Protein AF-A0A7X7D637-F1 (afdb_monomer)

Nearest PDB structures (foldseek):
  3ebk-assembly3_B-2  TM=6.075E-01  e=3.391E-02  Blattella germanica
  4n7c-assembly1_A  TM=5.011E-01  e=2.342E-02  Blattella germanica
  1epb-assembly1_A  TM=4.356E-01  e=3.865E-01  Rattus norvegicus
  7qh3-assembly4_D  TM=4.338E-01  e=6.560E-01  Streptomyces tsukubensis NRRL18488
  2ejx-assembly1_A  TM=3.079E-01  e=3.962E+00  Sulfurisphaera tokodaii str. 7

Foldseek 3Di:
DDDDDDDDDDDDDDDDDDDDDDDPPPVVVVVVVVVVPPPPDDDDDDDDDDDDDDDDDDDDDDDDDDPDDDDDDAAQLFDAPDLQQKKWWWDDWPDPFADPDHQKIWIWGAAPPQKIWIWIFDLADIAIFIWGWDQDPQKIWTATPDPQFGDTFIDRDDLRDQKDKTQQGGRDRDGTIIIIGMYGADLLLRLLRQLRNQCRYPPDHDDNQVSLVRSVRSSVVVLVSQVPRDSPDSPSVDDDDDPDDDFGFNDKDGDRQWIWTATPVRAIEIRGSAFFDDFFAFQQFDADPCLPPPLLPQFLQAFFDCPLAQPAQEAEEEAQCCVVLVLPVLVVLLCVLSVVLVHDYDYAYAQRFAPVNCLCRLPPPAAHAEYEHAATAGDQAKGFHNAWQFWRNRPVGVVSSVVSVVVSVVVCCVVPVCQVWDADPNDTDGQWHWYWDDRSSIITIGIIGDLCVLLCSCPPVVRAQLNYEYEYNYACNPLHVSSCVSVQHQKYKYWNGGAHSLQSSLLSSQQSVQLSRGLAFPLNSQLVLLVCLVVSHDNDPSSVSSSRTRNNCCVPTMWMWGGHPHDTQTQPDSRHRDPVFDPQFLSLLLSLLCSVSHLQSSLVVLVVLCVPALVVQHQCPPVDVSSVNSGPNGRHDQQSSLVSSCSRHVPPVSHDDDDRSRNGSRNDD

Secondary structure (DSSP, 8-state):
----------------------SSSSSHHHHHHHTTSSS-----------------------------------GGG----SGGGEEEEEEEESSS---SSTT-EEEEEEETTTEEEEEEE-SS-EEEEEEEEEEETTEEEEEEEETTEEEEEEEE--TTSSEEEESS-SS-SSS--EEEEEEE--HHHHHHHHHHHHHT-SSS---HHHHHHHHHHHHHHHHHHHTT---TT---S--SS---PPPPEEEEEEETTEEEEEETTS-EEEEES--S---PPPP--EE-TTTT-TTTT---SB---GGGS-SS-EEEEEETTHHHHT-HHHHHHHHHHHHHTTPEEEEEEGGG--HHHHHHHHHTTSS-SEEEEES-B-GGG-EEEEEEEEE-SSHHHHHHHHHHHHHHHHHHHHH-GGGGSEEETTEEE-SEEEEEEEETTEEEEEEEE-THHHHHHHHTT----TT-EEEEESTTTTTSHHHHHHH--SEEEEESS---HHHHHHHHHHHHHHHTSTT-BHHHHHHHHHHHHHHTEE-SGGGGGG-SSS-TTHHHHEEEEE-SSS--EE--TTT-S-TTS-HHHHHHHHHHHGGGSBHHHHHHHHHHHHHHTGGGT---GGG-HHHHHSSSSSPPPHHHHHHHHHHHH--GGG--S------BSS---

Solvent-accessible surface area (backbone atoms only — not comparable to full-atom values): 36588 Å² total; per-residue (Å²): 133,87,78,90,88,90,86,83,89,81,88,86,86,86,89,87,83,85,81,93,86,87,83,74,76,70,64,63,63,57,59,62,60,60,71,70,73,78,81,78,89,81,90,86,85,89,83,88,86,89,80,88,85,84,82,87,92,87,88,84,91,79,84,89,84,81,91,77,75,90,68,88,78,37,30,83,78,57,89,60,89,47,65,72,40,39,33,34,36,63,74,47,42,76,59,92,48,59,60,99,46,91,82,42,50,40,39,39,39,49,43,78,94,35,35,27,33,36,32,35,32,61,51,85,51,71,42,18,42,66,34,37,39,47,79,55,98,51,32,37,33,42,37,29,83,44,100,85,44,61,50,76,47,74,40,80,53,60,77,73,35,50,58,46,75,40,86,39,23,72,64,37,97,56,90,41,31,22,39,24,36,32,36,46,42,26,71,68,35,46,31,39,49,51,27,48,13,42,69,35,15,82,89,61,75,61,54,71,66,59,30,45,50,53,23,46,52,37,45,55,52,46,39,62,68,48,63,81,69,77,73,84,78,66,80,79,84,66,86,86,89,70,97,75,74,79,76,48,55,73,48,74,46,78,49,93,48,32,41,30,41,31,29,74,82,75,49,52,38,33,36,36,65,55,73,58,30,74,82,41,73,51,55,79,67,40,74,36,99,59,36,86,37,76,68,70,75,52,66,40,79,40,45,33,47,38,86,36,28,39,92,36,52,31,31,38,42,39,23,25,41,28,79,83,69,65,39,60,68,53,50,54,52,46,50,53,58,40,43,78,55,66,29,50,74,48,78,31,45,26,68,61,20,24,73,65,46,51,54,47,62,55,37,57,94,40,43,43,20,34,37,38,37,42,35,50,32,43,75,60,28,16,36,48,32,21,34,70,44,32,47,23,87,27,32,69,40,32,51,56,16,50,56,42,46,52,51,48,50,53,51,49,29,69,76,36,64,65,51,67,56,37,80,55,99,88,41,80,42,41,33,53,35,41,33,30,44,57,56,52,86,46,37,32,34,20,45,19,36,29,46,56,26,41,42,45,37,34,76,75,63,62,34,45,28,47,64,8,42,36,36,38,43,22,24,17,33,42,54,26,65,63,40,57,61,39,47,25,16,27,31,35,35,24,18,48,38,65,46,15,65,51,21,43,53,23,52,51,48,33,49,52,59,46,23,62,38,40,44,31,22,57,47,56,44,45,24,49,50,44,45,28,63,77,67,33,36,27,58,54,79,60,53,59,46,56,47,66,12,21,42,83,59,40,79,81,31,56,45,47,30,32,30,28,103,45,77,74,41,64,46,33,84,68,33,40,74,58,74,92,52,63,62,68,41,30,54,39,31,37,57,53,22,43,69,65,26,26,21,59,61,13,34,52,50,53,49,51,34,33,76,77,20,25,78,78,75,34,54,33,52,93,85,30,58,67,46,42,67,40,43,77,86,58,66,66,50,73,52,46,53,20,42,24,30,22,58,31,24,60,45,68,89,44,50,70,80,90,82,70,77,55,47,29,64,33,30,59,134

Radius of gyration: 32.6 Å; Cα contacts (8 Å, |Δi|>4): 1364; chains: 1; bounding box: 113×79×83 Å

Mean predicted aligned error: 12.0 Å

pLDDT: mean 81.0, std 21.09, range [22.56, 98.31]

Sequence (669 aa):
MTSSFGSHIGRGGAPGSLPRHTAKALVLAVLAALALLLAACSSGGDGAEEGSGGSTPAGESGDSQGDDADGPVGSGGVELTSILQLHLVHESDSGDGTSPWGDAEVHMLFEPGGELGVFVFDGENALGRHGTYDLTDGTLTVEVATPDMAFDASVELDLNGPEVEMPFQLFDDAAGTSVWRTEAMGPMGATDMVFQAIRYDDHERVAREDAVERAHDFAAARVESDAGMETDGLDIGVEDDVDWDPPVIIDWEGFENGVTFVFDDDSKASVLLYTFGPEGDAPSLSPAPFAGDPRVELPTEVPGSSSSDPPNKTAVLLNPFATEFGEEEAVDAAVHTLEERGYSVVTRSDDEATFEAFVETLTDGGSPGLVTVSTHGGANGELATGEKAGTTRNWFTEWMADRKLKAAAARIVAAYPSAKTFEVGGELDRPYRAIRISSGGVGTLYVGLSPSFWKWLHEEQKADFTESFVFLSACESDKNPEVREDVNAAVFMGFSEQASVRGGTAVFSYLIEQLARPTRSVEEAHYNLIRVINTQQTIFEEDGLLATGGTEELPDILKVYSGGDYNPVSYEGRGFLDTSRNLGQIWWLTYSGRWSGDAAEGSEKLKNCWEQFWSQGNMGGLGSPACNASNVGSVPTEEEVGYARYLLTGDESLVVGSMVPRWTLADAE

Structure (mmCIF, N/CA/C/O backbone):
data_AF-A0A7X7D637-F1
#
_entry.id   AF-A0A7X7D637-F1
#
loop_
_atom_site.group_PDB
_atom_site.id
_atom_site.type_symbol
_atom_site.label_atom_id
_atom_site.label_alt_id
_atom_site.label_comp_id
_atom_site.label_asym_id
_atom_site.label_entity_id
_atom_site.label_seq_id
_atom_site.pdbx_PDB_ins_code
_atom_site.Cartn_x
_atom_site.Cartn_y
_atom_site.Cartn_z
_atom_site.occupancy
_atom_site.B_iso_or_equiv
_atom_site.auth_seq_id
_atom_site.auth_comp_id
_atom_site.auth_asym_id
_atom_site.auth_atom_id
_atom_site.pdbx_PDB_model_num
ATOM 1 N N . MET A 1 1 ? -76.058 -4.945 -3.894 1.00 33.84 1 MET A N 1
ATOM 2 C CA . MET A 1 1 ? -76.744 -4.027 -4.827 1.00 33.84 1 MET A CA 1
ATOM 3 C C . MET A 1 1 ? -75.725 -3.711 -5.918 1.00 33.84 1 MET A C 1
ATOM 5 O O . MET A 1 1 ? -74.718 -3.109 -5.589 1.00 33.84 1 MET A O 1
ATOM 9 N N . THR A 1 2 ? -75.700 -4.446 -7.043 1.00 27.16 2 THR A N 1
ATOM 10 C CA . THR A 1 2 ? -76.379 -4.104 -8.327 1.00 27.16 2 THR A CA 1
ATOM 11 C C . THR A 1 2 ? -76.048 -2.667 -8.746 1.00 27.16 2 THR A C 1
ATOM 13 O O . THR A 1 2 ? -76.329 -1.767 -7.970 1.00 27.16 2 THR A O 1
ATOM 16 N N . SER A 1 3 ? -75.486 -2.326 -9.905 1.00 26.16 3 SER A N 1
ATOM 17 C CA . SER A 1 3 ? -75.466 -2.902 -11.265 1.00 26.16 3 SER A CA 1
ATOM 18 C C . SER A 1 3 ? -74.613 -1.918 -12.117 1.00 26.16 3 SER A C 1
ATOM 20 O O . SER A 1 3 ? -74.708 -0.725 -11.862 1.00 26.16 3 SER A O 1
ATOM 22 N N . SER A 1 4 ? -73.670 -2.347 -12.976 1.00 28.70 4 SER A N 1
ATOM 23 C CA . SER A 1 4 ? -73.850 -2.614 -14.431 1.00 28.70 4 SER A CA 1
ATOM 24 C C . SER A 1 4 ? -74.103 -1.328 -15.273 1.00 28.70 4 SER A C 1
ATOM 26 O O . SER A 1 4 ? -74.920 -0.526 -14.851 1.00 28.70 4 SER A O 1
ATOM 28 N N . PHE A 1 5 ? -73.550 -1.030 -16.463 1.00 30.72 5 PHE A N 1
ATOM 29 C CA . PHE A 1 5 ? -73.030 -1.814 -17.599 1.00 30.72 5 PHE A CA 1
ATOM 30 C C . PHE A 1 5 ? -72.371 -0.863 -18.626 1.00 30.72 5 PHE A C 1
ATOM 32 O O . PHE A 1 5 ? -72.638 0.337 -18.608 1.00 30.72 5 PHE A O 1
ATOM 39 N N . GLY A 1 6 ? -71.632 -1.422 -19.595 1.00 25.70 6 GLY A N 1
ATOM 40 C CA . GLY A 1 6 ? -71.304 -0.730 -20.850 1.00 25.70 6 GLY A CA 1
ATOM 41 C C . GLY A 1 6 ? -70.158 -1.331 -21.668 1.00 25.70 6 GLY A C 1
ATOM 42 O O . GLY A 1 6 ? -69.152 -0.671 -21.888 1.00 25.70 6 GLY A O 1
ATOM 43 N N . SER A 1 7 ? -70.310 -2.577 -22.119 1.00 27.55 7 SER A N 1
ATOM 44 C CA . SER A 1 7 ? -69.426 -3.275 -23.067 1.00 27.55 7 SER A CA 1
ATOM 45 C C . SER A 1 7 ? -69.969 -3.210 -24.502 1.00 27.55 7 SER A C 1
ATOM 47 O O . SER A 1 7 ? -71.185 -3.296 -24.655 1.00 27.55 7 SER A O 1
ATOM 49 N N . HIS A 1 8 ? -69.100 -3.195 -25.530 1.00 30.05 8 HIS A N 1
ATOM 50 C CA . HIS A 1 8 ? -68.999 -4.242 -26.580 1.00 30.05 8 HIS A CA 1
ATOM 51 C C . HIS A 1 8 ? -68.184 -3.800 -27.823 1.00 30.05 8 HIS A C 1
ATOM 53 O O . HIS A 1 8 ? -68.443 -2.745 -28.383 1.00 30.05 8 HIS A O 1
ATOM 59 N N . ILE A 1 9 ? -67.095 -4.530 -28.148 1.00 29.94 9 ILE A N 1
ATOM 60 C CA . ILE A 1 9 ? -66.906 -5.533 -29.247 1.00 29.94 9 ILE A CA 1
ATOM 61 C C . ILE A 1 9 ? -66.352 -4.884 -30.537 1.00 29.94 9 ILE A C 1
ATOM 63 O O . ILE A 1 9 ? -66.940 -3.935 -31.024 1.00 29.94 9 ILE A O 1
ATOM 67 N N . GLY A 1 10 ? -65.289 -5.366 -31.199 1.00 26.56 10 GLY A N 1
ATOM 68 C CA . GLY A 1 10 ? -64.402 -6.512 -30.959 1.00 26.56 10 GLY A CA 1
ATOM 69 C C . GLY A 1 10 ? -63.613 -6.935 -32.221 1.00 26.56 10 GLY A C 1
ATOM 70 O O . GLY A 1 10 ? -63.946 -6.489 -33.312 1.00 26.56 10 GLY A O 1
ATOM 71 N N . ARG A 1 11 ? -62.658 -7.873 -32.018 1.00 27.67 11 ARG A N 1
ATOM 72 C CA . ARG A 1 11 ? -61.973 -8.811 -32.963 1.00 27.67 11 ARG A CA 1
ATOM 73 C C . ARG A 1 11 ? -61.107 -8.196 -34.086 1.00 27.67 11 ARG A C 1
ATOM 75 O O . ARG A 1 11 ? -61.554 -7.303 -34.776 1.00 27.67 11 ARG A O 1
ATOM 82 N N . GLY A 1 12 ? -59.905 -8.675 -34.421 1.00 25.44 12 GLY A N 1
ATOM 83 C CA . GLY A 1 12 ? -59.078 -9.824 -34.019 1.00 25.44 12 GLY A CA 1
ATOM 84 C C . GLY A 1 12 ? -57.915 -9.991 -35.029 1.00 25.44 12 GLY A C 1
ATOM 85 O O . GLY A 1 12 ? -57.992 -9.426 -36.115 1.00 25.44 12 GLY A O 1
ATOM 86 N N . GLY A 1 13 ? -56.873 -10.769 -34.701 1.00 25.94 13 GLY A N 1
ATOM 87 C CA . GLY A 1 13 ? -55.836 -11.214 -35.657 1.00 25.94 13 GLY A CA 1
ATOM 88 C C . GLY A 1 13 ? -54.405 -11.209 -35.097 1.00 25.94 13 GLY A C 1
ATOM 89 O O . GLY A 1 13 ? -53.922 -10.170 -34.672 1.00 25.94 13 GLY A O 1
ATOM 90 N N . ALA A 1 14 ? -53.759 -12.379 -35.077 1.00 28.62 14 ALA A N 1
ATOM 91 C CA . ALA A 1 14 ? -52.417 -12.653 -34.540 1.00 28.62 14 ALA A CA 1
ATOM 92 C C . ALA A 1 14 ? -51.304 -12.564 -35.632 1.00 28.62 14 ALA A C 1
ATOM 94 O O . ALA A 1 14 ? -51.565 -12.019 -36.701 1.00 28.62 14 ALA A O 1
ATOM 95 N N . PRO A 1 15 ? -50.092 -13.120 -35.417 1.00 46.12 15 PRO A N 1
ATOM 96 C CA . PRO A 1 15 ? -48.858 -12.447 -35.005 1.00 46.12 15 PRO A CA 1
ATOM 97 C C . PRO A 1 15 ? -47.837 -12.279 -36.155 1.00 46.12 15 PRO A C 1
ATOM 99 O O . PRO A 1 15 ? -47.840 -13.042 -37.118 1.00 46.12 15 PRO A O 1
ATOM 102 N N . GLY A 1 16 ? -46.917 -11.317 -36.034 1.00 26.48 16 GLY A N 1
ATOM 103 C CA . GLY A 1 16 ? -45.839 -11.094 -37.004 1.00 26.48 16 GLY A CA 1
ATOM 104 C C . GLY A 1 16 ? -44.574 -10.558 -36.334 1.00 26.48 16 GLY A C 1
ATOM 105 O O . GLY A 1 16 ? -44.622 -9.594 -35.578 1.00 26.48 16 GLY A O 1
ATOM 106 N N . SER A 1 17 ? -43.464 -11.238 -36.585 1.00 29.20 17 SER A N 1
ATOM 107 C CA . SER A 1 17 ? -42.122 -11.050 -36.036 1.00 29.20 17 SER A CA 1
ATOM 108 C C . SER A 1 17 ? -41.289 -9.958 -36.735 1.00 29.20 17 SER A C 1
ATOM 110 O O . SER A 1 17 ? -41.255 -9.953 -37.962 1.00 29.20 17 SER A O 1
ATOM 112 N N . LEU A 1 18 ? -40.497 -9.223 -35.924 1.00 29.33 18 LEU A N 1
ATOM 113 C CA . LEU A 1 18 ? -39.200 -8.537 -36.197 1.00 29.33 18 LEU A CA 1
ATOM 114 C C . LEU A 1 18 ? -39.190 -7.306 -37.152 1.00 29.33 18 LEU A C 1
ATOM 116 O O . LEU A 1 18 ? -40.101 -7.194 -37.965 1.00 29.33 18 LEU A O 1
ATOM 120 N N . PRO A 1 19 ? -38.175 -6.390 -37.110 1.00 33.06 19 PRO A N 1
ATOM 121 C CA . PRO A 1 19 ? -36.873 -6.468 -36.418 1.00 33.06 19 PRO A CA 1
ATOM 122 C C . PRO A 1 19 ? -36.429 -5.239 -35.578 1.00 33.06 19 PRO A C 1
ATOM 124 O O . PRO A 1 19 ? -36.932 -4.124 -35.692 1.00 33.06 19 PRO A O 1
ATOM 127 N N . ARG A 1 20 ? -35.402 -5.493 -34.752 1.00 43.88 20 ARG A N 1
ATOM 128 C CA . ARG A 1 20 ? -34.493 -4.531 -34.101 1.00 43.88 20 ARG A CA 1
ATOM 129 C C . ARG A 1 20 ? -33.837 -3.622 -35.150 1.00 43.88 20 ARG A C 1
ATOM 131 O O . ARG A 1 20 ? -33.336 -4.172 -36.115 1.00 43.88 20 ARG A O 1
ATOM 138 N N . HIS A 1 21 ? -33.810 -2.302 -34.932 1.00 35.66 21 HIS A N 1
ATOM 139 C CA . HIS A 1 21 ? -32.747 -1.346 -35.318 1.00 35.66 21 HIS A CA 1
ATOM 140 C C . HIS A 1 21 ? -33.251 0.097 -35.131 1.00 35.66 21 HIS A C 1
ATOM 142 O O . HIS A 1 21 ? -33.730 0.693 -36.081 1.00 35.66 21 HIS A O 1
ATOM 148 N N . THR A 1 22 ? -33.113 0.675 -33.934 1.00 33.66 22 THR A N 1
ATOM 149 C CA . THR A 1 22 ? -33.105 2.143 -33.723 1.00 33.66 22 THR A CA 1
ATOM 150 C C . THR A 1 22 ? -32.622 2.448 -32.302 1.00 33.66 22 THR A C 1
ATOM 152 O O . THR A 1 22 ? -33.410 2.767 -31.421 1.00 33.66 22 THR A O 1
ATOM 155 N N . ALA A 1 23 ? -31.318 2.302 -32.063 1.00 35.12 23 ALA A N 1
ATOM 156 C CA . ALA A 1 23 ? -30.657 2.833 -30.861 1.00 35.12 23 ALA A CA 1
ATOM 157 C C . ALA A 1 23 ? -29.226 3.345 -31.138 1.00 35.12 23 ALA A C 1
ATOM 159 O O . ALA A 1 23 ? -28.495 3.656 -30.212 1.00 35.12 23 ALA A O 1
ATOM 160 N N . LYS A 1 24 ? -28.821 3.462 -32.414 1.00 32.41 24 LYS A N 1
ATOM 161 C CA . LYS A 1 24 ? -27.494 3.973 -32.818 1.00 32.41 24 LYS A CA 1
ATOM 162 C C . LYS A 1 24 ? -27.524 5.349 -33.503 1.00 32.41 24 LYS A C 1
ATOM 164 O O . LYS A 1 24 ? -26.479 5.867 -33.863 1.00 32.41 24 LYS A O 1
ATOM 169 N N . ALA A 1 25 ? -28.696 5.969 -33.659 1.00 34.38 25 ALA A N 1
ATOM 170 C CA . ALA A 1 25 ? -28.829 7.247 -34.371 1.00 34.38 25 ALA A CA 1
ATOM 171 C C . ALA A 1 25 ? -28.866 8.492 -33.460 1.00 34.38 25 ALA A C 1
ATOM 173 O O . ALA A 1 25 ? -28.835 9.603 -33.974 1.00 34.38 25 ALA A O 1
ATOM 174 N N . LEU A 1 26 ? -28.921 8.333 -32.129 1.00 31.61 26 LEU A N 1
ATOM 175 C CA . LEU A 1 26 ? -28.988 9.472 -31.199 1.00 31.61 26 LEU A CA 1
ATOM 176 C C . LEU A 1 26 ? -27.624 9.850 -30.589 1.00 31.61 26 LEU A C 1
ATOM 178 O O . LEU A 1 26 ? -27.442 10.989 -30.179 1.00 31.61 26 LEU A O 1
ATOM 182 N N . VAL A 1 27 ? -26.651 8.932 -30.585 1.00 37.03 27 VAL A N 1
ATOM 183 C CA . VAL A 1 27 ? -25.314 9.161 -29.999 1.00 37.03 27 VAL A CA 1
ATOM 184 C C . VAL A 1 27 ? -24.389 9.928 -30.959 1.00 37.03 27 VAL A C 1
ATOM 186 O O . VAL A 1 27 ? -23.607 10.766 -30.524 1.00 37.03 27 VAL A O 1
ATOM 189 N N . LEU A 1 28 ? -24.552 9.764 -32.278 1.00 33.44 28 LEU A N 1
ATOM 190 C CA . LEU A 1 28 ? -23.751 10.500 -33.271 1.00 33.44 28 LEU A CA 1
ATOM 191 C C . LEU A 1 28 ? -24.129 11.987 -33.424 1.00 33.44 28 LEU A C 1
ATOM 193 O O . LEU A 1 28 ? -23.332 12.763 -33.941 1.00 33.44 28 LEU A O 1
ATOM 197 N N . ALA A 1 29 ? -25.313 12.411 -32.973 1.00 34.47 29 ALA A N 1
ATOM 198 C CA . ALA A 1 29 ? -25.744 13.807 -33.098 1.00 34.47 29 ALA A CA 1
ATOM 199 C C . ALA A 1 29 ? -25.212 14.717 -31.972 1.00 34.47 29 ALA A C 1
ATOM 201 O O . ALA A 1 29 ? -25.172 15.931 -32.146 1.00 34.47 29 ALA A O 1
ATOM 202 N N . VAL A 1 30 ? -24.785 14.144 -30.840 1.00 37.69 30 VAL A N 1
ATOM 203 C CA . VAL A 1 30 ? -24.242 14.901 -29.698 1.00 37.69 30 VAL A CA 1
ATOM 204 C C . VAL A 1 30 ? -22.726 15.095 -29.831 1.00 37.69 30 VAL A C 1
ATOM 206 O O . VAL A 1 30 ? -22.223 16.174 -29.535 1.00 37.69 30 VAL A O 1
ATOM 209 N N . LEU A 1 31 ? -22.009 14.118 -30.397 1.00 35.31 31 LEU A N 1
ATOM 210 C CA . LEU A 1 31 ? -20.559 14.214 -30.623 1.00 35.31 31 LEU A CA 1
ATOM 211 C C . LEU A 1 31 ? -20.182 15.186 -31.758 1.00 35.31 31 LEU A C 1
ATOM 213 O O . LEU A 1 31 ? -19.179 15.887 -31.663 1.00 35.31 31 LEU A O 1
ATOM 217 N N . ALA A 1 32 ? -21.027 15.335 -32.785 1.00 35.53 32 ALA A N 1
ATOM 218 C CA . ALA A 1 32 ? -20.792 16.302 -33.863 1.00 35.53 32 ALA A CA 1
ATOM 219 C C . ALA A 1 32 ? -21.025 17.773 -33.447 1.00 35.53 32 ALA A C 1
ATOM 221 O O . ALA A 1 32 ? -20.571 18.682 -34.139 1.00 35.53 32 ALA A O 1
ATOM 222 N N . ALA A 1 33 ? -21.714 18.027 -32.327 1.00 32.00 33 ALA A N 1
ATOM 223 C CA . ALA A 1 33 ? -21.982 19.380 -31.832 1.00 32.00 33 ALA A CA 1
ATOM 224 C C . ALA A 1 33 ? -20.884 19.914 -30.891 1.00 32.00 33 ALA A C 1
ATOM 226 O O . ALA A 1 33 ? -20.725 21.129 -30.793 1.00 32.00 33 ALA A O 1
ATOM 227 N N . LEU A 1 34 ? -20.094 19.039 -30.251 1.00 33.16 34 LEU A N 1
ATOM 228 C CA . LEU A 1 34 ? -18.950 19.453 -29.424 1.00 33.16 34 LEU A CA 1
ATOM 229 C C . LEU A 1 34 ? -17.695 19.764 -30.260 1.00 33.16 34 LEU A C 1
ATOM 231 O O . LEU A 1 34 ? -16.963 20.694 -29.935 1.00 33.16 34 LEU A O 1
ATOM 235 N N . ALA A 1 35 ? -17.494 19.077 -31.389 1.00 33.69 35 ALA A N 1
ATOM 236 C CA . ALA A 1 35 ? -16.349 19.306 -32.280 1.00 33.69 35 ALA A CA 1
ATOM 237 C C . ALA A 1 35 ? -16.417 20.631 -33.079 1.00 33.69 35 ALA A C 1
ATOM 239 O O . ALA A 1 35 ? -15.428 21.062 -33.662 1.00 33.69 35 ALA A O 1
ATOM 240 N N . LEU A 1 36 ? -17.570 21.312 -33.093 1.00 31.44 36 LEU A N 1
ATOM 241 C CA . LEU A 1 36 ? -17.789 22.572 -33.823 1.00 31.44 36 LEU A CA 1
ATOM 242 C C . LEU A 1 36 ? -17.659 23.838 -32.953 1.00 31.44 36 LEU A C 1
ATOM 244 O O . LEU A 1 36 ? -17.827 24.942 -33.468 1.00 31.44 36 LEU A O 1
ATOM 248 N N . LEU A 1 37 ? -17.332 23.701 -31.661 1.00 30.20 37 LEU A N 1
ATOM 249 C CA . LEU A 1 37 ? -17.191 24.823 -30.718 1.00 30.20 37 LEU A CA 1
ATOM 250 C C . LEU A 1 37 ? -15.741 25.143 -30.308 1.00 30.20 37 LEU A C 1
ATOM 252 O O . LEU A 1 37 ? -15.525 26.161 -29.658 1.00 30.20 37 LEU A O 1
ATOM 256 N N . LEU A 1 38 ? -14.749 24.359 -30.747 1.00 33.09 38 LEU A N 1
ATOM 257 C CA . LEU A 1 38 ? -13.324 24.584 -30.436 1.00 33.09 38 LEU A CA 1
ATOM 258 C C . LEU A 1 38 ? -12.475 25.092 -31.620 1.00 33.09 38 LEU A C 1
ATOM 260 O O . LEU A 1 38 ? -11.290 25.351 -31.459 1.00 33.09 38 LEU A O 1
ATOM 264 N N . ALA A 1 39 ? -13.076 25.328 -32.792 1.00 31.34 39 ALA A N 1
ATOM 265 C CA . ALA A 1 39 ? -12.377 25.807 -33.995 1.00 31.34 39 ALA A CA 1
ATOM 266 C C . ALA A 1 39 ? -12.650 27.288 -34.342 1.00 31.34 39 ALA A C 1
ATOM 268 O O . ALA A 1 39 ? -12.617 27.676 -35.510 1.00 31.34 39 ALA A O 1
ATOM 269 N N . ALA A 1 40 ? -12.937 28.136 -33.352 1.00 29.95 40 ALA A N 1
ATOM 270 C CA . ALA A 1 40 ? -13.162 29.564 -33.580 1.00 29.95 40 ALA A CA 1
ATOM 271 C C . ALA A 1 40 ? -12.498 30.417 -32.496 1.00 29.95 40 ALA A C 1
ATOM 273 O O . ALA A 1 40 ? -13.173 30.878 -31.587 1.00 29.95 40 ALA A O 1
ATOM 274 N N . CYS A 1 41 ? -11.184 30.618 -32.619 1.00 27.55 41 CYS A N 1
ATOM 275 C CA . CYS A 1 41 ? -10.470 31.829 -32.191 1.00 27.55 41 CYS A CA 1
ATOM 276 C C . CYS A 1 41 ? -9.026 31.781 -32.726 1.00 27.55 41 CYS A C 1
ATOM 278 O O . CYS A 1 41 ? -8.071 31.563 -31.992 1.00 27.55 41 CYS A O 1
ATOM 280 N N . SER A 1 42 ? -8.867 31.962 -34.038 1.00 29.53 42 SER A N 1
ATOM 281 C CA . SER A 1 42 ? -7.582 32.304 -34.655 1.00 29.53 42 SER A CA 1
ATOM 282 C C . SER A 1 42 ? -7.818 33.136 -35.919 1.00 29.53 42 SER A C 1
ATOM 284 O O . SER A 1 42 ? -8.786 32.909 -36.646 1.00 29.53 42 SER A O 1
ATOM 286 N N . SER A 1 43 ? -6.901 34.079 -36.159 1.00 27.64 43 SER A N 1
ATOM 287 C CA . SER A 1 43 ? -6.856 35.175 -37.148 1.00 27.64 43 SER A CA 1
ATOM 288 C C . SER A 1 43 ? -7.622 36.446 -36.739 1.00 27.64 43 SER A C 1
ATOM 290 O O . SER A 1 43 ? -8.788 36.387 -36.374 1.00 27.64 43 SER A O 1
ATOM 292 N N . GLY A 1 44 ? -7.060 37.658 -36.742 1.00 26.55 44 GLY A N 1
ATOM 293 C CA . GLY A 1 44 ? -5.787 38.183 -37.253 1.00 26.55 44 GLY A CA 1
ATOM 294 C C . GLY A 1 44 ? -6.035 39.575 -37.867 1.00 26.55 44 GLY A C 1
ATOM 295 O O . GLY A 1 44 ? -7.054 39.752 -38.532 1.00 26.55 44 GLY A O 1
ATOM 296 N N . GLY A 1 45 ? -5.131 40.548 -37.668 1.00 24.45 45 GLY A N 1
ATOM 297 C CA . GLY A 1 45 ? -5.060 41.754 -38.518 1.00 24.45 45 GLY A CA 1
ATOM 298 C C . GLY A 1 45 ? -4.746 43.100 -37.841 1.00 24.45 45 GLY A C 1
ATOM 299 O O . GLY A 1 45 ? -5.643 43.740 -37.308 1.00 24.45 45 GLY A O 1
ATOM 300 N N . ASP A 1 46 ? -3.475 43.508 -37.962 1.00 27.28 46 ASP A N 1
ATOM 301 C CA . ASP A 1 46 ? -2.905 44.829 -38.311 1.00 27.28 46 ASP A CA 1
ATOM 302 C C . ASP A 1 46 ? -3.411 46.165 -37.720 1.00 27.28 46 ASP A C 1
ATOM 304 O O . ASP A 1 46 ? -4.575 46.538 -37.854 1.00 27.28 46 ASP A O 1
ATOM 308 N N . GLY A 1 47 ? -2.447 47.007 -37.296 1.00 25.25 47 GLY A N 1
ATOM 309 C CA . GLY A 1 47 ? -2.560 48.471 -37.441 1.00 25.25 47 GLY A CA 1
ATOM 310 C C . GLY A 1 47 ? -1.878 49.367 -36.394 1.00 25.25 47 GLY A C 1
ATOM 311 O O . GLY A 1 47 ? -2.532 49.815 -35.467 1.00 25.25 47 GLY A O 1
ATOM 312 N N . ALA A 1 48 ? -0.595 49.668 -36.625 1.00 26.22 48 ALA A N 1
ATOM 313 C CA . ALA A 1 48 ? 0.124 50.949 -36.469 1.00 26.22 48 ALA A CA 1
ATOM 314 C C . ALA A 1 48 ? -0.108 51.939 -35.285 1.00 26.22 48 ALA A C 1
ATOM 316 O O . ALA A 1 48 ? -1.183 52.491 -35.085 1.00 26.22 48 ALA A O 1
ATOM 317 N N . GLU A 1 49 ? 1.052 52.328 -34.730 1.00 27.16 49 GLU A N 1
ATOM 318 C CA . GLU A 1 49 ? 1.536 53.696 -34.436 1.00 27.16 49 GLU A CA 1
ATOM 319 C C . GLU A 1 49 ? 1.427 54.354 -33.036 1.00 27.16 49 GLU A C 1
ATOM 321 O O . GLU A 1 49 ? 0.366 54.566 -32.462 1.00 27.16 49 GLU A O 1
ATOM 326 N N . GLU A 1 50 ? 2.631 54.788 -32.621 1.00 26.45 50 GLU A N 1
ATOM 327 C CA . GLU A 1 50 ? 3.051 55.899 -31.751 1.00 26.45 50 GLU A CA 1
ATOM 328 C C . GLU A 1 50 ? 2.954 55.825 -30.212 1.00 26.45 50 GLU A C 1
ATOM 330 O O . GLU A 1 50 ? 1.909 56.016 -29.600 1.00 26.45 50 GLU A O 1
ATOM 335 N N . GLY A 1 51 ? 4.146 55.819 -29.587 1.00 24.08 51 GLY A N 1
ATOM 336 C CA . GLY A 1 51 ? 4.487 56.899 -28.652 1.00 24.08 51 GLY A CA 1
ATOM 337 C C . GLY A 1 51 ? 5.249 56.534 -27.372 1.00 24.08 51 GLY A C 1
ATOM 338 O O . GLY A 1 51 ? 4.620 56.261 -26.363 1.00 24.08 51 GLY A O 1
ATOM 339 N N . SER A 1 52 ? 6.582 56.728 -27.404 1.00 25.06 52 SER A N 1
ATOM 340 C CA . SER A 1 52 ? 7.428 57.352 -26.350 1.00 25.06 52 SER A CA 1
ATOM 341 C C . SER A 1 52 ? 7.401 56.757 -24.923 1.00 25.06 52 SER A C 1
ATOM 343 O O . SER A 1 52 ? 6.391 56.818 -24.243 1.00 25.06 52 SER A O 1
ATOM 345 N N . GLY A 1 53 ? 8.496 56.342 -24.280 1.00 23.44 53 GLY A N 1
ATOM 346 C CA . GLY A 1 53 ? 9.923 56.638 -24.439 1.00 23.44 53 GLY A CA 1
ATOM 347 C C . GLY A 1 53 ? 10.606 56.496 -23.061 1.00 23.44 53 GLY A C 1
ATOM 348 O O . GLY A 1 53 ? 9.952 56.710 -22.042 1.00 23.44 53 GLY A O 1
ATOM 349 N N . GLY A 1 54 ? 11.900 56.142 -23.005 1.00 23.62 54 GLY A N 1
ATOM 350 C CA . GLY A 1 54 ? 12.625 56.110 -21.721 1.00 23.62 54 GLY A CA 1
ATOM 351 C C . GLY A 1 54 ? 13.944 55.325 -21.640 1.00 23.62 54 GLY A C 1
ATOM 352 O O . GLY A 1 54 ? 14.050 54.430 -20.821 1.00 23.62 54 GLY A O 1
ATOM 353 N N . SER A 1 55 ? 14.931 55.695 -22.461 1.00 25.27 55 SER A N 1
ATOM 354 C CA . SER A 1 55 ? 16.369 55.860 -22.129 1.00 25.27 55 SER A CA 1
ATOM 355 C C . SER A 1 55 ? 17.178 54.796 -21.327 1.00 25.27 55 SER A C 1
ATOM 357 O O . SER A 1 55 ? 17.108 54.729 -20.105 1.00 25.27 55 SER A O 1
ATOM 359 N N . THR A 1 56 ? 18.084 54.132 -22.066 1.00 23.28 56 THR A N 1
ATOM 360 C CA . THR A 1 56 ? 19.480 53.626 -21.821 1.00 23.28 56 THR A CA 1
ATOM 361 C C . THR A 1 56 ? 20.390 54.433 -20.858 1.00 23.28 56 THR A C 1
ATOM 363 O O . THR A 1 56 ? 19.973 55.548 -20.531 1.00 23.28 56 THR A O 1
ATOM 366 N N . PRO A 1 57 ? 21.663 54.039 -20.503 1.00 37.66 57 PRO A N 1
ATOM 367 C CA . PRO A 1 57 ? 22.667 53.151 -21.191 1.00 37.66 57 PRO A CA 1
ATOM 368 C C . PRO A 1 57 ? 23.527 52.257 -20.231 1.00 37.66 57 PRO A C 1
ATOM 370 O O . PRO A 1 57 ? 23.290 52.293 -19.034 1.00 37.66 57 PRO A O 1
ATOM 373 N N . ALA A 1 58 ? 24.599 51.509 -20.556 1.00 25.17 58 ALA A N 1
ATOM 374 C CA . ALA A 1 58 ? 25.235 50.845 -21.714 1.00 25.17 58 ALA A CA 1
ATOM 375 C C . ALA A 1 58 ? 26.492 50.087 -21.182 1.00 25.17 58 ALA A C 1
ATOM 377 O O . ALA A 1 58 ? 27.032 50.485 -20.149 1.00 25.17 58 ALA A O 1
ATOM 378 N N . GLY A 1 59 ? 27.001 49.109 -21.948 1.00 22.56 59 GLY A N 1
ATOM 379 C CA . GLY A 1 59 ? 28.358 48.521 -21.860 1.00 22.56 59 GLY A CA 1
ATOM 380 C C . GLY A 1 59 ? 28.343 47.030 -21.491 1.00 22.56 59 GLY A C 1
ATOM 381 O O . GLY A 1 59 ? 27.644 46.663 -20.561 1.00 22.56 59 GLY A O 1
ATOM 382 N N . GLU A 1 60 ? 29.030 46.097 -22.149 1.00 24.52 60 GLU A N 1
ATOM 383 C CA . GLU A 1 60 ? 30.011 46.114 -23.239 1.00 24.52 60 GLU A CA 1
ATOM 384 C C . GLU A 1 60 ? 29.942 44.763 -23.980 1.00 24.52 60 GLU A C 1
ATOM 386 O O . GLU A 1 60 ? 29.580 43.737 -23.412 1.00 24.52 60 GLU A O 1
ATOM 391 N N . SER A 1 61 ? 30.283 44.801 -25.263 1.00 25.11 61 SER A N 1
ATOM 392 C CA . SER A 1 61 ? 30.392 43.695 -26.214 1.00 25.11 61 SER A CA 1
ATOM 393 C C . SER A 1 61 ? 31.634 42.826 -25.981 1.00 25.11 61 SER A C 1
ATOM 395 O O . SER A 1 61 ? 32.732 43.367 -25.843 1.00 25.11 61 SER A O 1
ATOM 397 N N . GLY A 1 62 ? 31.476 41.504 -26.069 1.00 24.56 62 GLY A N 1
ATOM 398 C CA . GLY A 1 62 ? 32.556 40.534 -26.255 1.00 24.56 62 GLY A CA 1
ATOM 399 C C . GLY A 1 62 ? 32.122 39.489 -27.281 1.00 24.56 62 GLY A C 1
ATOM 400 O O . GLY A 1 62 ? 31.102 38.837 -27.093 1.00 24.56 62 GLY A O 1
ATOM 401 N N . ASP A 1 63 ? 32.861 39.429 -28.385 1.00 23.84 63 ASP A N 1
ATOM 402 C CA . ASP A 1 63 ? 32.579 38.665 -29.597 1.00 23.84 63 ASP A CA 1
ATOM 403 C C . ASP A 1 63 ? 32.547 37.141 -29.410 1.00 23.84 63 ASP A C 1
ATOM 405 O O . ASP A 1 63 ? 33.343 36.542 -28.688 1.00 23.84 63 ASP A O 1
ATOM 409 N N . SER A 1 64 ? 31.645 36.562 -30.196 1.00 27.23 64 SER A N 1
ATOM 410 C CA . SER A 1 64 ? 31.492 35.174 -30.618 1.00 27.23 64 SER A CA 1
ATOM 411 C C . SER A 1 64 ? 32.767 34.533 -31.172 1.00 27.23 64 SER A C 1
ATOM 413 O O . SER A 1 64 ? 33.404 35.110 -32.058 1.00 27.23 64 SER A O 1
ATOM 415 N N . GLN A 1 65 ? 33.038 33.287 -30.776 1.00 25.67 65 GLN A N 1
ATOM 416 C CA . GLN A 1 65 ? 33.842 32.344 -31.555 1.00 25.67 65 GLN A CA 1
ATOM 417 C C . GLN A 1 65 ? 33.498 30.890 -31.184 1.00 25.67 65 GLN A C 1
ATOM 419 O O . GLN A 1 65 ? 33.877 30.433 -30.114 1.00 25.67 65 GLN A O 1
ATOM 424 N N . GLY A 1 66 ? 32.843 30.187 -32.118 1.00 24.31 66 GLY A N 1
ATOM 425 C CA . GLY A 1 66 ? 32.970 28.737 -32.303 1.00 24.31 66 GLY A CA 1
ATOM 426 C C . GLY A 1 66 ? 31.957 27.843 -31.594 1.00 24.31 66 GLY A C 1
ATOM 427 O O . GLY A 1 66 ? 32.346 27.105 -30.700 1.00 24.31 66 GLY A O 1
ATOM 428 N N . ASP A 1 67 ? 30.702 27.857 -32.052 1.00 29.38 67 ASP A N 1
ATOM 429 C CA . ASP A 1 67 ? 29.810 26.698 -31.934 1.00 29.38 67 ASP A CA 1
ATOM 430 C C . ASP A 1 67 ? 30.357 25.585 -32.846 1.00 29.38 67 ASP A C 1
ATOM 432 O O . ASP A 1 67 ? 30.100 25.577 -34.054 1.00 29.38 67 ASP A O 1
ATOM 436 N N . ASP A 1 68 ? 31.155 24.679 -32.284 1.00 28.55 68 ASP A N 1
ATOM 437 C CA . ASP A 1 68 ? 31.474 23.397 -32.908 1.00 28.55 68 ASP A CA 1
ATOM 438 C C . ASP A 1 68 ? 30.471 22.353 -32.395 1.00 28.55 68 ASP A C 1
ATOM 440 O O . ASP A 1 68 ? 30.624 21.793 -31.318 1.00 28.55 68 ASP A O 1
ATOM 444 N N . ALA A 1 69 ? 29.418 22.176 -33.195 1.00 28.12 69 ALA A N 1
ATOM 445 C CA . ALA A 1 69 ? 28.621 20.968 -33.407 1.00 28.12 69 ALA A CA 1
ATOM 446 C C . ALA A 1 69 ? 28.565 19.922 -32.271 1.00 28.12 69 ALA A C 1
ATOM 448 O O . ALA A 1 69 ? 29.352 18.974 -32.250 1.00 28.12 69 ALA A O 1
ATOM 449 N N . ASP A 1 70 ? 27.512 20.011 -31.454 1.00 29.38 70 ASP A N 1
ATOM 450 C CA . ASP A 1 70 ? 26.890 18.848 -30.817 1.00 29.38 70 ASP A CA 1
ATOM 451 C C . ASP A 1 70 ? 26.414 17.879 -31.914 1.00 29.38 70 ASP A C 1
ATOM 453 O O . ASP A 1 70 ? 25.417 18.115 -32.603 1.00 29.38 70 ASP A O 1
ATOM 457 N N . GLY A 1 71 ? 27.173 16.804 -32.125 1.00 25.67 71 GLY A N 1
ATOM 458 C CA . GLY A 1 71 ? 26.678 15.603 -32.793 1.00 25.67 71 GLY A CA 1
ATOM 459 C C . GLY A 1 71 ? 25.853 14.755 -31.815 1.00 25.67 71 GLY A C 1
ATOM 460 O O . GLY A 1 71 ? 26.051 14.870 -30.605 1.00 25.67 71 GLY A O 1
ATOM 461 N N . PRO A 1 72 ? 24.939 13.899 -32.303 1.00 30.98 72 PRO A N 1
ATOM 462 C CA . PRO A 1 72 ? 24.157 13.021 -31.443 1.00 30.98 72 PRO A CA 1
ATOM 463 C C . PRO A 1 72 ? 25.100 12.035 -30.744 1.00 30.98 72 PRO A C 1
ATOM 465 O O . PRO A 1 72 ? 25.864 11.314 -31.388 1.00 30.98 72 PRO A O 1
ATOM 468 N N . VAL A 1 73 ? 25.085 12.050 -29.414 1.00 35.97 73 VAL A N 1
ATOM 469 C CA . VAL A 1 73 ? 25.877 11.150 -28.574 1.00 35.97 73 VAL A CA 1
ATOM 470 C C . VAL A 1 73 ? 25.226 9.765 -28.642 1.00 35.97 73 VAL A C 1
ATOM 472 O O . VAL A 1 73 ? 24.166 9.557 -28.058 1.00 35.97 73 VAL A O 1
ATOM 475 N N . GLY A 1 74 ? 25.825 8.835 -29.394 1.00 39.41 74 GLY A N 1
ATOM 476 C CA . GLY A 1 74 ? 25.461 7.412 -29.348 1.00 39.41 74 GLY A CA 1
ATOM 477 C C . GLY A 1 74 ? 25.692 6.817 -27.952 1.00 39.41 74 GLY A C 1
ATOM 478 O O . GLY A 1 74 ? 26.475 7.380 -27.186 1.00 39.41 74 GLY A O 1
ATOM 479 N N . SER A 1 75 ? 24.974 5.729 -27.631 1.00 42.91 75 SER A N 1
ATOM 480 C CA . SER A 1 75 ? 25.107 4.860 -26.438 1.00 42.91 75 SER A CA 1
ATOM 481 C C . SER A 1 75 ? 25.957 5.450 -25.298 1.00 42.91 75 SER A C 1
ATOM 483 O O . SER A 1 75 ? 27.084 5.018 -25.080 1.00 42.91 75 SER A O 1
ATOM 485 N N . GLY A 1 76 ? 25.447 6.481 -24.611 1.00 48.59 76 GLY A N 1
ATOM 486 C CA . GLY A 1 76 ? 26.197 7.365 -23.703 1.00 48.59 76 GLY A CA 1
ATOM 487 C C . GLY A 1 76 ? 27.271 6.701 -22.827 1.00 48.59 76 GLY A C 1
ATOM 488 O O . GLY A 1 76 ? 27.015 6.374 -21.671 1.00 48.59 76 GLY A O 1
ATOM 489 N N . GLY A 1 77 ? 28.479 6.554 -23.381 1.00 56.47 77 GLY A N 1
ATOM 490 C CA . GLY A 1 77 ? 29.682 6.042 -22.723 1.00 56.47 77 GLY A CA 1
ATOM 491 C C . GLY A 1 77 ? 29.668 4.576 -22.262 1.00 56.47 77 GLY A C 1
ATOM 492 O O . GLY A 1 77 ? 30.617 4.184 -21.592 1.00 56.47 77 GLY A O 1
ATOM 493 N N . VAL A 1 78 ? 28.649 3.772 -22.591 1.00 67.75 78 VAL A N 1
ATOM 494 C CA . VAL A 1 78 ? 28.567 2.351 -22.195 1.00 67.75 78 VAL A CA 1
ATOM 495 C C . VAL A 1 78 ? 28.745 1.456 -23.414 1.00 67.75 78 VAL A C 1
ATOM 497 O O . VAL A 1 78 ? 28.008 1.594 -24.389 1.00 67.75 78 VAL A O 1
ATOM 500 N N . GLU A 1 79 ? 29.705 0.530 -23.349 1.00 79.69 79 GLU A N 1
ATOM 501 C CA . GLU A 1 79 ? 29.908 -0.485 -24.386 1.00 79.69 79 GLU A CA 1
ATOM 502 C C . GLU A 1 79 ? 28.926 -1.647 -24.189 1.00 79.69 79 GLU A C 1
ATOM 504 O O . GLU A 1 79 ? 28.954 -2.345 -23.173 1.00 79.69 79 GLU A O 1
ATOM 509 N N . LEU A 1 80 ? 28.050 -1.857 -25.172 1.00 84.19 80 LEU A N 1
ATOM 510 C CA . LEU A 1 80 ? 27.086 -2.951 -25.184 1.00 84.19 80 LEU A CA 1
ATOM 511 C C . LEU A 1 80 ? 27.751 -4.233 -25.687 1.00 84.19 80 LEU A C 1
ATOM 513 O O . LEU A 1 80 ? 28.346 -4.266 -26.769 1.00 84.19 80 LEU A O 1
ATOM 517 N N . THR A 1 81 ? 27.603 -5.306 -24.915 1.00 86.62 81 THR A N 1
ATOM 518 C CA . THR A 1 81 ? 28.138 -6.644 -25.214 1.00 86.62 81 THR A CA 1
ATOM 519 C C . THR A 1 81 ? 27.037 -7.660 -25.515 1.00 86.62 81 THR A C 1
ATOM 521 O O . THR A 1 81 ? 27.314 -8.742 -26.037 1.00 86.62 81 THR A O 1
ATOM 524 N N . SER A 1 82 ? 25.782 -7.305 -25.232 1.00 89.81 82 SER A N 1
ATOM 525 C CA . SER A 1 82 ? 24.595 -8.123 -25.458 1.00 89.81 82 SER A CA 1
ATOM 526 C C . SER A 1 82 ? 23.468 -7.293 -26.065 1.00 89.81 82 SER A C 1
ATOM 528 O O . SER A 1 82 ? 23.268 -6.137 -25.703 1.00 89.81 82 SER A O 1
ATOM 530 N N . ILE A 1 83 ? 22.667 -7.909 -26.939 1.00 92.38 83 ILE A N 1
ATOM 531 C CA . ILE A 1 83 ? 21.459 -7.273 -27.482 1.00 92.38 83 ILE A CA 1
ATOM 532 C C . ILE A 1 83 ? 20.402 -7.006 -26.394 1.00 92.38 83 ILE A C 1
ATOM 534 O O . ILE A 1 83 ? 19.610 -6.087 -26.536 1.00 92.38 83 ILE A O 1
ATOM 538 N N . LEU A 1 84 ? 20.431 -7.737 -25.271 1.00 92.12 84 LEU A N 1
ATOM 539 C CA . LEU A 1 84 ? 19.519 -7.516 -24.135 1.00 92.12 84 LEU A CA 1
ATOM 540 C C . LEU A 1 84 ? 19.788 -6.195 -23.387 1.00 92.12 84 LEU A C 1
ATOM 542 O O . LEU A 1 84 ? 18.984 -5.774 -22.561 1.00 92.12 84 LEU A O 1
ATOM 546 N N . GLN A 1 85 ? 20.935 -5.557 -23.642 1.00 89.50 85 GLN A N 1
ATOM 547 C CA . GLN A 1 85 ? 21.293 -4.241 -23.098 1.00 89.50 85 GLN A CA 1
ATOM 548 C C . GLN A 1 85 ? 20.833 -3.089 -24.004 1.00 89.50 85 GLN A C 1
ATOM 550 O O . GLN A 1 85 ? 20.914 -1.922 -23.614 1.00 89.50 85 GLN A O 1
ATOM 555 N N . LEU A 1 86 ? 20.399 -3.413 -25.222 1.00 91.19 86 LEU A N 1
ATOM 556 C CA . LEU A 1 86 ? 20.009 -2.465 -26.250 1.00 91.19 86 LEU A CA 1
ATOM 557 C C . LEU A 1 86 ? 18.488 -2.326 -26.272 1.00 91.19 86 LEU A C 1
ATOM 559 O O . LEU A 1 86 ? 17.764 -3.320 -26.284 1.00 91.19 86 LEU A O 1
ATOM 563 N N . HIS A 1 87 ? 18.017 -1.092 -26.404 1.00 91.75 87 HIS A N 1
ATOM 564 C CA . HIS A 1 87 ? 16.712 -0.825 -26.998 1.00 91.75 87 HIS A CA 1
ATOM 565 C C . HIS A 1 87 ? 16.868 0.047 -28.246 1.00 91.75 87 HIS A C 1
ATOM 567 O O . HIS A 1 87 ? 17.870 0.751 -28.416 1.00 91.75 87 HIS A O 1
ATOM 573 N N . LEU A 1 88 ? 15.903 -0.037 -29.155 1.00 94.56 88 LEU A N 1
ATOM 574 C CA . LEU A 1 88 ? 15.846 0.843 -30.318 1.00 94.56 88 LEU A CA 1
ATOM 575 C C . LEU A 1 88 ? 14.702 1.834 -30.144 1.00 94.56 88 LEU A C 1
ATOM 577 O O . LEU A 1 88 ? 13.561 1.422 -29.947 1.00 94.56 88 LEU A O 1
ATOM 581 N N . VAL A 1 89 ? 15.001 3.123 -30.265 1.00 92.88 89 VAL A N 1
ATOM 582 C CA . VAL A 1 89 ? 14.019 4.206 -30.166 1.00 92.88 89 VAL A CA 1
ATOM 583 C C . VAL A 1 89 ? 13.688 4.699 -31.569 1.00 92.88 89 VAL A C 1
ATOM 585 O O . VAL A 1 89 ? 14.587 5.095 -32.311 1.00 92.88 89 VAL A O 1
ATOM 588 N N . HIS A 1 90 ? 12.416 4.655 -31.959 1.00 93.25 90 HIS A N 1
ATOM 589 C CA . HIS A 1 90 ? 11.986 5.141 -33.274 1.00 93.25 90 HIS A CA 1
ATOM 590 C C . HIS A 1 90 ? 12.178 6.656 -33.370 1.00 93.25 90 HIS A C 1
ATOM 592 O O . HIS A 1 90 ? 11.743 7.396 -32.491 1.00 93.25 90 HIS A O 1
ATOM 598 N N . GLU A 1 91 ? 12.817 7.116 -34.444 1.00 91.00 91 GLU A N 1
ATOM 599 C CA . GLU A 1 91 ? 13.025 8.544 -34.715 1.00 91.00 91 GLU A CA 1
ATOM 600 C C . GLU A 1 91 ? 12.119 9.029 -35.851 1.00 91.00 91 GLU A C 1
ATOM 602 O O . GLU A 1 91 ? 11.540 10.114 -35.788 1.00 91.00 91 GLU A O 1
ATOM 607 N N . SER A 1 92 ? 12.010 8.248 -36.932 1.00 88.69 92 SER A N 1
ATOM 608 C CA . SER A 1 92 ? 11.182 8.626 -38.080 1.00 88.69 92 SER A CA 1
ATOM 609 C C . SER A 1 92 ? 10.909 7.470 -39.035 1.00 88.69 92 SER A C 1
ATOM 611 O O . SER A 1 92 ? 11.732 6.569 -39.190 1.00 88.69 92 SER A O 1
ATOM 613 N N . ASP A 1 93 ? 9.782 7.560 -39.743 1.00 90.31 93 ASP A N 1
ATOM 614 C CA . ASP A 1 93 ? 9.539 6.827 -40.984 1.00 90.31 93 ASP A CA 1
ATOM 615 C C . ASP A 1 93 ? 9.852 7.729 -42.190 1.00 90.31 93 ASP A C 1
ATOM 617 O O . ASP A 1 93 ? 9.671 8.946 -42.160 1.00 90.31 93 ASP A O 1
ATOM 621 N N . SER A 1 94 ? 10.298 7.131 -43.295 1.00 88.44 94 SER A N 1
ATOM 622 C CA . SER A 1 94 ? 10.557 7.839 -44.563 1.00 88.44 94 SER A CA 1
ATOM 623 C C . SER A 1 94 ? 9.298 8.392 -45.263 1.00 88.44 94 SER A C 1
ATOM 625 O O . SER A 1 94 ? 9.421 9.167 -46.218 1.00 88.44 94 SER A O 1
ATOM 627 N N . GLY A 1 95 ? 8.104 7.966 -44.838 1.00 77.06 95 GLY A N 1
ATOM 628 C CA . GLY A 1 95 ? 6.805 8.427 -45.335 1.00 77.06 95 GLY A CA 1
ATOM 629 C C . GLY A 1 95 ? 6.104 9.403 -44.384 1.00 77.06 95 GLY A C 1
ATOM 630 O O . GLY A 1 95 ? 6.667 9.835 -43.386 1.00 77.06 95 GLY A O 1
ATOM 631 N N . ASP A 1 96 ? 4.842 9.734 -44.679 1.00 66.06 96 ASP A N 1
ATOM 632 C CA . ASP A 1 96 ? 3.988 10.564 -43.805 1.00 66.06 96 ASP A CA 1
ATOM 633 C C . ASP A 1 96 ? 3.377 9.743 -42.640 1.00 66.06 96 ASP A C 1
ATOM 635 O O . ASP A 1 96 ? 2.357 10.140 -42.070 1.00 66.06 96 ASP A O 1
ATOM 639 N N . GLY A 1 97 ? 3.953 8.573 -42.328 1.00 59.81 97 GLY A N 1
ATOM 640 C CA . GLY A 1 97 ? 3.508 7.686 -41.259 1.00 59.81 97 GLY A CA 1
ATOM 641 C C . GLY A 1 97 ? 3.510 8.431 -39.930 1.00 59.81 97 GLY A C 1
ATOM 642 O O . GLY A 1 97 ? 4.546 8.899 -39.464 1.00 59.81 97 GLY A O 1
ATOM 643 N N . THR A 1 98 ? 2.333 8.590 -39.333 1.00 60.84 98 THR A N 1
ATOM 644 C CA . THR A 1 98 ? 2.198 9.170 -37.999 1.00 60.84 98 THR A CA 1
ATOM 645 C C . THR A 1 98 ? 2.067 8.039 -36.997 1.00 60.84 98 THR A C 1
ATOM 647 O O . THR A 1 98 ? 1.209 7.174 -37.186 1.00 60.84 98 THR A O 1
ATOM 650 N N . SER A 1 99 ? 2.858 8.090 -35.924 1.00 68.31 99 SER A N 1
ATOM 651 C CA . SER A 1 99 ? 2.627 7.301 -34.710 1.00 68.31 99 SER A CA 1
ATOM 652 C C . SER A 1 99 ? 1.132 7.302 -34.334 1.00 68.31 99 SER A C 1
ATOM 654 O O . SER A 1 99 ? 0.448 8.304 -34.597 1.00 68.31 99 SER A O 1
ATOM 656 N N . PRO A 1 100 ? 0.584 6.214 -33.747 1.00 66.19 100 PRO A N 1
ATOM 657 C CA . PRO A 1 100 ? -0.830 6.133 -33.368 1.00 66.19 100 PRO A CA 1
ATOM 658 C C . PRO A 1 100 ? -1.288 7.334 -32.530 1.00 66.19 100 PRO A C 1
ATOM 660 O O . PRO A 1 100 ? -2.456 7.730 -32.620 1.00 66.19 100 PRO A O 1
ATOM 663 N N . TRP A 1 101 ? -0.361 7.951 -31.788 1.00 75.81 101 TRP A N 1
ATOM 664 C CA . TRP A 1 101 ? -0.542 9.202 -31.055 1.00 75.81 101 TRP A CA 1
ATOM 665 C C . TRP A 1 101 ? 0.648 10.133 -31.326 1.00 75.81 101 TRP A C 1
ATOM 667 O O . TRP A 1 101 ? 1.768 9.671 -31.510 1.00 75.81 101 TRP A O 1
ATOM 677 N N . GLY A 1 102 ? 0.408 11.447 -31.395 1.00 71.00 102 GLY A N 1
ATOM 678 C CA . GLY A 1 102 ? 1.383 12.411 -31.929 1.00 71.00 102 GLY A CA 1
ATOM 679 C C . GLY A 1 102 ? 2.757 12.376 -31.250 1.00 71.00 102 GLY A C 1
ATOM 680 O O . GLY A 1 102 ? 3.755 12.188 -31.936 1.00 71.00 102 GLY A O 1
ATOM 681 N N . ASP A 1 103 ? 2.789 12.524 -29.925 1.00 76.00 103 ASP A N 1
ATOM 682 C CA . ASP A 1 103 ? 4.023 12.624 -29.129 1.00 76.00 103 ASP A CA 1
ATOM 683 C C . ASP A 1 103 ? 4.462 11.268 -28.533 1.00 76.00 103 ASP A C 1
ATOM 685 O O . ASP A 1 103 ? 5.193 11.239 -27.544 1.00 76.00 103 ASP A O 1
ATOM 689 N N . ALA A 1 104 ? 3.990 10.140 -29.081 1.00 86.12 104 ALA A N 1
ATOM 690 C CA . ALA A 1 104 ? 4.317 8.836 -28.513 1.00 86.12 104 ALA A CA 1
ATOM 691 C C . ALA A 1 104 ? 5.761 8.423 -28.819 1.00 86.12 104 ALA A C 1
ATOM 693 O O . ALA A 1 104 ? 6.210 8.490 -29.965 1.00 86.12 104 ALA A O 1
ATOM 694 N N . GLU A 1 105 ? 6.453 7.929 -27.799 1.00 88.69 105 GLU A N 1
ATOM 695 C CA . GLU A 1 105 ? 7.744 7.268 -27.935 1.00 88.69 105 GLU A CA 1
ATOM 696 C C . GLU A 1 105 ? 7.520 5.801 -28.318 1.00 88.69 105 GLU A C 1
ATOM 698 O O . GLU A 1 105 ? 6.610 5.149 -27.799 1.00 88.69 105 GLU A O 1
ATOM 703 N N . VAL A 1 106 ? 8.355 5.271 -29.216 1.00 91.56 106 VAL A N 1
ATOM 704 C CA . VAL A 1 106 ? 8.304 3.864 -29.627 1.00 91.56 106 VAL A CA 1
ATOM 705 C C . VAL A 1 106 ? 9.636 3.204 -29.353 1.00 91.56 106 VAL A C 1
ATOM 707 O O . VAL A 1 106 ? 10.679 3.680 -29.800 1.00 91.56 106 VAL A O 1
ATOM 710 N N . HIS A 1 107 ? 9.575 2.081 -28.655 1.00 93.00 107 HIS A N 1
ATOM 711 C CA . HIS A 1 107 ? 10.734 1.338 -28.200 1.00 93.00 107 HIS A CA 1
ATOM 712 C C . HIS A 1 107 ? 10.641 -0.102 -28.676 1.00 93.00 107 HIS A C 1
ATOM 714 O O . HIS A 1 107 ? 9.606 -0.744 -28.513 1.00 93.00 107 HIS A O 1
ATOM 720 N N . MET A 1 108 ? 11.723 -0.615 -29.249 1.00 95.38 108 MET A N 1
ATOM 721 C CA . MET A 1 108 ? 11.880 -2.026 -29.585 1.00 95.38 108 MET A CA 1
ATOM 722 C C . MET A 1 108 ? 12.868 -2.665 -28.606 1.00 95.38 108 MET A C 1
ATOM 724 O O . MET A 1 108 ? 13.989 -2.179 -28.441 1.00 95.38 108 MET A O 1
ATOM 728 N N . LEU A 1 109 ? 12.425 -3.738 -27.956 1.00 94.62 109 LEU A N 1
ATOM 729 C CA . LEU A 1 109 ? 13.088 -4.432 -26.854 1.00 94.62 109 LEU A CA 1
ATOM 730 C C . LEU A 1 109 ? 13.373 -5.876 -27.269 1.00 94.62 109 LEU A C 1
ATOM 732 O O . LEU A 1 109 ? 12.526 -6.523 -27.888 1.00 94.62 109 LEU A O 1
ATOM 736 N N . PHE A 1 110 ? 14.547 -6.383 -26.904 1.00 95.12 110 PHE A N 1
ATOM 737 C CA . PHE A 1 110 ? 14.987 -7.739 -27.229 1.00 95.12 110 PHE A CA 1
ATOM 738 C C . PHE A 1 110 ? 15.022 -8.596 -25.971 1.00 95.12 110 PHE A C 1
ATOM 740 O O . PHE A 1 110 ? 15.623 -8.202 -24.976 1.00 95.12 110 PHE A O 1
ATOM 747 N N . GLU A 1 111 ? 14.415 -9.774 -26.025 1.00 94.50 111 GLU A N 1
ATOM 748 C CA . GLU A 1 111 ? 14.204 -10.649 -24.875 1.00 94.50 111 GLU A CA 1
ATOM 749 C C . GLU A 1 111 ? 14.890 -12.016 -25.040 1.00 94.50 111 GLU A C 1
ATOM 751 O O . GLU A 1 111 ? 15.160 -12.468 -26.156 1.00 94.50 111 GLU A O 1
ATOM 756 N N . PRO A 1 112 ? 15.196 -12.733 -23.942 1.00 93.44 112 PRO A N 1
ATOM 757 C CA . PRO A 1 112 ? 15.771 -14.069 -24.049 1.00 93.44 112 PRO A CA 1
ATOM 758 C C . PRO A 1 112 ? 14.893 -15.006 -24.894 1.00 93.44 112 PRO A C 1
ATOM 760 O O . PRO A 1 112 ? 13.671 -14.923 -24.901 1.00 93.44 112 PRO A O 1
ATOM 763 N N . GLY A 1 113 ? 15.535 -15.932 -25.612 1.00 92.12 113 GLY A N 1
ATOM 764 C CA . GLY A 1 113 ? 14.836 -16.898 -26.467 1.00 92.12 113 GLY A CA 1
ATOM 765 C C . GLY A 1 113 ? 14.528 -16.415 -27.887 1.00 92.12 113 GLY A C 1
ATOM 766 O O . GLY A 1 113 ? 13.998 -17.206 -28.665 1.00 92.12 113 GLY A O 1
ATOM 767 N N . GLY A 1 114 ? 14.929 -15.191 -28.254 1.00 94.81 114 GLY A N 1
ATOM 768 C CA . GLY A 1 114 ? 14.647 -14.624 -29.578 1.00 94.81 114 GLY A CA 1
ATOM 769 C C . GLY A 1 114 ? 13.279 -13.947 -29.651 1.00 94.81 114 GLY A C 1
ATOM 770 O O . GLY A 1 114 ? 12.709 -13.847 -30.732 1.00 94.81 114 GLY A O 1
ATOM 771 N N . GLU A 1 115 ? 12.740 -13.513 -28.514 1.00 94.88 115 GLU A N 1
ATOM 772 C CA . GLU A 1 115 ? 11.461 -12.809 -28.415 1.00 94.88 115 GLU A CA 1
ATOM 773 C C . GLU A 1 115 ? 11.672 -11.292 -28.549 1.00 94.88 115 GLU A C 1
ATOM 775 O O . GLU A 1 115 ? 12.669 -10.738 -28.086 1.00 94.88 115 GLU A O 1
ATOM 780 N N . LEU A 1 116 ? 10.745 -10.607 -29.210 1.00 94.94 116 LEU A N 1
ATOM 781 C CA . LEU A 1 116 ? 10.804 -9.169 -29.469 1.00 94.94 116 LEU A CA 1
ATOM 782 C C . LEU A 1 116 ? 9.556 -8.494 -28.900 1.00 94.94 116 LEU A C 1
ATOM 784 O O . LEU A 1 116 ? 8.443 -8.971 -29.130 1.00 94.94 116 LEU A O 1
ATOM 788 N N . GLY A 1 117 ? 9.734 -7.354 -28.240 1.00 93.81 117 GLY A N 1
ATOM 789 C CA . GLY A 1 117 ? 8.651 -6.459 -27.840 1.00 93.81 117 GLY A CA 1
ATOM 790 C C . GLY A 1 117 ? 8.754 -5.113 -28.555 1.00 93.81 117 GLY A C 1
ATOM 791 O O . GLY A 1 117 ? 9.837 -4.543 -28.656 1.00 93.81 117 GLY A O 1
ATOM 792 N N . VAL A 1 118 ? 7.634 -4.572 -29.028 1.00 93.81 118 VAL A N 1
ATOM 793 C CA . VAL A 1 118 ? 7.507 -3.165 -29.431 1.00 93.81 118 VAL A CA 1
ATOM 794 C C . VAL A 1 118 ? 6.526 -2.491 -28.486 1.00 93.81 118 VAL A C 1
ATOM 796 O O . VAL A 1 118 ? 5.379 -2.921 -28.371 1.00 93.81 118 VAL A O 1
ATOM 799 N N . PHE A 1 119 ? 6.973 -1.435 -27.817 1.00 92.19 119 PHE A N 1
ATOM 800 C CA . PHE A 1 119 ? 6.186 -0.675 -26.859 1.00 92.19 119 PHE A CA 1
ATOM 801 C C . PHE A 1 119 ? 6.046 0.777 -27.312 1.00 92.19 119 PHE A C 1
ATOM 803 O O . PHE A 1 119 ? 7.042 1.463 -27.531 1.00 92.19 119 PHE A O 1
ATOM 810 N N . VAL A 1 120 ? 4.807 1.242 -27.450 1.00 90.38 120 VAL A N 1
ATOM 811 C CA . VAL A 1 120 ? 4.466 2.617 -27.830 1.00 90.38 120 VAL A CA 1
ATOM 812 C C . VAL A 1 120 ? 3.742 3.275 -26.666 1.00 90.38 120 VAL A C 1
ATOM 814 O O . VAL A 1 120 ? 2.769 2.703 -26.174 1.00 90.38 120 VAL A O 1
ATOM 817 N N . PHE A 1 121 ? 4.163 4.467 -26.240 1.00 88.19 121 PHE A N 1
ATOM 818 C CA . PHE A 1 121 ? 3.493 5.196 -25.157 1.00 88.19 121 PHE A CA 1
ATOM 819 C C . PHE A 1 121 ? 3.645 6.718 -25.263 1.00 88.19 121 PHE A C 1
ATOM 821 O O . PHE A 1 121 ? 4.656 7.210 -25.751 1.00 88.19 121 PHE A O 1
ATOM 828 N N . ASP A 1 122 ? 2.664 7.472 -24.759 1.00 83.62 122 ASP A N 1
ATOM 829 C CA . ASP A 1 122 ? 2.705 8.948 -24.677 1.00 83.62 122 ASP A CA 1
ATOM 830 C C . ASP A 1 122 ? 2.501 9.498 -23.246 1.00 83.62 122 ASP A C 1
ATOM 832 O O . ASP A 1 122 ? 2.435 10.709 -23.037 1.00 83.62 122 ASP A O 1
ATOM 836 N N . GLY A 1 123 ? 2.420 8.612 -22.248 1.00 73.00 123 GLY A N 1
ATOM 837 C CA . GLY A 1 123 ? 2.119 8.950 -20.852 1.00 73.00 123 GLY A CA 1
ATOM 838 C C . GLY A 1 123 ? 0.652 8.741 -20.460 1.00 73.00 123 GLY A C 1
ATOM 839 O O . GLY A 1 123 ? 0.370 8.512 -19.285 1.00 73.00 123 GLY A O 1
ATOM 840 N N . GLU A 1 124 ? -0.272 8.763 -21.423 1.00 74.31 124 GLU A N 1
ATOM 841 C CA . GLU A 1 124 ? -1.707 8.513 -21.210 1.00 74.31 124 GLU A CA 1
ATOM 842 C C . GLU A 1 124 ? -2.175 7.217 -21.887 1.00 74.31 124 GLU A C 1
ATOM 844 O O . GLU A 1 124 ? -3.049 6.513 -21.378 1.00 74.31 124 GLU A O 1
ATOM 849 N N . ASN A 1 125 ? -1.582 6.895 -23.032 1.00 82.25 125 ASN A N 1
ATOM 850 C CA . ASN A 1 125 ? -1.893 5.755 -23.874 1.00 82.25 125 ASN A CA 1
ATOM 851 C C . ASN A 1 125 ? -0.670 4.842 -23.991 1.00 82.25 125 ASN A C 1
ATOM 853 O O . ASN A 1 125 ? 0.473 5.305 -23.972 1.00 82.25 125 ASN A O 1
ATOM 857 N N . ALA A 1 126 ? -0.922 3.540 -24.124 1.00 87.25 126 ALA A N 1
ATOM 858 C CA . ALA A 1 126 ? 0.111 2.523 -24.265 1.00 87.25 126 ALA A CA 1
ATOM 859 C C . ALA A 1 126 ? -0.348 1.385 -25.192 1.00 87.25 126 ALA A C 1
ATOM 861 O O . ALA A 1 126 ? -1.517 0.989 -25.168 1.00 87.25 126 ALA A O 1
ATOM 862 N N . LEU A 1 127 ? 0.565 0.893 -26.031 1.00 88.81 127 LEU A N 1
ATOM 863 C CA . LEU A 1 127 ? 0.358 -0.191 -26.995 1.00 88.81 127 LEU A CA 1
ATOM 864 C C . LEU A 1 127 ? 1.578 -1.109 -26.981 1.00 88.81 127 LEU A C 1
ATOM 866 O O . LEU A 1 127 ? 2.707 -0.634 -27.067 1.00 88.81 127 LEU A O 1
ATOM 870 N N . GLY A 1 128 ? 1.341 -2.414 -26.909 1.00 90.88 128 GLY A N 1
ATOM 871 C CA . GLY A 1 128 ? 2.381 -3.434 -26.977 1.00 90.88 128 GLY A CA 1
ATOM 872 C C . GLY A 1 128 ? 2.198 -4.364 -28.173 1.00 90.88 128 GLY A C 1
ATOM 873 O O . GLY A 1 128 ? 1.067 -4.678 -28.540 1.00 90.88 128 GLY A O 1
ATOM 874 N N . ARG A 1 129 ? 3.287 -4.803 -28.803 1.00 92.12 129 ARG A N 1
ATOM 875 C CA . ARG A 1 129 ? 3.282 -5.808 -29.878 1.00 92.12 129 ARG A CA 1
ATOM 876 C C . ARG A 1 129 ? 4.431 -6.782 -29.689 1.00 92.12 129 ARG A C 1
ATOM 878 O O . ARG A 1 129 ? 5.530 -6.355 -29.347 1.00 92.12 129 ARG A O 1
ATOM 885 N N . HIS A 1 130 ? 4.192 -8.058 -29.975 1.00 91.81 130 HIS A N 1
ATOM 886 C CA . HIS A 1 130 ? 5.226 -9.089 -29.897 1.00 91.81 130 HIS A CA 1
ATOM 887 C C . HIS A 1 130 ? 5.631 -9.631 -31.254 1.00 91.81 130 HIS A C 1
ATOM 889 O O . HIS A 1 130 ? 4.848 -9.686 -32.207 1.00 91.81 130 HIS A O 1
ATOM 895 N N . GLY A 1 131 ? 6.878 -10.066 -31.304 1.00 93.56 131 GLY A N 1
ATOM 896 C CA . GLY A 1 131 ? 7.491 -10.667 -32.463 1.00 93.56 131 GLY A CA 1
ATOM 897 C C . GLY A 1 131 ? 8.666 -11.540 -32.076 1.00 93.56 131 GLY A C 1
ATOM 898 O O . GLY A 1 131 ? 8.855 -11.886 -30.914 1.00 93.56 131 GLY A O 1
ATOM 899 N N . THR A 1 132 ? 9.493 -11.846 -33.062 1.00 96.69 132 THR A N 1
ATOM 900 C CA . THR A 1 132 ? 10.728 -12.599 -32.856 1.00 96.69 132 THR A CA 1
ATOM 901 C C . THR A 1 132 ? 11.916 -11.859 -33.435 1.00 96.69 132 THR A C 1
ATOM 903 O O . THR A 1 132 ? 11.770 -11.086 -34.386 1.00 96.69 132 THR A O 1
ATOM 906 N N . TYR A 1 133 ? 13.099 -12.134 -32.898 1.00 97.56 133 TYR A N 1
ATOM 907 C CA . TYR A 1 133 ? 14.358 -11.710 -33.478 1.00 97.56 133 TYR A CA 1
ATOM 908 C C . TYR A 1 133 ? 15.385 -12.845 -33.531 1.00 97.56 133 TYR A C 1
ATOM 910 O O . TYR A 1 133 ? 15.358 -13.788 -32.742 1.00 97.56 133 TYR A O 1
ATOM 918 N N . ASP A 1 134 ? 16.333 -12.716 -34.454 1.00 97.50 134 ASP A N 1
ATOM 919 C CA . ASP A 1 134 ? 17.553 -13.520 -34.515 1.00 97.50 134 ASP A CA 1
ATOM 920 C C . ASP A 1 134 ? 18.744 -12.594 -34.770 1.00 97.50 134 ASP A C 1
ATOM 922 O O . ASP A 1 134 ? 18.702 -11.763 -35.678 1.00 97.50 134 ASP A O 1
ATOM 926 N N . LEU A 1 135 ? 19.806 -12.726 -33.974 1.00 95.56 135 LEU A N 1
ATOM 927 C CA . LEU A 1 135 ? 21.064 -12.011 -34.184 1.00 95.56 135 LEU A CA 1
ATOM 928 C C . LEU A 1 135 ? 22.170 -13.026 -34.478 1.00 95.56 135 LEU A C 1
ATOM 930 O O . LEU A 1 135 ? 22.757 -13.608 -33.565 1.00 95.56 135 LEU A O 1
ATOM 934 N N . THR A 1 136 ? 22.479 -13.203 -35.761 1.00 94.00 136 THR A N 1
ATOM 935 C CA . THR A 1 136 ? 23.516 -14.130 -36.231 1.00 94.00 136 THR A CA 1
ATOM 936 C C . THR A 1 136 ? 24.569 -13.374 -37.034 1.00 94.00 136 THR A C 1
ATOM 938 O O . THR A 1 136 ? 24.245 -12.653 -37.974 1.00 94.00 136 THR A O 1
ATOM 941 N N . ASP A 1 137 ? 25.847 -13.541 -36.679 1.00 91.69 137 ASP A N 1
ATOM 942 C CA . ASP A 1 137 ? 26.991 -12.925 -37.374 1.00 91.69 137 ASP A CA 1
ATOM 943 C C . ASP A 1 137 ? 26.847 -11.394 -37.583 1.00 91.69 137 ASP A C 1
ATOM 945 O O . ASP A 1 137 ? 27.241 -10.857 -38.617 1.00 91.69 137 ASP A O 1
ATOM 949 N N . GLY A 1 138 ? 26.259 -10.686 -36.607 1.00 92.00 138 GLY A N 1
ATOM 950 C CA . GLY A 1 138 ? 26.022 -9.234 -36.663 1.00 92.00 138 GLY A CA 1
ATOM 951 C C . GLY A 1 138 ? 24.847 -8.807 -37.549 1.00 92.00 138 GLY A C 1
ATOM 952 O O . GLY A 1 138 ? 24.622 -7.617 -37.734 1.00 92.00 138 GLY A O 1
ATOM 953 N N . THR A 1 139 ? 24.089 -9.755 -38.104 1.00 96.94 139 THR A N 1
ATOM 954 C CA . THR A 1 139 ? 22.842 -9.480 -38.827 1.00 96.94 139 THR A CA 1
ATOM 955 C C . THR A 1 139 ? 21.660 -9.690 -37.890 1.00 96.94 139 THR A C 1
ATOM 957 O O . THR A 1 139 ? 21.423 -10.813 -37.446 1.00 96.94 139 THR A O 1
ATOM 960 N N . LEU A 1 140 ? 20.927 -8.616 -37.601 1.00 97.62 140 LEU A N 1
ATOM 961 C CA . LEU A 1 140 ? 19.667 -8.650 -36.870 1.00 97.62 140 LEU A CA 1
ATOM 962 C C . LEU A 1 140 ? 18.532 -8.932 -37.856 1.00 97.62 140 LEU A C 1
ATOM 964 O O . LEU A 1 140 ? 18.360 -8.191 -38.821 1.00 97.62 140 LEU A O 1
ATOM 968 N N . THR A 1 141 ? 17.754 -9.976 -37.599 1.00 97.75 141 THR A N 1
ATOM 969 C CA . THR A 1 141 ? 16.469 -10.238 -38.254 1.00 97.75 141 THR A CA 1
ATOM 970 C C . THR A 1 141 ? 15.352 -10.023 -37.247 1.00 97.75 141 THR A C 1
ATOM 972 O O . THR A 1 141 ? 15.459 -10.534 -36.139 1.00 97.75 141 THR A O 1
ATOM 975 N N . VAL A 1 142 ? 14.307 -9.283 -37.616 1.00 97.31 142 VAL A N 1
ATOM 976 C CA . VAL A 1 142 ? 13.128 -9.011 -36.779 1.00 97.31 142 VAL A CA 1
ATOM 977 C C . VAL A 1 142 ? 11.849 -9.327 -37.544 1.00 97.31 142 VAL A C 1
ATOM 979 O O . VAL A 1 142 ? 11.757 -9.035 -38.735 1.00 97.31 142 VAL A O 1
ATOM 982 N N . GLU A 1 143 ? 10.860 -9.887 -36.852 1.00 96.38 143 GLU A N 1
ATOM 983 C CA . GLU A 1 143 ? 9.538 -10.193 -37.402 1.00 96.38 143 GLU A CA 1
ATOM 984 C C . GLU A 1 143 ? 8.446 -9.830 -36.389 1.00 96.38 143 GLU A C 1
ATOM 986 O O . GLU A 1 143 ? 8.446 -10.356 -35.281 1.00 96.38 143 GLU A O 1
ATOM 991 N N . VAL A 1 144 ? 7.488 -8.990 -36.785 1.00 93.62 144 VAL A N 1
ATOM 992 C CA . VAL A 1 144 ? 6.203 -8.771 -36.097 1.00 93.62 144 VAL A CA 1
ATOM 993 C C . VAL A 1 144 ? 5.098 -8.961 -37.132 1.00 93.62 144 VAL A C 1
ATOM 995 O O . VAL A 1 144 ? 5.166 -8.414 -38.230 1.00 93.62 144 VAL A O 1
ATOM 998 N N . ALA A 1 145 ? 4.067 -9.738 -36.802 1.00 89.94 145 ALA A N 1
ATOM 999 C CA . ALA A 1 145 ? 3.035 -10.154 -37.756 1.00 89.94 145 ALA A CA 1
ATOM 1000 C C . ALA A 1 145 ? 1.613 -9.782 -37.301 1.00 89.94 145 ALA A C 1
ATOM 1002 O O . ALA A 1 145 ? 0.676 -10.576 -37.441 1.00 89.94 145 ALA A O 1
ATOM 1003 N N . THR A 1 146 ? 1.434 -8.579 -36.747 1.00 85.38 146 THR A N 1
ATOM 1004 C CA . THR A 1 146 ? 0.119 -8.111 -36.278 1.00 85.38 146 THR A CA 1
ATOM 1005 C C . THR A 1 146 ? -0.602 -7.257 -37.330 1.00 85.38 146 THR A C 1
ATOM 1007 O O . THR A 1 146 ? 0.055 -6.602 -38.135 1.00 85.38 146 THR A O 1
ATOM 1010 N N . PRO A 1 147 ? -1.950 -7.260 -37.391 1.00 80.81 147 PRO A N 1
ATOM 1011 C CA . PRO A 1 147 ? -2.695 -6.564 -38.446 1.00 80.81 147 PRO A CA 1
ATOM 1012 C C . PRO A 1 147 ? -2.462 -5.053 -38.560 1.00 80.81 147 PRO A C 1
ATOM 1014 O O . PRO A 1 147 ? -2.772 -4.492 -39.608 1.00 80.81 147 PRO A O 1
ATOM 1017 N N . ASP A 1 148 ? -2.006 -4.402 -37.494 1.00 80.44 148 ASP A N 1
ATOM 1018 C CA . ASP A 1 148 ? -1.785 -2.958 -37.409 1.00 80.44 148 ASP A CA 1
ATOM 1019 C C . ASP A 1 148 ? -0.314 -2.568 -37.189 1.00 80.44 148 ASP A C 1
ATOM 1021 O O . ASP A 1 148 ? 0.003 -1.382 -37.147 1.00 80.44 148 ASP A O 1
ATOM 1025 N N . MET A 1 149 ? 0.575 -3.558 -37.089 1.00 86.56 149 MET A N 1
ATOM 1026 C CA . MET A 1 149 ? 2.024 -3.396 -37.066 1.00 86.56 149 MET A CA 1
ATOM 1027 C C . MET A 1 149 ? 2.655 -4.689 -37.601 1.00 86.56 149 MET A C 1
ATOM 1029 O O . MET A 1 149 ? 2.735 -5.694 -36.888 1.00 86.56 149 MET A O 1
ATOM 1033 N N . ALA A 1 150 ? 3.050 -4.692 -38.876 1.00 89.12 150 ALA A N 1
ATOM 1034 C CA . ALA A 1 150 ? 3.630 -5.863 -39.530 1.00 89.12 150 ALA A CA 1
ATOM 1035 C C . ALA A 1 150 ? 4.933 -5.518 -40.252 1.00 89.12 150 ALA A C 1
ATOM 1037 O O . ALA A 1 150 ? 4.942 -4.709 -41.178 1.00 89.12 150 ALA A O 1
ATOM 1038 N N . PHE A 1 151 ? 6.020 -6.184 -39.876 1.00 91.44 151 PHE A N 1
ATOM 1039 C CA . PHE A 1 151 ? 7.316 -6.044 -40.528 1.00 91.44 151 PHE A CA 1
ATOM 1040 C C . PHE A 1 151 ? 8.130 -7.336 -40.423 1.00 91.44 151 PHE A C 1
ATOM 1042 O O . PHE A 1 151 ? 8.018 -8.078 -39.454 1.00 91.44 151 PHE A O 1
ATOM 1049 N N . ASP A 1 152 ? 8.948 -7.591 -41.441 1.00 94.31 152 ASP A N 1
ATOM 1050 C CA . ASP A 1 152 ? 9.917 -8.689 -41.523 1.00 94.31 152 ASP A CA 1
ATOM 1051 C C . ASP A 1 152 ? 11.147 -8.131 -42.243 1.00 94.31 152 ASP A C 1
ATOM 1053 O O . ASP A 1 152 ? 11.062 -7.708 -43.405 1.00 94.31 152 ASP A O 1
ATOM 1057 N N . ALA A 1 153 ? 12.264 -8.032 -41.527 1.00 94.81 153 ALA A N 1
ATOM 1058 C CA . ALA A 1 153 ? 13.459 -7.377 -42.030 1.00 94.81 153 ALA A CA 1
ATOM 1059 C C . ALA A 1 153 ? 14.744 -7.959 -41.453 1.00 94.81 153 ALA A C 1
ATOM 1061 O O . ALA A 1 153 ? 14.796 -8.354 -40.293 1.00 94.81 153 ALA A O 1
ATOM 1062 N N . SER A 1 154 ? 15.808 -7.910 -42.259 1.00 96.69 154 SER A N 1
ATOM 1063 C CA . SER A 1 154 ? 17.176 -8.208 -41.834 1.00 96.69 154 SER A CA 1
ATOM 1064 C C . SER A 1 154 ? 18.103 -7.031 -42.135 1.00 96.69 154 SER A C 1
ATOM 1066 O O . SER A 1 154 ? 18.102 -6.518 -43.259 1.00 96.69 154 SER A O 1
ATOM 1068 N N . VAL A 1 155 ? 18.925 -6.638 -41.162 1.00 96.88 155 VAL A N 1
ATOM 1069 C CA . VAL A 1 155 ? 19.882 -5.526 -41.253 1.00 96.88 155 VAL A CA 1
ATOM 1070 C C . VAL A 1 155 ? 21.190 -5.876 -40.537 1.00 96.88 155 VAL A C 1
ATOM 1072 O O . VAL A 1 155 ? 21.197 -6.671 -39.601 1.00 96.88 155 VAL A O 1
ATOM 1075 N N . GLU A 1 156 ? 22.313 -5.298 -40.967 1.00 96.50 156 GLU A N 1
ATOM 1076 C CA . GLU A 1 156 ? 23.538 -5.326 -40.159 1.00 96.50 156 GLU A CA 1
ATOM 1077 C C . GLU A 1 156 ? 23.347 -4.424 -38.932 1.00 96.50 156 GLU A C 1
ATOM 1079 O O . GLU A 1 156 ? 22.982 -3.257 -39.072 1.00 96.50 156 GLU A O 1
ATOM 1084 N N . LEU A 1 157 ? 23.587 -4.961 -37.737 1.00 95.31 157 LEU A N 1
ATOM 1085 C CA . LEU A 1 157 ? 23.475 -4.235 -36.479 1.00 95.31 157 LEU A CA 1
ATOM 1086 C C . LEU A 1 157 ? 24.858 -4.080 -35.849 1.00 95.31 157 LEU A C 1
ATOM 1088 O O . LEU A 1 157 ? 25.508 -5.061 -35.487 1.00 95.31 157 LEU A O 1
ATOM 1092 N N . ASP A 1 158 ? 25.269 -2.831 -35.669 1.00 92.56 158 ASP A N 1
ATOM 1093 C CA . ASP A 1 158 ? 26.321 -2.475 -34.725 1.00 92.56 158 ASP A CA 1
ATOM 1094 C C . ASP A 1 158 ? 25.657 -2.097 -33.398 1.00 92.56 158 ASP A C 1
ATOM 1096 O O . ASP A 1 158 ? 24.966 -1.081 -33.328 1.00 92.56 158 ASP A O 1
ATOM 1100 N N . LEU A 1 159 ? 25.855 -2.909 -32.352 1.00 89.06 159 LEU A N 1
ATOM 1101 C CA . LEU A 1 159 ? 25.280 -2.654 -31.024 1.00 89.06 159 LEU A CA 1
ATOM 1102 C C . LEU A 1 159 ? 25.694 -1.284 -30.469 1.00 89.06 159 LEU A C 1
ATOM 1104 O O . LEU A 1 159 ? 24.937 -0.679 -29.720 1.00 89.06 159 LEU A O 1
ATOM 1108 N N . ASN A 1 160 ? 26.878 -0.800 -30.850 1.00 87.56 160 ASN A N 1
ATOM 1109 C CA . ASN A 1 160 ? 27.444 0.465 -30.384 1.00 87.56 160 ASN A CA 1
ATOM 1110 C C . ASN A 1 160 ? 27.412 1.554 -31.472 1.00 87.56 160 ASN A C 1
ATOM 1112 O O . ASN A 1 160 ? 28.002 2.625 -31.306 1.00 87.56 160 ASN A O 1
ATOM 1116 N N . GLY A 1 161 ? 26.733 1.295 -32.597 1.00 89.62 161 GLY A N 1
ATOM 1117 C CA . GLY A 1 161 ? 26.405 2.329 -33.576 1.00 89.62 161 GLY A CA 1
ATOM 1118 C C . GLY A 1 161 ? 25.451 3.365 -32.965 1.00 89.62 161 GLY A C 1
ATOM 1119 O O . GLY A 1 161 ? 24.910 3.108 -31.895 1.00 89.62 161 GLY A O 1
ATOM 1120 N N . PRO A 1 162 ? 25.242 4.538 -33.592 1.00 89.62 162 PRO A N 1
ATOM 1121 C CA . PRO A 1 162 ? 24.303 5.557 -33.101 1.00 89.62 162 PRO A CA 1
ATOM 1122 C C . PRO A 1 162 ? 22.862 5.376 -33.609 1.00 89.62 162 PRO A C 1
ATOM 1124 O O . PRO A 1 162 ? 21.921 5.885 -33.003 1.00 89.62 162 PRO A O 1
ATOM 1127 N N . GLU A 1 163 ? 22.688 4.691 -34.739 1.00 94.00 163 GLU A N 1
ATOM 1128 C CA . GLU A 1 163 ? 21.393 4.461 -35.372 1.00 94.00 163 GLU A CA 1
ATOM 1129 C C . GLU A 1 163 ? 21.426 3.208 -36.255 1.00 94.00 163 GLU A C 1
ATOM 1131 O O . GLU A 1 163 ? 22.489 2.775 -36.713 1.00 94.00 163 GLU A O 1
ATOM 1136 N N . VAL A 1 164 ? 20.248 2.655 -36.529 1.00 95.38 164 VAL A N 1
ATOM 1137 C CA . VAL A 1 164 ? 20.022 1.586 -37.502 1.00 95.38 164 VAL A CA 1
ATOM 1138 C C . VAL A 1 164 ? 18.834 1.951 -38.394 1.00 95.38 164 VAL A C 1
ATOM 1140 O O . VAL A 1 164 ? 17.775 2.363 -37.919 1.00 95.38 164 VAL A O 1
ATOM 1143 N N . GLU A 1 165 ? 19.013 1.822 -39.710 1.00 95.88 165 GLU A N 1
ATOM 1144 C CA . GLU A 1 165 ? 17.947 2.029 -40.694 1.00 95.88 165 GLU A CA 1
ATOM 1145 C C . GLU A 1 165 ? 17.328 0.679 -41.064 1.00 95.88 165 GLU A C 1
ATOM 1147 O O . GLU A 1 165 ? 17.992 -0.198 -41.620 1.00 95.88 165 GLU A O 1
ATOM 1152 N N . MET A 1 166 ? 16.040 0.520 -40.776 1.00 95.50 166 MET A N 1
ATOM 1153 C CA . MET A 1 166 ? 15.287 -0.690 -41.077 1.00 95.50 166 MET A CA 1
ATOM 1154 C C . MET A 1 166 ? 14.524 -0.542 -42.404 1.00 95.50 166 MET A C 1
ATOM 1156 O O . MET A 1 166 ? 13.949 0.517 -42.665 1.00 95.50 166 MET A O 1
ATOM 1160 N N . PRO A 1 167 ? 14.457 -1.5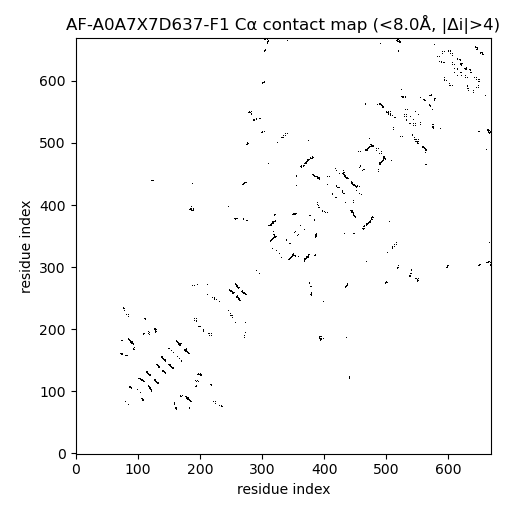85 -43.253 1.00 95.31 167 PRO A N 1
ATOM 1161 C CA . PRO A 1 167 ? 13.840 -1.533 -44.583 1.00 95.31 167 PRO A CA 1
ATOM 1162 C C . PRO A 1 167 ? 12.301 -1.668 -44.568 1.00 95.31 167 PRO A C 1
ATOM 1164 O O . PRO A 1 167 ? 11.726 -2.350 -45.420 1.00 95.31 167 PRO A O 1
ATOM 1167 N N . PHE A 1 168 ? 11.636 -1.031 -43.604 1.00 92.31 168 PHE A N 1
ATOM 1168 C CA . PHE A 1 168 ? 10.177 -0.937 -43.491 1.00 92.31 168 PHE A CA 1
ATOM 1169 C C . PHE A 1 168 ? 9.776 0.392 -42.841 1.00 92.31 168 PHE A C 1
ATOM 1171 O O . PHE A 1 168 ? 10.572 0.969 -42.104 1.00 92.31 168 PHE A O 1
ATOM 1178 N N . GLN A 1 169 ? 8.550 0.862 -43.078 1.00 90.69 169 GLN A N 1
ATOM 1179 C CA . GLN A 1 169 ? 7.934 1.924 -42.271 1.00 90.69 169 GLN A CA 1
ATOM 1180 C C . GLN A 1 169 ? 7.149 1.271 -41.132 1.00 90.69 169 GLN A C 1
ATOM 1182 O O . GLN A 1 169 ? 6.515 0.239 -41.348 1.00 90.69 169 GLN A O 1
ATOM 1187 N N . LEU A 1 170 ? 7.224 1.820 -39.922 1.00 88.62 170 LEU A N 1
ATOM 1188 C CA . LEU A 1 170 ? 6.603 1.202 -38.752 1.00 88.62 170 LEU A CA 1
ATOM 1189 C C . LEU A 1 170 ? 5.077 1.360 -38.752 1.00 88.62 170 LEU A C 1
ATOM 1191 O O . LEU A 1 170 ? 4.365 0.432 -38.370 1.00 88.62 170 LEU A O 1
ATOM 1195 N N . PHE A 1 171 ? 4.584 2.524 -39.188 1.00 84.00 171 PHE A N 1
ATOM 1196 C CA . PHE A 1 171 ? 3.161 2.888 -39.126 1.00 84.00 171 PHE A CA 1
ATOM 1197 C C . PHE A 1 171 ? 2.490 3.034 -40.502 1.00 84.00 171 PHE A C 1
ATOM 1199 O O . PHE A 1 171 ? 1.383 3.568 -40.605 1.00 84.00 171 PHE A O 1
ATOM 1206 N N . ASP A 1 172 ? 3.142 2.568 -41.569 1.00 81.56 172 ASP A N 1
ATOM 1207 C CA . ASP A 1 172 ? 2.597 2.547 -42.929 1.00 81.56 172 ASP A CA 1
ATOM 1208 C C . ASP A 1 172 ? 3.010 1.248 -43.644 1.00 81.56 172 ASP A C 1
ATOM 1210 O O . ASP A 1 172 ? 4.176 0.866 -43.649 1.00 81.56 172 ASP A O 1
ATOM 1214 N N . ASP A 1 173 ? 2.063 0.589 -44.316 1.00 80.94 173 ASP A N 1
ATOM 1215 C CA . ASP A 1 173 ? 2.320 -0.605 -45.136 1.00 80.94 173 ASP A CA 1
ATOM 1216 C C . ASP A 1 173 ? 3.070 -0.273 -46.449 1.00 80.94 173 ASP A C 1
ATOM 1218 O O . ASP A 1 173 ? 3.380 -1.155 -47.264 1.00 80.94 173 ASP A O 1
ATOM 1222 N N . ALA A 1 174 ? 3.302 1.012 -46.732 1.00 83.31 174 ALA A N 1
ATOM 1223 C CA . ALA A 1 174 ? 4.058 1.467 -47.885 1.00 83.31 174 ALA A CA 1
ATOM 1224 C C . ALA A 1 174 ? 5.543 1.085 -47.794 1.00 83.31 174 ALA A C 1
ATOM 1226 O O . ALA A 1 174 ? 6.181 1.114 -46.745 1.00 83.31 174 ALA A O 1
ATOM 1227 N N . ALA A 1 175 ? 6.145 0.806 -48.954 1.00 85.06 175 ALA A N 1
ATOM 1228 C CA . ALA A 1 175 ? 7.590 0.626 -49.034 1.00 85.06 175 ALA A CA 1
ATOM 1229 C C . ALA A 1 175 ? 8.315 1.886 -48.532 1.00 85.06 175 ALA A C 1
ATOM 1231 O O . ALA A 1 175 ? 7.989 3.001 -48.944 1.00 85.06 175 ALA A O 1
ATOM 1232 N N . GLY A 1 176 ? 9.321 1.702 -47.687 1.00 90.69 176 GLY A N 1
ATOM 1233 C CA . GLY A 1 176 ? 10.126 2.779 -47.129 1.00 90.69 176 GLY A CA 1
ATOM 1234 C C . GLY A 1 176 ? 11.080 2.251 -46.069 1.00 90.69 176 GLY A C 1
ATOM 1235 O O . GLY A 1 176 ? 11.305 1.046 -45.985 1.00 90.69 176 GLY A O 1
ATOM 1236 N N . THR A 1 177 ? 11.642 3.169 -45.299 1.00 93.62 177 THR A N 1
ATOM 1237 C CA . THR A 1 177 ? 12.543 2.885 -44.187 1.00 93.62 177 THR A CA 1
ATOM 1238 C C . THR A 1 177 ? 12.057 3.536 -42.900 1.00 93.62 177 THR A C 1
ATOM 1240 O O . THR A 1 177 ? 11.286 4.501 -42.946 1.00 93.62 177 THR A O 1
ATOM 1243 N N . SER A 1 178 ? 12.538 3.008 -41.779 1.00 93.31 178 SER A N 1
ATOM 1244 C CA . SER A 1 178 ? 12.388 3.568 -40.441 1.00 93.31 178 SER A CA 1
ATOM 1245 C C . SER A 1 178 ? 13.773 3.719 -39.825 1.00 93.31 178 SER A C 1
ATOM 1247 O O . SER A 1 178 ? 14.620 2.830 -39.943 1.00 93.31 178 SER A O 1
ATOM 1249 N N . VAL A 1 179 ? 14.026 4.877 -39.226 1.00 93.94 179 VAL A N 1
ATOM 1250 C CA . VAL A 1 179 ? 15.289 5.195 -38.559 1.00 93.94 179 VAL A CA 1
ATOM 1251 C C . VAL A 1 179 ? 15.100 4.997 -37.069 1.00 93.94 179 VAL A C 1
ATOM 1253 O O . VAL A 1 179 ? 14.155 5.529 -36.482 1.00 93.94 179 VAL A O 1
ATOM 1256 N N . TRP A 1 180 ? 16.016 4.244 -36.472 1.00 94.56 180 TRP A N 1
ATOM 1257 C CA . TRP A 1 180 ? 15.986 3.915 -35.060 1.00 94.56 180 TRP A CA 1
ATOM 1258 C C . TRP A 1 180 ? 17.289 4.316 -34.396 1.00 94.56 180 TRP A C 1
ATOM 1260 O O . TRP A 1 180 ? 18.359 3.886 -34.825 1.00 94.56 180 TRP A O 1
ATOM 1270 N N . ARG A 1 181 ? 17.204 5.096 -33.324 1.00 93.69 181 ARG A N 1
ATOM 1271 C CA . ARG A 1 181 ? 18.345 5.382 -32.464 1.00 93.69 181 ARG A CA 1
ATOM 1272 C C . ARG A 1 181 ? 18.636 4.170 -31.588 1.00 93.69 181 ARG A C 1
ATOM 1274 O O . ARG A 1 181 ? 17.739 3.623 -30.950 1.00 93.69 181 ARG A O 1
ATOM 1281 N N . THR A 1 182 ? 19.892 3.764 -31.543 1.00 91.31 182 THR A N 1
ATOM 1282 C CA . THR A 1 182 ? 20.394 2.718 -30.646 1.00 91.31 182 THR A CA 1
ATOM 1283 C C . THR A 1 182 ? 20.725 3.335 -29.294 1.00 91.31 182 THR A C 1
ATOM 1285 O O . THR A 1 182 ? 21.456 4.325 -29.192 1.00 91.31 182 THR A O 1
ATOM 1288 N N . GLU A 1 183 ? 20.182 2.766 -28.223 1.00 88.88 183 GLU A N 1
ATOM 1289 C CA . GLU A 1 183 ? 20.370 3.328 -26.893 1.00 88.88 183 GLU A CA 1
ATOM 1290 C C . GLU A 1 183 ? 20.502 2.233 -25.829 1.00 88.88 183 GLU A C 1
ATOM 1292 O O . GLU A 1 183 ? 19.861 1.185 -25.884 1.00 88.88 183 GLU A O 1
ATOM 1297 N N . ALA A 1 184 ? 21.395 2.472 -24.868 1.00 86.81 184 ALA A N 1
ATOM 1298 C CA . ALA A 1 184 ? 21.620 1.572 -23.749 1.00 86.81 184 ALA A CA 1
ATOM 1299 C C . ALA A 1 184 ? 20.453 1.668 -22.764 1.00 86.81 184 ALA A C 1
ATOM 1301 O O . ALA A 1 184 ? 20.061 2.772 -22.355 1.00 86.81 184 ALA A O 1
ATOM 1302 N N . MET A 1 185 ? 19.945 0.520 -22.328 1.00 85.12 185 MET A N 1
ATOM 1303 C CA . MET A 1 185 ? 18.840 0.468 -21.386 1.00 85.12 185 MET A CA 1
ATOM 1304 C C . MET A 1 185 ? 19.281 -0.021 -20.008 1.00 85.12 185 MET A C 1
ATOM 1306 O O . MET A 1 185 ? 19.966 -1.036 -19.858 1.00 85.12 185 MET A O 1
ATOM 1310 N N . GLY A 1 186 ? 18.865 0.725 -18.983 1.00 84.81 186 GLY A N 1
ATOM 1311 C CA . GLY A 1 186 ? 19.040 0.308 -17.601 1.00 84.81 186 GLY A CA 1
ATOM 1312 C C . GLY A 1 186 ? 18.227 -0.961 -17.308 1.00 84.81 186 GLY A C 1
ATOM 1313 O O . GLY A 1 186 ? 17.128 -1.122 -17.847 1.00 84.81 186 GLY A O 1
ATOM 1314 N N . PRO A 1 187 ? 18.754 -1.886 -16.495 1.00 86.81 187 PRO A N 1
ATOM 1315 C CA . PRO A 1 187 ? 18.112 -3.167 -16.198 1.00 86.81 187 PRO A CA 1
ATOM 1316 C C . PRO A 1 187 ? 16.718 -3.003 -15.578 1.00 86.81 187 PRO A C 1
ATOM 1318 O O . PRO A 1 187 ? 15.804 -3.764 -15.913 1.00 86.81 187 PRO A O 1
ATOM 1321 N N . MET A 1 188 ? 16.516 -1.988 -14.729 1.00 88.81 188 MET A N 1
ATOM 1322 C CA . MET A 1 188 ? 15.213 -1.741 -14.110 1.00 88.81 188 MET A CA 1
ATOM 1323 C C . MET A 1 188 ? 14.202 -1.183 -15.114 1.00 88.81 188 MET A C 1
ATOM 1325 O O . MET A 1 188 ? 13.056 -1.633 -15.146 1.00 88.81 188 MET A O 1
ATOM 1329 N N . GLY A 1 189 ? 14.623 -0.223 -15.946 1.00 88.31 189 GLY A N 1
ATOM 1330 C CA . GLY A 1 189 ? 13.811 0.286 -17.050 1.00 88.31 189 GLY A CA 1
ATOM 1331 C C . GLY A 1 189 ? 13.395 -0.814 -18.029 1.00 88.31 189 GLY A C 1
ATOM 1332 O O . GLY A 1 189 ? 12.215 -0.923 -18.358 1.00 88.31 189 GLY A O 1
ATOM 1333 N N . ALA A 1 190 ? 14.351 -1.648 -18.446 1.00 89.88 190 ALA A N 1
ATOM 1334 C CA . ALA A 1 190 ? 14.141 -2.699 -19.439 1.00 89.88 190 ALA A CA 1
ATOM 1335 C C . ALA A 1 190 ? 13.168 -3.776 -18.958 1.00 89.88 190 ALA A C 1
ATOM 1337 O O . ALA A 1 190 ? 12.240 -4.134 -19.679 1.00 89.88 190 ALA A O 1
ATOM 1338 N N . THR A 1 191 ? 13.325 -4.229 -17.713 1.00 92.31 191 THR A N 1
ATOM 1339 C CA . THR A 1 191 ? 12.459 -5.260 -17.121 1.00 92.31 191 THR A CA 1
ATOM 1340 C C . THR A 1 191 ? 10.996 -4.815 -17.064 1.00 92.31 191 THR A C 1
ATOM 1342 O O . THR A 1 191 ? 10.098 -5.577 -17.415 1.00 92.31 191 THR A O 1
ATOM 1345 N N . ASP A 1 192 ? 10.741 -3.563 -16.673 1.00 90.94 192 ASP A N 1
ATOM 1346 C CA . ASP A 1 192 ? 9.384 -3.010 -16.700 1.00 90.94 192 ASP A CA 1
ATOM 1347 C C . ASP A 1 192 ? 8.863 -2.847 -18.125 1.00 90.94 192 ASP A C 1
ATOM 1349 O O . ASP A 1 192 ? 7.732 -3.224 -18.399 1.00 90.94 192 ASP A O 1
ATOM 1353 N N . MET A 1 193 ? 9.664 -2.326 -19.054 1.00 89.81 193 MET A N 1
ATOM 1354 C CA . MET A 1 193 ? 9.198 -2.127 -20.426 1.00 89.81 193 MET A CA 1
ATOM 1355 C C . MET A 1 193 ? 8.867 -3.436 -21.143 1.00 89.81 193 MET A C 1
ATOM 1357 O O . MET A 1 193 ? 7.887 -3.470 -21.886 1.00 89.81 193 MET A O 1
ATOM 1361 N N . VAL A 1 194 ? 9.596 -4.520 -20.862 1.00 91.88 194 VAL A N 1
ATOM 1362 C CA . VAL A 1 194 ? 9.226 -5.876 -21.296 1.00 91.88 194 VAL A CA 1
ATOM 1363 C C . VAL A 1 194 ? 7.848 -6.252 -20.752 1.00 91.88 194 VAL A C 1
ATOM 1365 O O . VAL A 1 194 ? 6.957 -6.608 -21.522 1.00 91.88 194 VAL A O 1
ATOM 1368 N N . PHE A 1 195 ? 7.619 -6.085 -19.446 1.00 91.94 195 PHE A N 1
ATOM 1369 C CA . PHE A 1 195 ? 6.302 -6.329 -18.858 1.00 91.94 195 PHE A CA 1
ATOM 1370 C C . PHE A 1 195 ? 5.199 -5.467 -19.496 1.00 91.94 195 PHE A C 1
ATOM 1372 O O . PHE A 1 195 ? 4.127 -5.987 -19.813 1.00 91.94 195 PHE A O 1
ATOM 1379 N N . GLN A 1 196 ? 5.439 -4.168 -19.710 1.00 89.19 196 GLN A N 1
ATOM 1380 C CA . GLN A 1 196 ? 4.444 -3.268 -20.300 1.00 89.19 196 GLN A CA 1
ATOM 1381 C C . GLN A 1 196 ? 4.135 -3.641 -21.757 1.00 89.19 196 GLN A C 1
ATOM 1383 O O . GLN A 1 196 ? 2.961 -3.673 -22.129 1.00 89.19 196 GLN A O 1
ATOM 1388 N N . ALA A 1 197 ? 5.141 -3.989 -22.568 1.00 90.44 197 ALA A N 1
ATOM 1389 C CA . ALA A 1 197 ? 4.937 -4.474 -23.935 1.00 90.44 197 ALA A CA 1
ATOM 1390 C C . ALA A 1 197 ? 4.001 -5.695 -23.955 1.00 90.44 197 ALA A C 1
ATOM 1392 O O . ALA A 1 197 ? 3.035 -5.729 -24.716 1.00 90.44 197 ALA A O 1
ATOM 1393 N N . ILE A 1 198 ? 4.202 -6.634 -23.027 1.00 89.75 198 ILE A N 1
ATOM 1394 C CA . ILE A 1 198 ? 3.344 -7.815 -22.857 1.00 89.75 198 ILE A CA 1
ATOM 1395 C C . ILE A 1 198 ? 1.936 -7.433 -22.438 1.00 89.75 198 ILE A C 1
ATOM 1397 O O . ILE A 1 198 ? 0.938 -7.874 -23.012 1.00 89.75 198 ILE A O 1
ATOM 1401 N N . ARG A 1 199 ? 1.846 -6.580 -21.424 1.00 87.31 199 ARG A N 1
ATOM 1402 C CA . ARG A 1 199 ? 0.585 -6.217 -20.795 1.00 87.31 199 ARG A CA 1
ATOM 1403 C C . ARG A 1 199 ? -0.342 -5.435 -21.724 1.00 87.31 199 ARG A C 1
ATOM 1405 O O . ARG A 1 199 ? -1.566 -5.564 -21.575 1.00 87.31 199 ARG A O 1
ATOM 1412 N N . TYR A 1 200 ? 0.223 -4.621 -22.613 1.00 87.38 200 TYR A N 1
ATOM 1413 C CA . TYR A 1 200 ? -0.500 -3.761 -23.550 1.00 87.38 200 TYR A CA 1
ATOM 1414 C C . TYR A 1 200 ? -0.670 -4.366 -24.950 1.00 87.38 200 TYR A C 1
ATOM 1416 O O . TYR A 1 200 ? -1.147 -3.671 -25.849 1.00 87.38 200 TYR A O 1
ATOM 1424 N N . ASP A 1 201 ? -0.359 -5.651 -25.139 1.00 88.56 201 ASP A N 1
ATOM 1425 C CA . ASP A 1 201 ? -0.742 -6.364 -26.356 1.00 88.56 201 ASP A CA 1
ATOM 1426 C C . ASP A 1 201 ? -2.217 -6.788 -26.303 1.00 88.56 201 ASP A C 1
ATOM 1428 O O . ASP A 1 201 ? -2.663 -7.616 -25.503 1.00 88.56 201 ASP A O 1
ATOM 1432 N N . ASP A 1 202 ? -3.016 -6.149 -27.155 1.00 82.50 202 ASP A N 1
ATOM 1433 C CA . ASP A 1 202 ? -4.445 -6.393 -27.302 1.00 82.50 202 ASP A CA 1
ATOM 1434 C C . ASP A 1 202 ? -4.783 -7.444 -28.377 1.00 82.50 202 ASP A C 1
ATOM 1436 O O . ASP A 1 202 ? -5.931 -7.904 -28.442 1.00 82.50 202 ASP A O 1
ATOM 1440 N N . HIS A 1 203 ? -3.802 -7.868 -29.180 1.00 81.94 203 HIS A N 1
ATOM 1441 C CA . HIS A 1 203 ? -3.920 -8.948 -30.158 1.00 81.94 203 HIS A CA 1
ATOM 1442 C C . HIS A 1 203 ? -3.609 -10.316 -29.549 1.00 81.94 203 HIS A C 1
ATOM 1444 O O . HIS A 1 203 ? -4.318 -11.287 -29.841 1.00 81.94 203 HIS A O 1
ATOM 1450 N N . GLU A 1 204 ? -2.629 -10.376 -28.656 1.00 79.88 204 GLU A N 1
ATOM 1451 C CA . GLU A 1 204 ? -2.294 -11.539 -27.846 1.00 79.88 204 GLU A CA 1
ATOM 1452 C C . GLU A 1 204 ? -2.413 -11.183 -26.366 1.00 79.88 204 GLU A C 1
ATOM 1454 O O . GLU A 1 204 ? -1.459 -10.805 -25.698 1.00 79.88 204 GLU A O 1
ATOM 1459 N N . ARG A 1 205 ? -3.634 -11.294 -25.832 1.00 76.44 205 ARG A N 1
ATOM 1460 C CA . ARG A 1 205 ? -3.873 -10.987 -24.422 1.00 76.44 205 ARG A CA 1
ATOM 1461 C C . ARG A 1 205 ? -3.237 -12.058 -23.534 1.00 76.44 205 ARG A C 1
ATOM 1463 O O . ARG A 1 205 ? -3.835 -13.114 -23.319 1.00 76.44 205 ARG A O 1
ATOM 1470 N N . VAL A 1 206 ? -2.067 -11.744 -22.995 1.00 82.19 206 VAL A N 1
ATOM 1471 C CA . VAL A 1 206 ? -1.332 -12.570 -22.032 1.00 82.19 206 VAL A CA 1
ATOM 1472 C C . VAL A 1 206 ? -1.926 -12.392 -20.627 1.00 82.19 206 VAL A C 1
ATOM 1474 O O . VAL A 1 206 ? -2.420 -11.311 -20.275 1.00 82.19 206 VAL A O 1
ATOM 1477 N N . ALA A 1 207 ? -1.964 -13.467 -19.831 1.00 84.06 207 ALA A N 1
ATOM 1478 C CA . ALA A 1 207 ? -2.364 -13.363 -18.429 1.00 84.06 207 ALA A CA 1
ATOM 1479 C C . ALA A 1 207 ? -1.335 -12.517 -17.663 1.00 84.06 207 ALA A C 1
ATOM 1481 O O . ALA A 1 207 ? -0.168 -12.453 -18.039 1.00 84.06 207 ALA A O 1
ATOM 1482 N N . ARG A 1 208 ? -1.754 -11.834 -16.594 1.00 83.75 208 ARG A N 1
ATOM 1483 C CA . ARG A 1 208 ? -0.843 -10.937 -15.864 1.00 83.75 208 ARG A CA 1
ATOM 1484 C C . ARG A 1 208 ? 0.339 -11.717 -15.293 1.00 83.75 208 ARG A C 1
ATOM 1486 O O . ARG A 1 208 ? 1.462 -11.240 -15.346 1.00 83.75 208 ARG A O 1
ATOM 1493 N N . GLU A 1 209 ? 0.063 -12.907 -14.787 1.00 85.50 209 GLU A N 1
ATOM 1494 C CA . GLU A 1 209 ? 1.024 -13.810 -14.167 1.00 85.50 209 GLU A CA 1
ATOM 1495 C C . GLU A 1 209 ? 2.071 -14.283 -15.187 1.00 85.50 209 GLU A C 1
ATOM 1497 O O . GLU A 1 209 ? 3.262 -14.253 -14.894 1.00 85.50 209 GLU A O 1
ATOM 1502 N N . ASP A 1 210 ? 1.644 -14.604 -16.411 1.00 88.62 210 ASP A N 1
ATOM 1503 C CA . ASP A 1 210 ? 2.543 -14.988 -17.507 1.00 88.62 210 ASP A CA 1
ATOM 1504 C C . ASP A 1 210 ? 3.428 -13.799 -17.951 1.00 88.62 210 ASP A C 1
ATOM 1506 O O . ASP A 1 210 ? 4.599 -13.970 -18.287 1.00 88.62 210 ASP A O 1
ATOM 1510 N N . ALA A 1 211 ? 2.896 -12.568 -17.924 1.00 89.69 211 ALA A N 1
ATOM 1511 C CA . ALA A 1 211 ? 3.676 -11.359 -18.210 1.00 89.69 211 ALA A CA 1
ATOM 1512 C C . ALA A 1 211 ? 4.736 -11.081 -17.131 1.00 89.69 211 ALA A C 1
ATOM 1514 O O . ALA A 1 211 ? 5.840 -10.637 -17.449 1.00 89.69 211 ALA A O 1
ATOM 1515 N N . VAL A 1 212 ? 4.414 -11.355 -15.861 1.00 91.25 212 VAL A N 1
ATOM 1516 C CA . VAL A 1 212 ? 5.375 -11.286 -14.750 1.00 91.25 212 VAL A CA 1
ATOM 1517 C C . VAL A 1 212 ? 6.468 -12.338 -14.920 1.00 91.25 212 VAL A C 1
ATOM 1519 O O . VAL A 1 212 ? 7.641 -11.995 -14.809 1.00 91.25 212 VAL A O 1
ATOM 1522 N N . GLU A 1 213 ? 6.113 -13.587 -15.239 1.00 92.31 213 GLU A N 1
ATOM 1523 C CA . GLU A 1 213 ? 7.087 -14.667 -15.465 1.00 92.31 213 GLU A CA 1
ATOM 1524 C C . GLU A 1 213 ? 8.068 -14.311 -16.590 1.00 92.31 213 GLU A C 1
ATOM 1526 O O . GLU A 1 213 ? 9.278 -14.461 -16.443 1.00 92.31 213 GLU A O 1
ATOM 1531 N N . ARG A 1 214 ? 7.577 -13.722 -17.681 1.00 91.31 214 ARG A N 1
ATOM 1532 C CA . ARG A 1 214 ? 8.431 -13.285 -18.789 1.00 91.31 214 ARG A CA 1
ATOM 1533 C C . ARG A 1 214 ? 9.356 -12.117 -18.409 1.00 91.31 214 ARG A C 1
ATOM 1535 O O . ARG A 1 214 ? 10.512 -12.083 -18.826 1.00 91.31 214 ARG A O 1
ATOM 1542 N N . ALA A 1 215 ? 8.900 -11.199 -17.555 1.00 93.44 215 ALA A N 1
ATOM 1543 C CA . ALA A 1 215 ? 9.762 -10.167 -16.977 1.00 93.44 215 ALA A CA 1
ATOM 1544 C C . ALA A 1 215 ? 10.804 -10.748 -15.998 1.00 93.44 215 ALA A C 1
ATOM 1546 O O . ALA A 1 215 ? 11.928 -10.251 -15.938 1.00 93.44 215 ALA A O 1
ATOM 1547 N N . HIS A 1 216 ? 10.467 -11.814 -15.260 1.00 94.88 216 HIS A N 1
ATOM 1548 C CA . HIS A 1 216 ? 11.416 -12.557 -14.418 1.00 94.88 216 HIS A CA 1
ATOM 1549 C C . HIS A 1 216 ? 12.500 -13.227 -15.267 1.00 94.88 216 HIS A C 1
ATOM 1551 O O . HIS A 1 216 ? 13.684 -13.078 -14.968 1.00 94.88 216 HIS A O 1
ATOM 1557 N N . ASP A 1 217 ? 12.117 -13.889 -16.361 1.00 94.38 217 ASP A N 1
ATOM 1558 C CA . ASP A 1 217 ? 13.056 -14.491 -17.314 1.00 94.38 217 ASP A CA 1
ATOM 1559 C C . ASP A 1 217 ? 13.982 -13.438 -17.937 1.00 94.38 217 ASP A C 1
ATOM 1561 O O . ASP A 1 217 ? 15.195 -13.650 -18.048 1.00 94.38 217 ASP A O 1
ATOM 1565 N N . PHE A 1 218 ? 13.432 -12.273 -18.296 1.00 94.38 218 PHE A N 1
ATOM 1566 C CA . PHE A 1 218 ? 14.226 -11.148 -18.777 1.00 94.38 218 PHE A CA 1
ATOM 1567 C C . PHE A 1 218 ? 15.218 -10.657 -17.717 1.00 94.38 218 PHE A C 1
ATOM 1569 O O . PHE A 1 218 ? 16.404 -10.518 -18.017 1.00 94.38 218 PHE A O 1
ATOM 1576 N N . ALA A 1 219 ? 14.773 -10.437 -16.475 1.00 94.38 219 ALA A N 1
ATOM 1577 C CA . ALA A 1 219 ? 15.640 -10.009 -15.380 1.00 94.38 219 ALA A CA 1
ATOM 1578 C C . ALA A 1 219 ? 16.781 -11.009 -15.133 1.00 94.38 219 ALA A C 1
ATOM 1580 O O . ALA A 1 219 ? 17.936 -10.599 -15.011 1.00 94.38 219 ALA A O 1
ATOM 1581 N N . ALA A 1 220 ? 16.485 -12.312 -15.143 1.00 93.75 220 ALA A N 1
ATOM 1582 C CA . ALA A 1 220 ? 17.482 -13.369 -15.007 1.00 93.75 220 ALA A CA 1
ATOM 1583 C C . ALA A 1 220 ? 18.547 -13.305 -16.110 1.00 93.75 220 ALA A C 1
ATOM 1585 O O . ALA A 1 220 ? 19.748 -13.293 -15.829 1.00 93.75 220 ALA A O 1
ATOM 1586 N N . ALA A 1 221 ? 18.112 -13.207 -17.369 1.00 92.25 221 ALA A N 1
ATOM 1587 C CA . ALA A 1 221 ? 19.011 -13.084 -18.512 1.00 92.25 221 ALA A CA 1
ATOM 1588 C C . ALA A 1 221 ? 19.818 -11.776 -18.471 1.00 92.25 221 ALA A C 1
ATOM 1590 O O . ALA A 1 221 ? 20.983 -11.744 -18.878 1.00 92.25 221 ALA A O 1
ATOM 1591 N N . ARG A 1 222 ? 19.225 -10.700 -17.939 1.00 89.31 222 ARG A N 1
ATOM 1592 C CA . ARG A 1 222 ? 19.888 -9.411 -17.748 1.00 89.31 222 ARG A CA 1
ATOM 1593 C C . ARG A 1 222 ? 21.050 -9.534 -16.761 1.00 89.31 222 ARG A C 1
ATOM 1595 O O . ARG A 1 222 ? 22.152 -9.123 -17.123 1.00 89.31 222 ARG A O 1
ATOM 1602 N N . VAL A 1 223 ? 20.850 -10.180 -15.604 1.00 88.50 223 VAL A N 1
ATOM 1603 C CA . VAL A 1 223 ? 21.920 -10.455 -14.618 1.00 88.50 223 VAL A CA 1
ATOM 1604 C C . VAL A 1 223 ? 23.072 -11.239 -15.250 1.00 88.50 223 VAL A C 1
ATOM 1606 O O . VAL A 1 223 ? 24.235 -10.885 -15.074 1.00 88.50 223 VAL A O 1
ATOM 1609 N N . GLU A 1 224 ? 22.772 -12.271 -16.044 1.00 85.00 224 GLU A N 1
ATOM 1610 C CA . GLU A 1 224 ? 23.806 -13.042 -16.747 1.00 85.00 224 GLU A CA 1
ATOM 1611 C C . GLU A 1 224 ? 24.558 -12.206 -17.794 1.00 85.00 224 GLU A C 1
ATOM 1613 O O . GLU A 1 224 ? 25.770 -12.354 -17.946 1.00 85.00 224 GLU A O 1
ATOM 1618 N N . SER A 1 225 ? 23.857 -11.324 -18.513 1.00 80.25 225 SER A N 1
ATOM 1619 C CA . SER A 1 225 ? 24.454 -10.471 -19.550 1.00 80.25 225 SER A CA 1
ATOM 1620 C C . SER A 1 225 ? 25.313 -9.330 -18.998 1.00 80.25 225 SER A C 1
ATOM 1622 O O . SER A 1 225 ? 26.270 -8.923 -19.653 1.00 80.25 225 SER A O 1
ATOM 1624 N N . ASP A 1 226 ? 24.998 -8.836 -17.798 1.00 76.12 226 ASP A N 1
ATOM 1625 C CA . ASP A 1 226 ? 25.780 -7.804 -17.107 1.00 76.12 226 ASP A CA 1
ATOM 1626 C C . ASP A 1 226 ? 26.954 -8.375 -16.309 1.00 76.12 226 ASP A C 1
ATOM 1628 O O . ASP A 1 226 ? 27.834 -7.622 -15.880 1.00 76.12 226 ASP A O 1
ATOM 1632 N N . ALA A 1 227 ? 27.023 -9.700 -16.149 1.00 62.22 227 ALA A N 1
ATOM 1633 C CA . ALA A 1 227 ? 28.129 -10.370 -15.485 1.00 62.22 227 ALA A CA 1
ATOM 1634 C C . ALA A 1 227 ? 29.447 -10.144 -16.253 1.00 62.22 227 ALA A C 1
ATOM 1636 O O . ALA A 1 227 ? 29.791 -10.868 -17.188 1.00 62.22 227 ALA A O 1
ATOM 1637 N N . GLY A 1 228 ? 30.215 -9.140 -15.820 1.00 51.75 228 GLY A N 1
ATOM 1638 C CA . GLY A 1 228 ? 31.495 -8.759 -16.422 1.00 51.75 228 GLY A CA 1
ATOM 1639 C C . GLY A 1 228 ? 31.461 -7.493 -17.279 1.00 51.75 228 GLY A C 1
ATOM 1640 O O . GLY A 1 228 ? 32.414 -7.268 -18.022 1.00 51.75 228 GLY A O 1
ATOM 1641 N N . MET A 1 229 ? 30.407 -6.675 -17.188 1.00 56.44 229 MET A N 1
ATOM 1642 C CA . MET A 1 229 ? 30.429 -5.318 -17.738 1.00 56.44 229 MET A CA 1
ATOM 1643 C C . MET A 1 229 ? 31.457 -4.480 -16.956 1.00 56.44 229 MET A C 1
ATOM 1645 O O . MET A 1 229 ? 31.285 -4.230 -15.765 1.00 56.44 229 MET A O 1
ATOM 1649 N N . GLU A 1 230 ? 32.558 -4.096 -17.605 1.00 49.47 230 GLU A N 1
ATOM 1650 C CA . GLU A 1 230 ? 33.526 -3.146 -17.046 1.00 49.47 230 GLU A CA 1
ATOM 1651 C C . GLU A 1 230 ? 33.017 -1.724 -17.320 1.00 49.47 230 GLU A C 1
ATOM 1653 O O . GLU A 1 230 ? 32.754 -1.358 -18.463 1.00 49.47 230 GLU A O 1
ATOM 1658 N N . THR A 1 231 ? 32.875 -0.909 -16.275 1.00 50.94 231 THR A N 1
ATOM 1659 C CA . THR A 1 231 ? 32.476 0.509 -16.371 1.00 50.94 231 THR A CA 1
ATOM 1660 C C . THR A 1 231 ? 33.673 1.446 -16.517 1.00 50.94 231 THR A C 1
ATOM 1662 O O . THR A 1 231 ? 33.546 2.654 -16.308 1.00 50.94 231 THR A O 1
ATOM 1665 N N . ASP A 1 232 ? 34.837 0.886 -16.867 1.00 41.25 232 ASP A N 1
ATOM 1666 C CA . ASP A 1 232 ? 36.137 1.553 -16.879 1.00 41.25 232 ASP A CA 1
ATOM 1667 C C . ASP A 1 232 ? 36.090 2.870 -17.679 1.00 41.25 232 ASP A C 1
ATOM 1669 O O . ASP A 1 232 ? 36.090 2.891 -18.910 1.00 41.25 232 ASP A O 1
ATOM 1673 N N . GLY A 1 233 ? 36.125 3.993 -16.955 1.00 42.09 233 GLY A N 1
ATOM 1674 C CA . GLY A 1 233 ? 36.443 5.307 -17.516 1.00 42.09 233 GLY A CA 1
ATOM 1675 C C . GLY A 1 233 ? 35.305 6.035 -18.238 1.00 42.09 233 GLY A C 1
ATOM 1676 O O . GLY A 1 233 ? 35.547 6.647 -19.279 1.00 42.09 233 GLY A O 1
ATOM 1677 N N . LEU A 1 234 ? 34.095 6.035 -17.673 1.00 43.50 234 LEU A N 1
ATOM 1678 C CA . LEU A 1 234 ? 33.004 6.939 -18.065 1.00 43.50 234 LEU A CA 1
ATOM 1679 C C . LEU A 1 234 ? 33.364 8.421 -17.788 1.00 43.50 234 LEU A C 1
ATOM 1681 O O . LEU A 1 234 ? 32.936 9.012 -16.798 1.00 43.50 234 LEU A O 1
ATOM 1685 N N . ASP A 1 235 ? 34.128 9.052 -18.686 1.00 42.88 235 ASP A N 1
ATOM 1686 C CA . ASP A 1 235 ? 34.286 10.515 -18.736 1.00 42.88 235 ASP A CA 1
ATOM 1687 C C . ASP A 1 235 ? 33.054 11.136 -19.413 1.00 42.88 235 ASP A C 1
ATOM 1689 O O . ASP A 1 235 ? 33.020 11.433 -20.607 1.00 42.88 235 ASP A O 1
ATOM 1693 N N . ILE A 1 236 ? 31.986 11.274 -18.633 1.00 43.41 236 ILE A N 1
ATOM 1694 C CA . ILE A 1 236 ? 30.697 11.844 -19.053 1.00 43.41 236 ILE A CA 1
ATOM 1695 C C . ILE A 1 236 ? 30.680 13.383 -19.031 1.00 43.41 236 ILE A C 1
ATOM 1697 O O . ILE A 1 236 ? 29.610 13.990 -18.981 1.00 43.41 236 ILE A O 1
ATOM 1701 N N . GLY A 1 237 ? 31.845 14.045 -19.040 1.00 38.97 237 GLY A N 1
ATOM 1702 C CA . GLY A 1 237 ? 31.933 15.510 -19.095 1.00 38.97 237 GLY A CA 1
ATOM 1703 C C . GLY A 1 237 ? 31.344 16.227 -17.873 1.00 38.97 237 GLY A C 1
ATOM 1704 O O . GLY A 1 237 ? 31.053 17.423 -17.934 1.00 38.97 237 GLY A O 1
ATOM 1705 N N . VAL A 1 238 ? 31.157 15.511 -16.762 1.00 41.53 238 VAL A N 1
ATOM 1706 C CA . VAL A 1 238 ? 30.795 16.089 -15.466 1.00 41.53 238 VAL A CA 1
ATOM 1707 C C . VAL A 1 238 ? 32.101 16.368 -14.732 1.00 41.53 238 VAL A C 1
ATOM 1709 O O . VAL A 1 238 ? 32.869 15.439 -14.517 1.00 41.53 238 VAL A O 1
ATOM 1712 N N . GLU A 1 239 ? 32.364 17.635 -14.389 1.00 41.06 239 GLU A N 1
ATOM 1713 C CA . GLU A 1 239 ? 33.598 18.047 -13.702 1.00 41.06 239 GLU A CA 1
ATOM 1714 C C . GLU A 1 239 ? 33.928 17.112 -12.518 1.00 41.06 239 GLU A C 1
ATOM 1716 O O . GLU A 1 239 ? 33.101 16.909 -11.624 1.00 41.06 239 GLU A O 1
ATOM 1721 N N . ASP A 1 240 ? 35.139 16.545 -12.585 1.00 46.06 240 ASP A N 1
ATOM 1722 C CA . ASP A 1 240 ? 35.810 15.649 -11.638 1.00 46.06 240 ASP A CA 1
ATOM 1723 C C . ASP A 1 240 ? 35.508 15.940 -10.159 1.00 46.06 240 ASP A C 1
ATOM 1725 O O . ASP A 1 240 ? 35.685 17.069 -9.702 1.00 46.06 240 ASP A O 1
ATOM 1729 N N . ASP A 1 241 ? 35.162 14.885 -9.405 1.00 40.56 241 ASP A N 1
ATOM 1730 C CA . ASP A 1 241 ? 35.710 14.643 -8.050 1.00 40.56 241 ASP A CA 1
ATOM 1731 C C . ASP A 1 241 ? 35.275 13.296 -7.416 1.00 40.56 241 ASP A C 1
ATOM 1733 O O . ASP A 1 241 ? 35.627 13.012 -6.268 1.00 40.56 241 ASP A O 1
ATOM 1737 N N . VAL A 1 242 ? 34.541 12.422 -8.122 1.00 43.38 242 VAL A N 1
ATOM 1738 C CA . VAL A 1 242 ? 34.204 11.079 -7.612 1.00 43.38 242 VAL A CA 1
ATOM 1739 C C . VAL A 1 242 ? 34.374 10.037 -8.718 1.00 43.38 242 VAL A C 1
ATOM 1741 O O . VAL A 1 242 ? 33.525 9.957 -9.600 1.00 43.38 242 VAL A O 1
ATOM 1744 N N . ASP A 1 243 ? 35.445 9.235 -8.633 1.00 49.84 243 ASP A N 1
ATOM 1745 C CA . ASP A 1 243 ? 35.521 7.910 -9.270 1.00 49.84 243 ASP A CA 1
ATOM 1746 C C . ASP A 1 243 ? 34.295 7.131 -8.787 1.00 49.84 243 ASP A C 1
ATOM 1748 O O . ASP A 1 243 ? 34.188 6.784 -7.605 1.00 49.84 243 ASP A O 1
ATOM 1752 N N . TRP A 1 244 ? 33.317 6.966 -9.666 1.00 54.56 244 TRP A N 1
ATOM 1753 C CA . TRP A 1 244 ? 32.070 6.301 -9.348 1.00 54.56 244 TRP A CA 1
ATOM 1754 C C . TRP A 1 244 ? 31.862 5.189 -10.357 1.00 54.56 244 TRP A C 1
ATOM 1756 O O . TRP A 1 244 ? 31.556 5.454 -11.516 1.00 54.56 244 TRP A O 1
ATOM 1766 N N . ASP A 1 245 ? 32.004 3.959 -9.883 1.00 61.03 245 ASP A N 1
ATOM 1767 C CA . ASP A 1 245 ? 31.530 2.787 -10.599 1.00 61.03 245 ASP A CA 1
ATOM 1768 C C . ASP A 1 245 ? 30.059 2.554 -10.213 1.00 61.03 245 ASP A C 1
ATOM 1770 O O . ASP A 1 245 ? 29.726 2.561 -9.014 1.00 61.03 245 ASP A O 1
ATOM 1774 N N . PRO A 1 246 ? 29.140 2.413 -11.189 1.00 63.75 246 PRO A N 1
ATOM 1775 C CA . PRO A 1 246 ? 27.792 1.958 -10.892 1.00 63.75 246 PRO A CA 1
ATOM 1776 C C . PRO A 1 246 ? 27.863 0.589 -10.218 1.00 63.75 246 PRO A C 1
ATOM 1778 O O . PRO A 1 246 ? 28.711 -0.227 -10.578 1.00 63.75 246 PRO A O 1
ATOM 1781 N N . PRO A 1 247 ? 26.982 0.333 -9.239 1.00 69.31 247 PRO A N 1
ATOM 1782 C CA . PRO A 1 247 ? 26.959 -0.957 -8.586 1.00 69.31 247 PRO A CA 1
ATOM 1783 C C . PRO A 1 247 ? 26.500 -2.001 -9.611 1.00 69.31 247 PRO A C 1
ATOM 1785 O O . PRO A 1 247 ? 25.605 -1.742 -10.423 1.00 69.31 247 PRO A O 1
ATOM 1788 N N . VAL A 1 248 ? 27.139 -3.165 -9.602 1.00 79.31 248 VAL A N 1
ATOM 1789 C CA . VAL A 1 248 ? 26.873 -4.221 -10.585 1.00 79.31 248 VAL A CA 1
ATOM 1790 C C . VAL A 1 248 ? 25.787 -5.132 -10.037 1.00 79.31 248 VAL A C 1
ATOM 1792 O O . VAL A 1 248 ? 25.829 -5.519 -8.870 1.00 79.31 248 VAL A O 1
ATOM 1795 N N . ILE A 1 249 ? 24.813 -5.493 -10.873 1.00 85.12 249 ILE A N 1
ATOM 1796 C CA . ILE A 1 249 ? 23.796 -6.476 -10.494 1.00 85.12 249 ILE A CA 1
ATOM 1797 C C . ILE A 1 249 ? 24.449 -7.853 -10.438 1.00 85.12 249 ILE A C 1
ATOM 1799 O O . ILE A 1 249 ? 25.046 -8.308 -11.413 1.00 85.12 249 ILE A O 1
ATOM 1803 N N . ILE A 1 250 ? 24.319 -8.519 -9.295 1.00 89.12 250 ILE A N 1
ATOM 1804 C CA . ILE A 1 250 ? 24.911 -9.840 -9.051 1.00 89.12 250 ILE A CA 1
ATOM 1805 C C . ILE A 1 250 ? 23.869 -10.934 -8.845 1.00 89.12 250 ILE A C 1
ATOM 1807 O O . ILE A 1 250 ? 24.203 -12.110 -8.985 1.00 89.12 250 ILE A O 1
ATOM 1811 N N . ASP A 1 251 ? 22.636 -10.565 -8.501 1.00 91.75 251 ASP A N 1
ATOM 1812 C CA . ASP A 1 251 ? 21.543 -11.505 -8.270 1.00 91.75 251 ASP A CA 1
ATOM 1813 C C . ASP A 1 251 ? 20.180 -10.826 -8.466 1.00 91.75 251 ASP A C 1
ATOM 1815 O O . ASP A 1 251 ? 20.082 -9.598 -8.583 1.00 91.75 251 ASP A O 1
ATOM 1819 N N . TRP A 1 252 ? 19.121 -11.629 -8.494 1.00 93.75 252 TRP A N 1
ATOM 1820 C CA . TRP A 1 252 ? 17.746 -11.150 -8.567 1.00 93.75 252 TRP A CA 1
ATOM 1821 C C . TRP A 1 252 ? 16.787 -12.065 -7.797 1.00 93.75 252 TRP A C 1
ATOM 1823 O O . TRP A 1 252 ? 17.001 -13.268 -7.658 1.00 93.75 252 TRP A O 1
ATOM 1833 N N . GLU A 1 253 ? 15.691 -11.488 -7.318 1.00 93.38 253 GLU A N 1
ATOM 1834 C CA . GLU A 1 253 ? 14.630 -12.186 -6.598 1.00 93.38 253 GLU A CA 1
ATOM 1835 C C . GLU A 1 253 ? 13.273 -11.811 -7.213 1.00 93.38 253 GLU A C 1
ATOM 1837 O O . GLU A 1 253 ? 12.905 -10.638 -7.265 1.00 93.38 253 GLU A O 1
ATOM 1842 N N . GLY A 1 254 ? 12.511 -12.795 -7.696 1.00 90.62 254 GLY A N 1
ATOM 1843 C CA . GLY A 1 254 ? 11.148 -12.576 -8.187 1.00 90.62 254 GLY A CA 1
ATOM 1844 C C . GLY A 1 254 ? 10.122 -12.518 -7.052 1.00 90.62 254 GLY A C 1
ATOM 1845 O O . GLY A 1 254 ? 10.184 -13.302 -6.104 1.00 90.62 254 GLY A O 1
ATOM 1846 N N . PHE A 1 255 ? 9.134 -11.633 -7.177 1.00 89.31 255 PHE A N 1
ATOM 1847 C CA . PHE A 1 255 ? 7.928 -11.606 -6.346 1.00 89.31 255 PHE A CA 1
ATOM 1848 C C . PHE A 1 255 ? 6.679 -11.401 -7.215 1.00 89.31 255 PHE A C 1
ATOM 1850 O O . PHE A 1 255 ? 6.767 -11.227 -8.427 1.00 89.31 255 PHE A O 1
ATOM 1857 N N . GLU A 1 256 ? 5.494 -11.495 -6.612 1.00 83.69 256 GLU A N 1
ATOM 1858 C CA . GLU A 1 256 ? 4.224 -11.633 -7.345 1.00 83.69 256 GLU A CA 1
ATOM 1859 C C . GLU A 1 256 ? 3.940 -10.478 -8.313 1.00 83.69 256 GLU A C 1
ATOM 1861 O O . GLU A 1 256 ? 3.482 -10.727 -9.424 1.00 83.69 256 GLU A O 1
ATOM 1866 N N . ASN A 1 257 ? 4.263 -9.239 -7.934 1.00 85.06 257 ASN A N 1
ATOM 1867 C CA . ASN A 1 257 ? 4.098 -8.065 -8.790 1.00 85.06 257 ASN A CA 1
ATOM 1868 C C . ASN A 1 257 ? 5.409 -7.411 -9.238 1.00 85.06 257 ASN A C 1
ATOM 1870 O O . ASN A 1 257 ? 5.389 -6.256 -9.678 1.00 85.06 257 ASN A O 1
ATOM 1874 N N . GLY A 1 258 ? 6.546 -8.106 -9.137 1.00 91.31 258 GLY A N 1
ATOM 1875 C CA . GLY A 1 258 ? 7.815 -7.478 -9.474 1.00 91.31 258 GLY A CA 1
ATOM 1876 C C . GLY A 1 258 ? 9.073 -8.317 -9.333 1.00 91.31 258 GLY A C 1
ATOM 1877 O O . GLY A 1 258 ? 9.032 -9.539 -9.198 1.00 91.31 258 GLY A O 1
ATOM 1878 N N . VAL A 1 259 ? 10.206 -7.622 -9.418 1.00 93.94 259 VAL A N 1
ATOM 1879 C CA . VAL A 1 259 ? 11.557 -8.182 -9.291 1.00 93.94 259 VAL A CA 1
ATOM 1880 C C . VAL A 1 259 ? 12.397 -7.287 -8.395 1.00 93.94 259 VAL A C 1
ATOM 1882 O O . VAL A 1 259 ? 12.350 -6.068 -8.522 1.00 93.94 259 VAL A O 1
ATOM 1885 N N . THR A 1 260 ? 13.191 -7.876 -7.511 1.00 93.62 260 THR A N 1
ATOM 1886 C CA . THR A 1 260 ? 14.235 -7.186 -6.758 1.00 93.62 260 THR A CA 1
ATOM 1887 C C . THR A 1 260 ? 15.589 -7.524 -7.365 1.00 93.62 260 THR A C 1
ATOM 1889 O O . THR A 1 260 ? 15.957 -8.691 -7.441 1.00 93.62 260 THR A O 1
ATOM 1892 N N . PHE A 1 261 ? 16.350 -6.511 -7.769 1.00 92.25 261 PHE A N 1
ATOM 1893 C CA . PHE A 1 261 ? 17.754 -6.657 -8.143 1.00 92.25 261 PHE A CA 1
ATOM 1894 C C . PHE A 1 261 ? 18.646 -6.501 -6.916 1.00 92.25 261 PHE A C 1
ATOM 1896 O O . PHE A 1 261 ? 18.431 -5.600 -6.098 1.00 92.25 261 PHE A O 1
ATOM 1903 N N . VAL A 1 262 ? 19.648 -7.372 -6.803 1.00 90.94 262 VAL A N 1
ATOM 1904 C CA . VAL A 1 262 ? 20.668 -7.342 -5.753 1.00 90.94 262 VAL A CA 1
ATOM 1905 C C . VAL A 1 262 ? 21.991 -6.919 -6.371 1.00 90.94 262 VAL A C 1
ATOM 1907 O O . VAL A 1 262 ? 22.440 -7.488 -7.370 1.00 90.94 262 VAL A O 1
ATOM 1910 N N . PHE A 1 263 ? 22.614 -5.924 -5.758 1.00 87.44 263 PHE A N 1
ATOM 1911 C CA . PHE A 1 263 ? 23.861 -5.345 -6.224 1.00 87.44 263 PHE A CA 1
ATOM 1912 C C . PHE A 1 263 ? 25.065 -5.846 -5.420 1.00 87.44 263 PHE A C 1
ATOM 1914 O O . PHE A 1 263 ? 24.933 -6.334 -4.298 1.00 87.44 263 PHE A O 1
ATOM 1921 N N . ASP A 1 264 ? 26.256 -5.714 -5.997 1.00 85.12 264 ASP A N 1
ATOM 1922 C CA . ASP A 1 264 ? 27.534 -6.127 -5.406 1.00 85.12 264 ASP A CA 1
ATOM 1923 C C . ASP A 1 264 ? 27.916 -5.390 -4.111 1.00 85.12 264 ASP A C 1
ATOM 1925 O O . ASP A 1 264 ? 28.732 -5.884 -3.329 1.00 85.12 264 ASP A O 1
ATOM 1929 N N . ASP A 1 265 ? 27.305 -4.234 -3.856 1.00 81.75 265 ASP A N 1
ATOM 1930 C CA . ASP A 1 265 ? 27.423 -3.470 -2.613 1.00 81.75 265 ASP A CA 1
ATOM 1931 C C . ASP A 1 265 ? 26.373 -3.851 -1.546 1.00 81.75 265 ASP A C 1
ATOM 1933 O O . ASP A 1 265 ? 26.170 -3.104 -0.576 1.00 81.75 265 ASP A O 1
ATOM 1937 N N . ASP A 1 266 ? 25.697 -4.987 -1.742 1.00 83.06 266 ASP A N 1
ATOM 1938 C CA . ASP A 1 266 ? 24.574 -5.517 -0.961 1.00 83.06 266 ASP A CA 1
ATOM 1939 C C . ASP A 1 266 ? 23.320 -4.618 -0.959 1.00 83.06 266 ASP A C 1
ATOM 1941 O O . ASP A 1 266 ? 22.372 -4.867 -0.208 1.00 83.06 266 ASP A O 1
ATOM 1945 N N . SER A 1 267 ? 23.277 -3.545 -1.760 1.00 85.25 267 SER A N 1
ATOM 1946 C CA . SER A 1 267 ? 22.040 -2.783 -1.937 1.00 85.25 267 SER A CA 1
ATOM 1947 C C . SER A 1 267 ? 21.022 -3.577 -2.758 1.00 85.25 267 SER A C 1
ATOM 1949 O O . SER A 1 267 ? 21.359 -4.503 -3.498 1.00 85.25 267 SER A O 1
ATOM 1951 N N . LYS A 1 268 ? 19.744 -3.222 -2.598 1.00 90.81 268 LYS A N 1
ATOM 1952 C CA . LYS A 1 268 ? 18.630 -3.826 -3.330 1.00 90.81 268 LYS A CA 1
ATOM 1953 C C . LYS A 1 268 ? 17.755 -2.742 -3.954 1.00 90.81 268 LYS A C 1
ATOM 1955 O O . LYS A 1 268 ? 17.510 -1.707 -3.321 1.00 90.81 268 LYS A O 1
ATOM 1960 N N . ALA A 1 269 ? 17.261 -2.999 -5.163 1.00 92.12 269 ALA A N 1
ATOM 1961 C CA . ALA A 1 269 ? 16.266 -2.166 -5.832 1.00 92.12 269 ALA A CA 1
ATOM 1962 C C . ALA A 1 269 ? 15.105 -3.020 -6.341 1.00 92.12 269 ALA A C 1
ATOM 1964 O O . ALA A 1 269 ? 15.316 -3.974 -7.086 1.00 92.12 269 ALA A O 1
ATOM 1965 N N . SER A 1 270 ? 13.884 -2.663 -5.956 1.00 94.12 270 SER A N 1
ATOM 1966 C CA . SER A 1 270 ? 12.673 -3.386 -6.350 1.00 94.12 270 SER A CA 1
ATOM 1967 C C . SER A 1 270 ? 11.979 -2.677 -7.504 1.00 94.12 270 SER A C 1
ATOM 1969 O O . SER A 1 270 ? 11.770 -1.470 -7.458 1.00 94.12 270 SER A O 1
ATOM 1971 N N . VAL A 1 271 ? 11.609 -3.418 -8.543 1.00 93.38 271 VAL A N 1
ATOM 1972 C CA . VAL A 1 271 ? 10.828 -2.950 -9.688 1.00 93.38 271 VAL A CA 1
ATOM 1973 C C . VAL A 1 271 ? 9.409 -3.472 -9.550 1.00 93.38 271 VAL A C 1
ATOM 1975 O O . VAL A 1 271 ? 9.170 -4.668 -9.703 1.00 93.38 271 VAL A O 1
ATOM 1978 N N . LEU A 1 272 ? 8.468 -2.569 -9.272 1.00 91.75 272 LEU A N 1
ATOM 1979 C CA . LEU A 1 272 ? 7.041 -2.875 -9.269 1.00 91.75 272 LEU A CA 1
ATOM 1980 C C . LEU A 1 272 ? 6.535 -2.824 -10.711 1.00 91.75 272 LEU A C 1
ATOM 1982 O O . LEU A 1 272 ? 6.456 -1.748 -11.307 1.00 91.75 272 LEU A O 1
ATOM 1986 N N . LEU A 1 273 ? 6.210 -3.989 -11.268 1.00 88.94 273 LEU A N 1
ATOM 1987 C CA . LEU A 1 273 ? 5.719 -4.135 -12.643 1.00 88.94 273 LEU A CA 1
ATOM 1988 C C . LEU A 1 273 ? 4.269 -3.661 -12.760 1.00 88.94 273 LEU A C 1
ATOM 1990 O O . LEU A 1 273 ? 3.856 -3.064 -13.753 1.00 88.94 273 LEU A O 1
ATOM 1994 N N . TYR A 1 274 ? 3.494 -3.883 -11.702 1.00 83.75 274 TYR A N 1
ATOM 1995 C CA . TYR A 1 274 ? 2.186 -3.277 -11.527 1.00 83.75 274 TYR A CA 1
ATOM 1996 C C . TYR A 1 274 ? 1.955 -2.944 -10.058 1.00 83.75 274 TYR A C 1
ATOM 1998 O O . TYR A 1 274 ? 2.468 -3.593 -9.145 1.00 83.75 274 TYR A O 1
ATOM 2006 N N . THR A 1 275 ? 1.191 -1.884 -9.845 1.00 74.00 275 THR A N 1
ATOM 2007 C CA . THR A 1 275 ? 1.191 -1.145 -8.583 1.00 74.00 275 THR A CA 1
ATOM 2008 C C . THR A 1 275 ? -0.158 -1.155 -7.875 1.00 74.00 275 THR A C 1
ATOM 2010 O O . THR A 1 275 ? -0.247 -0.677 -6.747 1.00 74.00 275 THR A O 1
ATOM 2013 N N . PHE A 1 276 ? -1.178 -1.739 -8.516 1.00 74.94 276 PHE A N 1
ATOM 2014 C CA .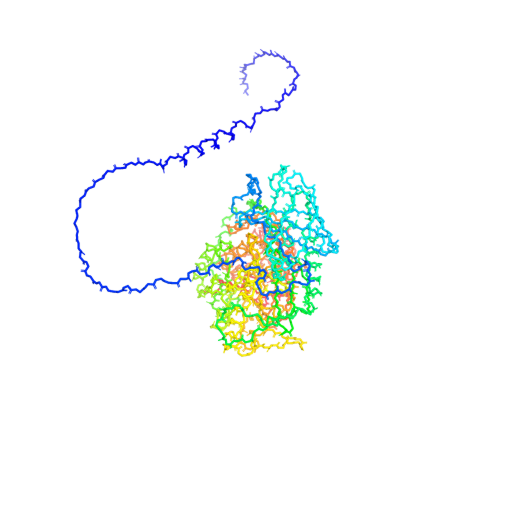 PHE A 1 276 ? -2.536 -1.871 -7.999 1.00 74.94 276 PHE A CA 1
ATOM 2015 C C . PHE A 1 276 ? -3.174 -3.199 -8.411 1.00 74.94 276 PHE A C 1
ATOM 2017 O O . PHE A 1 276 ? -2.917 -3.736 -9.497 1.00 74.94 276 PHE A O 1
ATOM 2024 N N . GLY A 1 277 ? -4.083 -3.684 -7.566 1.00 61.25 277 GLY A N 1
ATOM 2025 C CA . GLY A 1 277 ? -5.062 -4.701 -7.940 1.00 61.25 277 GLY A CA 1
ATOM 2026 C C . GLY A 1 277 ? -6.035 -4.192 -9.018 1.00 61.25 277 GLY A C 1
ATOM 2027 O O . GLY A 1 277 ? -6.099 -2.990 -9.296 1.00 61.25 277 GLY A O 1
ATOM 2028 N N . PRO A 1 278 ? -6.799 -5.085 -9.668 1.00 63.75 278 PRO A N 1
ATOM 2029 C CA . PRO A 1 278 ? -7.796 -4.674 -10.652 1.00 63.75 278 PRO A CA 1
ATOM 2030 C C . PRO A 1 278 ? -8.829 -3.710 -10.038 1.00 63.75 278 PRO A C 1
ATOM 2032 O O . PRO A 1 278 ? -9.362 -3.958 -8.957 1.00 63.75 278 PRO A O 1
ATOM 2035 N N . GLU A 1 279 ? -9.163 -2.623 -10.745 1.00 69.56 279 GLU A N 1
ATOM 2036 C CA . GLU A 1 279 ? -10.342 -1.824 -10.394 1.00 69.56 279 GLU A CA 1
ATOM 2037 C C . GLU A 1 279 ? -11.600 -2.656 -10.691 1.00 69.56 279 GLU A C 1
ATOM 2039 O O . GLU A 1 279 ? -12.011 -2.806 -11.842 1.00 69.56 279 GLU A O 1
ATOM 2044 N N . GLY A 1 280 ? -12.182 -3.251 -9.650 1.00 66.50 280 GLY A N 1
ATOM 2045 C CA . GLY A 1 280 ? -13.489 -3.901 -9.732 1.00 66.50 280 GLY A CA 1
ATOM 2046 C C . GLY A 1 280 ? -14.626 -2.884 -9.864 1.00 66.50 280 GLY A C 1
ATOM 2047 O O . GLY A 1 280 ? -14.488 -1.722 -9.467 1.00 66.50 280 GLY A O 1
ATOM 2048 N N . ASP A 1 281 ? -15.776 -3.330 -10.373 1.00 74.12 281 ASP A N 1
ATOM 2049 C CA . ASP A 1 281 ? -16.986 -2.507 -10.416 1.00 74.12 281 ASP A CA 1
ATOM 2050 C C . ASP A 1 281 ? -17.415 -2.079 -9.000 1.00 74.12 281 ASP A C 1
ATOM 2052 O O . ASP A 1 281 ? -17.181 -2.764 -8.002 1.00 74.12 281 ASP A O 1
ATOM 2056 N N . ALA A 1 282 ? -18.074 -0.923 -8.904 1.00 78.00 282 ALA A N 1
ATOM 2057 C CA . ALA A 1 282 ? -18.712 -0.497 -7.665 1.00 78.00 282 ALA A CA 1
ATOM 2058 C C . ALA A 1 282 ? -19.810 -1.494 -7.258 1.00 78.00 282 ALA A C 1
ATOM 2060 O O . ALA A 1 282 ? -20.742 -1.717 -8.046 1.00 78.00 282 ALA A O 1
ATOM 2061 N N . PRO A 1 283 ? -19.774 -2.059 -6.033 1.00 79.56 283 PRO A N 1
ATOM 2062 C CA . PRO A 1 283 ? -20.842 -2.937 -5.593 1.00 79.56 283 PRO A CA 1
ATOM 2063 C C . PRO A 1 283 ? -22.154 -2.150 -5.522 1.00 79.56 283 PRO A C 1
ATOM 2065 O O . PRO A 1 283 ? -22.221 -1.031 -5.008 1.00 79.56 283 PRO A O 1
ATOM 2068 N N . SER A 1 284 ? -23.239 -2.745 -6.019 1.00 87.56 284 SER A N 1
ATOM 2069 C CA . SER A 1 284 ? -24.563 -2.135 -5.908 1.00 87.56 284 SER A CA 1
ATOM 2070 C C . SER A 1 284 ? -25.099 -2.325 -4.493 1.00 87.56 284 SER A C 1
ATOM 2072 O O . SER A 1 284 ? -25.682 -3.359 -4.173 1.00 87.56 284 SER A O 1
ATOM 2074 N N . LEU A 1 285 ? -24.900 -1.323 -3.640 1.00 92.25 285 LEU A N 1
ATOM 2075 C CA . LEU A 1 285 ? -25.383 -1.372 -2.265 1.00 92.25 285 LEU A CA 1
ATOM 2076 C C . LEU A 1 285 ? -26.868 -0.996 -2.166 1.00 92.25 285 LEU A C 1
ATOM 2078 O O . LEU A 1 285 ? -27.363 -0.102 -2.858 1.00 92.25 285 LEU A O 1
ATOM 2082 N N . SER A 1 286 ? -27.590 -1.671 -1.272 1.00 94.25 286 SER A N 1
ATOM 2083 C CA . SER A 1 286 ? -29.003 -1.402 -0.989 1.00 94.25 286 SER A CA 1
ATOM 2084 C C . SER A 1 286 ? -29.274 -1.318 0.516 1.00 94.25 286 SER A C 1
ATOM 2086 O O . SER A 1 286 ? -28.649 -2.045 1.281 1.00 94.25 286 SER A O 1
ATOM 2088 N N . PRO A 1 287 ? -30.213 -0.480 0.987 1.00 94.00 287 PRO A N 1
ATOM 2089 C CA . PRO A 1 287 ? -30.515 -0.425 2.413 1.00 94.00 287 PRO A CA 1
ATOM 2090 C C . PRO A 1 287 ? -31.032 -1.769 2.941 1.00 94.00 287 PRO A C 1
ATOM 2092 O O . PRO A 1 287 ? -31.960 -2.360 2.377 1.00 94.00 287 PRO A O 1
ATOM 2095 N N . ALA A 1 288 ? -30.472 -2.232 4.057 1.00 91.38 288 ALA A N 1
ATOM 2096 C CA . ALA A 1 288 ? -30.988 -3.373 4.798 1.00 91.38 288 ALA A CA 1
ATOM 2097 C C . ALA A 1 288 ? -32.430 -3.097 5.276 1.00 91.38 288 ALA A C 1
ATOM 2099 O O . ALA A 1 288 ? -32.802 -1.940 5.498 1.00 91.38 288 ALA A O 1
ATOM 2100 N N . PRO A 1 289 ? -33.257 -4.134 5.528 1.00 89.12 289 PRO A N 1
ATOM 2101 C CA . PRO A 1 289 ? -34.653 -3.951 5.943 1.00 89.12 289 PRO A CA 1
ATOM 2102 C C . PRO A 1 289 ? -34.869 -3.053 7.171 1.00 89.12 289 PRO A C 1
ATOM 2104 O O . PRO A 1 289 ? -35.951 -2.492 7.327 1.00 89.12 289 PRO A O 1
ATOM 2107 N N . PHE A 1 290 ? -33.866 -2.931 8.042 1.00 86.88 290 PHE A N 1
ATOM 2108 C CA . PHE A 1 290 ? -33.911 -2.102 9.246 1.00 86.88 290 PHE A CA 1
ATOM 2109 C C . PHE A 1 290 ? -33.002 -0.864 9.183 1.00 86.88 290 PHE A C 1
ATOM 2111 O O . PHE A 1 290 ? -32.926 -0.153 10.174 1.00 86.88 290 PHE A O 1
ATOM 2118 N N . ALA A 1 291 ? -32.367 -0.555 8.047 1.00 88.12 291 ALA A N 1
ATOM 2119 C CA . ALA A 1 291 ? -31.535 0.648 7.898 1.00 88.12 291 ALA A CA 1
ATOM 2120 C C . ALA A 1 291 ? -32.328 1.947 8.155 1.00 88.12 291 ALA A C 1
ATOM 2122 O O . ALA A 1 291 ? -31.799 2.927 8.656 1.00 88.12 291 ALA A O 1
ATOM 2123 N N . GLY A 1 292 ? -33.638 1.941 7.873 1.00 86.56 292 GLY A N 1
ATOM 2124 C CA . GLY A 1 292 ? -34.537 3.056 8.193 1.00 86.56 292 GLY A CA 1
ATOM 2125 C C . GLY A 1 292 ? -35.034 3.097 9.645 1.00 86.56 292 GLY A C 1
ATOM 2126 O O . GLY A 1 292 ? -35.914 3.902 9.955 1.00 86.56 292 GLY A O 1
ATOM 2127 N N . ASP A 1 293 ? -34.565 2.205 10.522 1.00 87.06 293 ASP A N 1
ATOM 2128 C CA . ASP A 1 293 ? -34.923 2.234 11.938 1.00 87.06 293 ASP A CA 1
ATOM 2129 C C . ASP A 1 293 ? -34.196 3.401 12.625 1.00 87.06 293 ASP A C 1
ATOM 2131 O O . ASP A 1 293 ? -32.968 3.452 12.589 1.00 87.06 293 ASP A O 1
ATOM 2135 N N . PRO A 1 294 ? -34.907 4.327 13.297 1.00 84.69 294 PRO A N 1
ATOM 2136 C CA . PRO A 1 294 ? -34.275 5.486 13.931 1.00 84.69 294 PRO A CA 1
ATOM 2137 C C . PRO A 1 294 ? -33.259 5.106 15.013 1.00 84.69 294 PRO A C 1
ATOM 2139 O O . PRO A 1 294 ? -32.471 5.950 15.419 1.00 84.69 294 PRO A O 1
ATOM 2142 N N . ARG A 1 295 ? -33.272 3.855 15.492 1.00 85.56 295 ARG A N 1
ATOM 2143 C CA . ARG A 1 295 ? -32.302 3.337 16.460 1.00 85.56 295 ARG A CA 1
ATOM 2144 C C . ARG A 1 295 ? -30.939 3.015 15.855 1.00 85.56 295 ARG A C 1
ATOM 2146 O O . ARG A 1 295 ? -30.005 2.800 16.616 1.00 85.56 295 ARG A O 1
ATOM 2153 N N . VAL A 1 296 ? -30.825 2.953 14.525 1.00 85.50 296 VAL A N 1
ATOM 2154 C CA . VAL A 1 296 ? -29.546 2.759 13.825 1.00 85.50 296 VAL A CA 1
ATOM 2155 C C . VAL A 1 296 ? -28.601 3.928 14.056 1.00 85.50 296 VAL A C 1
ATOM 2157 O O . VAL A 1 296 ? -27.426 3.715 14.338 1.00 85.50 296 VAL A O 1
ATOM 2160 N N . GLU A 1 297 ? -29.153 5.137 14.012 1.00 83.56 297 GLU A N 1
ATOM 2161 C CA . GLU A 1 297 ? -28.399 6.387 14.099 1.00 83.56 297 GLU A CA 1
ATOM 2162 C C . GLU A 1 297 ? -28.457 7.029 15.488 1.00 83.56 297 GLU A C 1
ATOM 2164 O O . GLU A 1 297 ? -28.117 8.198 15.646 1.00 83.56 297 GLU A O 1
ATOM 2169 N N . LEU A 1 298 ? -28.899 6.288 16.513 1.00 79.62 298 LEU A N 1
ATOM 2170 C CA . LEU A 1 298 ? -28.838 6.788 17.883 1.00 79.62 298 LEU A CA 1
ATOM 2171 C C . LEU A 1 298 ? -27.372 6.843 18.332 1.00 79.62 298 LEU A C 1
ATOM 2173 O O . LEU A 1 298 ? -26.732 5.789 18.394 1.00 79.62 298 LEU A O 1
ATOM 2177 N N . PRO A 1 299 ? -26.838 8.030 18.667 1.00 75.12 299 PRO A N 1
ATOM 2178 C CA . PRO A 1 299 ? -25.515 8.114 19.257 1.00 75.12 299 PRO A CA 1
ATOM 2179 C C . PRO A 1 299 ? -25.542 7.485 20.654 1.00 75.12 299 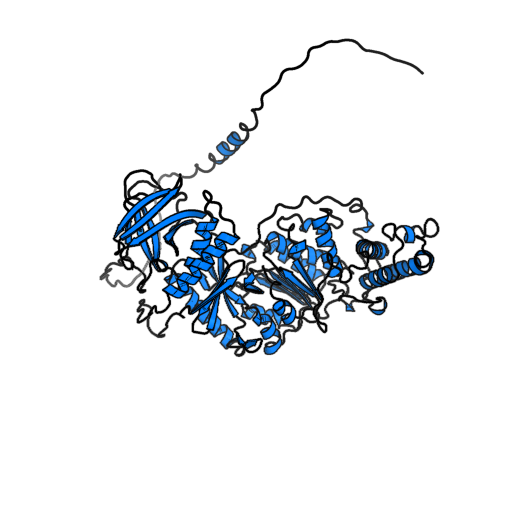PRO A C 1
ATOM 2181 O O . PRO A 1 299 ? -26.503 7.655 21.409 1.00 75.12 299 PRO A O 1
ATOM 2184 N N . THR A 1 300 ? -24.477 6.771 21.011 1.00 81.19 300 THR A N 1
ATOM 2185 C CA . THR A 1 300 ? -24.221 6.433 22.413 1.00 81.19 300 THR A CA 1
ATOM 2186 C C . THR A 1 300 ? -23.667 7.691 23.082 1.00 81.19 300 THR A C 1
ATOM 2188 O O . THR A 1 300 ? -22.543 8.088 22.796 1.00 81.19 300 THR A O 1
ATOM 2191 N N . GLU A 1 301 ? -24.470 8.349 23.918 1.00 82.19 301 GLU A N 1
ATOM 2192 C CA . GLU A 1 301 ? -24.124 9.619 24.575 1.00 82.19 301 GLU A CA 1
ATOM 2193 C C . GLU A 1 301 ? -23.151 9.427 25.744 1.00 82.19 301 GLU A C 1
ATOM 2195 O O . GLU A 1 301 ? -22.365 10.323 26.036 1.00 82.19 301 GLU A O 1
ATOM 2200 N N . VAL A 1 302 ? -23.209 8.270 26.412 1.00 80.75 302 VAL A N 1
ATOM 2201 C CA . VAL A 1 302 ? -22.312 7.913 27.519 1.00 80.75 302 VAL A CA 1
ATOM 2202 C C . VAL A 1 302 ? -21.540 6.651 27.127 1.00 80.75 302 VAL A C 1
ATOM 2204 O O . VAL A 1 302 ? -22.109 5.549 27.197 1.00 80.75 302 VAL A O 1
ATOM 2207 N N . PRO A 1 303 ? -20.282 6.786 26.658 1.00 79.69 303 PRO A N 1
ATOM 2208 C CA . PRO A 1 303 ? -19.456 5.635 26.327 1.00 79.69 303 PRO A CA 1
ATOM 2209 C C . PRO A 1 303 ? -19.112 4.810 27.575 1.00 79.69 303 PRO A C 1
ATOM 2211 O O . PRO A 1 303 ? -19.395 5.185 28.714 1.00 79.69 303 PRO A O 1
ATOM 2214 N N . GLY A 1 304 ? -18.554 3.624 27.336 1.00 74.50 304 GLY A N 1
ATOM 2215 C CA . GLY A 1 304 ? -18.073 2.733 28.384 1.00 74.50 304 GLY A CA 1
ATOM 2216 C C . GLY A 1 304 ? -16.766 3.218 29.017 1.00 74.50 304 GLY A C 1
ATOM 2217 O O . GLY A 1 304 ? -16.549 4.400 29.257 1.00 74.50 304 GLY A O 1
ATOM 2218 N N . SER A 1 305 ? -15.877 2.278 29.317 1.00 81.75 305 SER A N 1
ATOM 2219 C CA . SER A 1 305 ? -14.513 2.583 29.737 1.00 81.75 305 SER A CA 1
ATOM 2220 C C . SER A 1 305 ? -13.695 3.137 28.570 1.00 81.75 305 SER A C 1
ATOM 2222 O O . SER A 1 305 ? -13.639 2.514 27.511 1.00 81.75 305 SER A O 1
ATOM 2224 N N . SER A 1 306 ? -12.962 4.226 28.806 1.00 83.38 306 SER A N 1
ATOM 2225 C CA . SER A 1 306 ? -11.948 4.746 27.880 1.00 83.38 306 SER A CA 1
ATOM 2226 C C . SER A 1 306 ? -10.627 3.971 27.928 1.00 83.38 306 SER A C 1
ATOM 2228 O O . SER A 1 306 ? -9.679 4.330 27.244 1.00 83.38 306 SER A O 1
ATOM 2230 N N . SER A 1 307 ? -10.536 2.888 28.707 1.00 84.19 307 SER A N 1
ATOM 2231 C CA . SER A 1 307 ? -9.339 2.031 28.751 1.00 84.19 307 SER A CA 1
ATOM 2232 C C . SER A 1 307 ? -9.028 1.332 27.426 1.00 84.19 307 SER A C 1
ATOM 2234 O O . SER A 1 307 ? -7.973 0.725 27.302 1.00 84.19 307 SER A O 1
ATOM 2236 N N . SER A 1 308 ? -9.967 1.351 26.476 1.00 85.12 308 SER A N 1
ATOM 2237 C CA . SER A 1 308 ? -9.780 0.842 25.115 1.00 85.12 308 SER A CA 1
ATOM 2238 C C . SER A 1 308 ? -9.346 1.923 24.122 1.00 85.12 308 SER A C 1
ATOM 2240 O O . SER A 1 308 ? -9.024 1.577 22.989 1.00 85.12 308 SER A O 1
ATOM 2242 N N . ASP A 1 309 ? -9.338 3.197 24.521 1.00 87.06 309 ASP A N 1
ATOM 2243 C CA . ASP A 1 309 ? -8.782 4.273 23.707 1.00 87.06 309 ASP A CA 1
ATOM 2244 C C . ASP A 1 309 ? -7.259 4.316 23.868 1.00 87.06 309 ASP A C 1
ATOM 2246 O O . ASP A 1 309 ? -6.755 4.076 24.973 1.00 87.06 309 ASP A O 1
ATOM 2250 N N . PRO A 1 310 ? -6.511 4.689 22.815 1.00 89.75 310 PRO A N 1
ATOM 2251 C CA . PRO A 1 310 ? -5.082 4.902 22.954 1.00 89.75 310 PRO A CA 1
ATOM 2252 C C . PRO A 1 310 ? -4.829 6.054 23.943 1.00 89.75 310 PRO A C 1
ATOM 2254 O O . PRO A 1 310 ? -5.485 7.102 23.852 1.00 89.75 310 PRO A O 1
ATOM 2257 N N . PRO A 1 311 ? -3.866 5.920 24.872 1.00 88.81 311 PRO A N 1
ATOM 2258 C CA . PRO A 1 311 ? -3.585 6.979 25.838 1.00 88.81 311 PRO A CA 1
ATOM 2259 C C . PRO A 1 311 ? -2.989 8.228 25.185 1.00 88.81 311 PRO A C 1
ATOM 2261 O O . PRO A 1 311 ? -3.138 9.330 25.717 1.00 88.81 311 PRO A O 1
ATOM 2264 N N . ASN A 1 312 ? -2.337 8.078 24.030 1.00 90.75 312 ASN A N 1
ATOM 2265 C CA . ASN A 1 312 ? -1.871 9.192 23.218 1.00 90.75 312 ASN A CA 1
ATOM 2266 C C . ASN A 1 312 ? -2.822 9.442 22.042 1.00 90.75 312 ASN A C 1
ATOM 2268 O O . ASN A 1 312 ? -2.888 8.672 21.084 1.00 90.75 312 ASN A O 1
ATOM 2272 N N . LYS A 1 313 ? -3.519 10.577 22.082 1.00 93.06 313 LYS A N 1
ATOM 2273 C CA . LYS A 1 313 ? -4.414 11.045 21.018 1.00 93.06 313 LYS A CA 1
ATOM 2274 C C . LYS A 1 313 ? -3.629 11.769 19.919 1.00 93.06 313 LYS A C 1
ATOM 2276 O O . LYS A 1 313 ? -3.883 12.930 19.615 1.00 93.06 313 LYS A O 1
ATOM 2281 N N . THR A 1 314 ? -2.655 11.081 19.335 1.00 95.75 314 THR A N 1
ATOM 2282 C CA . THR A 1 314 ? -1.941 11.533 18.133 1.00 95.75 314 THR A CA 1
ATOM 2283 C C . THR A 1 314 ? -2.290 10.603 16.979 1.00 95.75 314 THR A C 1
ATOM 2285 O O . THR A 1 314 ? -2.234 9.385 17.146 1.00 95.75 314 THR A O 1
ATOM 2288 N N . ALA A 1 315 ? -2.683 11.167 15.840 1.00 97.19 315 ALA A N 1
ATOM 2289 C CA . ALA A 1 315 ? -2.950 10.429 14.612 1.00 97.19 315 ALA A CA 1
ATOM 2290 C C . ALA A 1 315 ? -1.919 10.812 13.547 1.00 97.19 315 ALA A C 1
ATOM 2292 O O . ALA A 1 315 ? -1.732 11.994 13.267 1.00 97.19 315 ALA A O 1
ATOM 2293 N N . VAL A 1 316 ? -1.258 9.818 12.963 1.00 97.94 316 VAL A N 1
ATOM 2294 C CA . VAL A 1 316 ? -0.241 9.986 11.922 1.00 97.94 316 VAL A CA 1
ATOM 2295 C C . VAL A 1 316 ? -0.797 9.444 10.610 1.00 97.94 316 VAL A C 1
ATOM 2297 O O . VAL A 1 316 ? -1.093 8.255 10.519 1.00 97.94 316 VAL A O 1
ATOM 2300 N N . LEU A 1 317 ? -0.954 10.313 9.610 1.00 97.88 317 LEU A N 1
ATOM 2301 C CA . LEU A 1 317 ? -1.456 9.965 8.278 1.00 97.88 317 LEU A CA 1
ATOM 2302 C C . LEU A 1 317 ? -0.347 10.226 7.243 1.00 97.88 317 LEU A C 1
ATOM 2304 O O . LEU A 1 317 ? 0.007 11.376 6.973 1.00 97.88 317 LEU A O 1
ATOM 2308 N N . LEU A 1 318 ? 0.241 9.160 6.703 1.00 98.00 318 LEU A N 1
ATOM 2309 C CA . LEU A 1 318 ? 1.353 9.217 5.751 1.00 98.00 318 LEU A CA 1
ATOM 2310 C C . LEU A 1 318 ? 0.868 8.760 4.374 1.00 98.00 318 LEU A C 1
ATOM 2312 O O . LEU A 1 318 ? 0.603 7.575 4.176 1.00 98.00 318 LEU A O 1
ATOM 2316 N N . ASN A 1 319 ? 0.784 9.690 3.421 1.00 97.06 319 ASN A N 1
ATOM 2317 C CA . ASN A 1 319 ? 0.239 9.447 2.082 1.00 97.06 319 ASN A CA 1
ATOM 2318 C C . ASN A 1 319 ? 1.234 9.914 1.005 1.00 97.06 319 ASN A C 1
ATOM 2320 O O . ASN A 1 319 ? 1.038 10.960 0.381 1.00 97.06 319 ASN A O 1
ATOM 2324 N N . PRO A 1 320 ? 2.320 9.163 0.751 1.00 96.81 320 PRO A N 1
ATOM 2325 C CA . PRO A 1 320 ? 3.396 9.587 -0.144 1.00 96.81 320 PRO A CA 1
ATOM 2326 C C . PRO A 1 320 ? 2.998 9.705 -1.623 1.00 96.81 320 PRO A C 1
ATOM 2328 O O . PRO A 1 320 ? 3.800 10.161 -2.431 1.00 96.81 320 PRO A O 1
ATOM 2331 N N . PHE A 1 321 ? 1.774 9.295 -1.959 1.00 94.81 321 PHE A N 1
ATOM 2332 C CA . PHE A 1 321 ? 1.182 9.333 -3.296 1.00 94.81 321 PHE A CA 1
ATOM 2333 C C . PHE A 1 321 ? -0.225 9.955 -3.267 1.00 94.81 321 PHE A C 1
ATOM 2335 O O . PHE A 1 321 ? -1.091 9.573 -4.049 1.00 94.81 321 PHE A O 1
ATOM 2342 N N . ALA A 1 322 ? -0.478 10.897 -2.349 1.00 94.00 322 ALA A N 1
ATOM 2343 C CA . ALA A 1 322 ? -1.791 11.518 -2.157 1.00 94.00 322 ALA A CA 1
ATOM 2344 C C . ALA A 1 322 ? -2.370 12.094 -3.460 1.00 94.00 322 ALA A C 1
ATOM 2346 O O . ALA A 1 322 ? -3.528 11.818 -3.776 1.00 94.00 322 ALA A O 1
ATOM 2347 N N . THR A 1 323 ? -1.553 12.824 -4.230 1.00 92.38 323 THR A N 1
ATOM 2348 C CA . THR A 1 323 ? -1.973 13.416 -5.511 1.00 92.38 323 THR A CA 1
ATOM 2349 C C . THR A 1 323 ? -2.225 12.343 -6.579 1.00 92.38 323 THR A C 1
ATOM 2351 O O . THR A 1 323 ? -3.162 12.455 -7.368 1.00 92.38 323 THR A O 1
ATOM 2354 N N . GLU A 1 324 ? -1.400 11.290 -6.629 1.00 89.50 324 GLU A N 1
ATOM 2355 C CA . GLU A 1 324 ? -1.573 10.191 -7.593 1.00 89.50 324 GLU A CA 1
ATOM 2356 C C . GLU A 1 324 ? -2.844 9.384 -7.300 1.00 89.50 324 GLU A C 1
ATOM 2358 O O . GLU A 1 324 ? -3.567 9.000 -8.220 1.00 89.50 324 GLU A O 1
ATOM 2363 N N . PHE A 1 325 ? -3.134 9.147 -6.021 1.00 91.12 325 PHE A N 1
ATOM 2364 C CA . PHE A 1 325 ? -4.280 8.351 -5.590 1.00 91.12 325 PHE A CA 1
ATOM 2365 C C . PHE A 1 325 ? -5.582 9.164 -5.539 1.00 91.12 325 PHE A C 1
ATOM 2367 O O . PHE A 1 325 ? -6.664 8.575 -5.511 1.00 91.12 325 PHE A O 1
ATOM 2374 N N . GLY A 1 326 ? -5.499 10.500 -5.561 1.00 91.69 326 GLY A N 1
ATOM 2375 C CA . GLY A 1 326 ? -6.654 11.391 -5.438 1.00 91.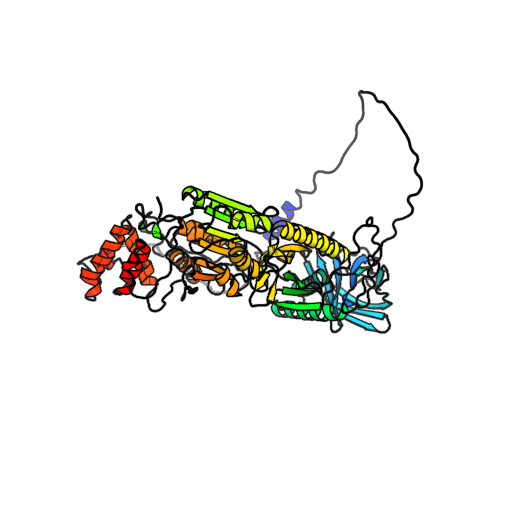69 326 GLY A CA 1
ATOM 2376 C C . GLY A 1 326 ? -7.318 11.301 -4.062 1.00 91.69 326 GLY A C 1
ATOM 2377 O O . GLY A 1 326 ? -8.546 11.271 -3.962 1.00 91.69 326 GLY A O 1
ATOM 2378 N N . GLU A 1 327 ? -6.515 11.164 -3.004 1.00 92.56 327 GLU A N 1
ATOM 2379 C CA . GLU A 1 327 ? -6.991 10.925 -1.634 1.00 92.56 327 GLU A CA 1
ATOM 2380 C C . GLU A 1 327 ? -7.161 12.202 -0.803 1.00 92.56 327 GLU A C 1
ATOM 2382 O O . GLU A 1 327 ? -7.544 12.115 0.364 1.00 92.56 327 GLU A O 1
ATOM 2387 N N . GLU A 1 328 ? -6.912 13.388 -1.362 1.00 93.75 328 GLU A N 1
ATOM 2388 C CA . GLU A 1 328 ? -6.869 14.639 -0.596 1.00 93.75 328 GLU A CA 1
ATOM 2389 C C . GLU A 1 328 ? -8.188 14.907 0.143 1.00 93.75 328 GLU A C 1
ATOM 2391 O O . GLU A 1 328 ? -8.183 15.205 1.336 1.00 93.75 328 GLU A O 1
ATOM 2396 N N . GLU A 1 329 ? -9.332 14.707 -0.522 1.00 93.62 329 GLU A N 1
ATOM 2397 C CA . GLU A 1 329 ? -10.651 14.884 0.104 1.00 93.62 329 GLU A CA 1
ATOM 2398 C C . GLU A 1 329 ? -10.914 13.860 1.223 1.00 93.62 329 GLU A C 1
ATOM 2400 O O . GLU A 1 329 ? -11.521 14.190 2.245 1.00 93.62 329 GLU A O 1
ATOM 2405 N N . ALA A 1 330 ? -10.454 12.616 1.049 1.00 94.31 330 ALA A N 1
ATOM 2406 C CA . ALA A 1 330 ? -10.611 11.558 2.044 1.00 94.31 330 ALA A CA 1
ATOM 2407 C C . ALA A 1 330 ? -9.750 11.826 3.287 1.00 94.31 330 ALA A C 1
ATOM 2409 O O . ALA A 1 330 ? -10.210 11.616 4.413 1.00 94.31 330 ALA A O 1
ATOM 2410 N N . VAL A 1 331 ? -8.524 12.318 3.090 1.00 96.12 331 VAL A N 1
ATOM 2411 C CA . VAL A 1 331 ? -7.615 12.718 4.171 1.00 96.12 331 VAL A CA 1
ATOM 2412 C C . VAL A 1 331 ? -8.164 13.933 4.913 1.00 96.12 331 VAL A C 1
ATOM 2414 O O . VAL A 1 331 ? -8.225 13.898 6.139 1.00 96.12 331 VAL A O 1
ATOM 2417 N N . ASP A 1 332 ? -8.633 14.966 4.209 1.00 96.81 332 ASP A N 1
ATOM 2418 C CA . ASP A 1 332 ? -9.219 16.161 4.830 1.00 96.81 332 ASP A CA 1
ATOM 2419 C C . ASP A 1 332 ? -10.437 15.816 5.702 1.00 96.81 332 ASP A C 1
ATOM 2421 O O . ASP A 1 332 ? -10.570 16.308 6.829 1.00 96.81 332 ASP A O 1
ATOM 2425 N N . ALA A 1 333 ? -11.315 14.933 5.214 1.00 96.81 333 ALA A N 1
ATOM 2426 C CA . ALA A 1 333 ? -12.451 14.440 5.987 1.00 96.81 333 ALA A CA 1
ATOM 2427 C C . ALA A 1 333 ? -11.994 13.671 7.238 1.00 96.81 333 ALA A C 1
ATOM 2429 O O . ALA A 1 333 ? -12.497 13.921 8.335 1.00 96.81 333 ALA A O 1
ATOM 2430 N N . ALA A 1 334 ? -11.000 12.788 7.100 1.00 97.44 334 ALA A N 1
ATOM 2431 C CA . ALA A 1 334 ? -10.463 12.033 8.225 1.00 97.44 334 ALA A CA 1
ATOM 2432 C C . ALA A 1 334 ? -9.808 12.938 9.279 1.00 97.44 334 ALA A C 1
ATOM 2434 O O . ALA A 1 334 ? -10.050 12.748 10.471 1.00 97.44 334 ALA A O 1
ATOM 2435 N N . VAL A 1 335 ? -9.027 13.942 8.860 1.00 98.31 335 VAL A N 1
ATOM 2436 C CA . VAL A 1 335 ? -8.428 14.950 9.751 1.00 98.31 335 VAL A CA 1
ATOM 2437 C C . VAL A 1 335 ? -9.521 15.642 10.557 1.00 98.31 335 VAL A C 1
ATOM 2439 O O . VAL A 1 335 ? -9.436 15.688 11.782 1.00 98.31 335 VAL A O 1
ATOM 2442 N N . HIS A 1 336 ? -10.577 16.116 9.890 1.00 97.94 336 HIS A N 1
ATOM 2443 C CA . HIS A 1 336 ? -11.691 16.776 10.562 1.00 97.94 336 HIS A CA 1
ATOM 2444 C C . HIS A 1 336 ? -12.346 15.868 11.613 1.00 97.94 336 HIS A C 1
ATOM 2446 O O . HIS A 1 336 ? -12.483 16.266 12.773 1.00 97.94 336 HIS A O 1
ATOM 2452 N N . THR A 1 337 ? -12.681 14.631 11.239 1.00 96.69 337 THR A N 1
ATOM 2453 C CA . THR A 1 337 ? -13.296 13.650 12.143 1.00 96.69 337 THR A CA 1
ATOM 2454 C C . THR A 1 337 ? -12.389 13.321 13.338 1.00 96.69 337 THR A C 1
ATOM 2456 O O . THR A 1 337 ? -12.864 13.234 14.472 1.00 96.69 337 THR A O 1
ATOM 2459 N N . LEU A 1 338 ? -11.078 13.187 13.125 1.00 96.88 338 LEU A N 1
ATOM 2460 C CA . LEU A 1 338 ? -10.093 12.917 14.178 1.00 96.88 338 LEU A CA 1
ATOM 2461 C C . LEU A 1 338 ? -9.931 14.097 15.150 1.00 96.88 338 LEU A C 1
ATOM 2463 O O . LEU A 1 338 ? -9.944 13.896 16.369 1.00 96.88 338 LEU A O 1
ATOM 2467 N N . GLU A 1 339 ? -9.824 15.324 14.639 1.00 96.81 339 GLU A N 1
ATOM 2468 C CA . GLU A 1 339 ? -9.719 16.540 15.456 1.00 96.81 339 GLU A CA 1
ATOM 2469 C C . GLU A 1 339 ? -10.965 16.747 16.327 1.00 96.81 339 GLU A C 1
ATOM 2471 O O . GLU A 1 339 ? -10.853 17.093 17.507 1.00 96.81 339 GLU A O 1
ATOM 2476 N N . GLU A 1 340 ? -12.159 16.460 15.798 1.00 94.44 340 GLU A N 1
ATOM 2477 C CA . GLU A 1 340 ? -13.398 16.488 16.583 1.00 94.44 340 GLU A CA 1
ATOM 2478 C C . GLU A 1 340 ? -13.419 15.463 17.729 1.00 94.44 340 GLU A C 1
ATOM 2480 O O . GLU A 1 340 ? -14.203 15.611 18.667 1.00 94.44 340 GLU A O 1
ATOM 2485 N N . ARG A 1 341 ? -12.585 14.418 17.666 1.00 92.25 341 ARG A N 1
ATOM 2486 C CA . ARG A 1 341 ? -12.404 13.409 18.728 1.00 92.25 341 ARG A CA 1
ATOM 2487 C C . ARG A 1 341 ? -11.150 13.655 19.571 1.00 92.25 341 ARG A C 1
ATOM 2489 O O . ARG A 1 341 ? -10.714 12.774 20.309 1.00 92.25 341 ARG A O 1
ATOM 2496 N N . GLY A 1 342 ? -10.580 14.856 19.476 1.00 93.56 342 GLY A N 1
ATOM 2497 C CA . GLY A 1 342 ? -9.478 15.307 20.320 1.00 93.56 342 GLY A CA 1
ATOM 2498 C C . GLY A 1 342 ? -8.101 14.799 19.899 1.00 93.56 342 GLY A C 1
ATOM 2499 O O . GLY A 1 342 ? -7.164 14.913 20.691 1.00 93.56 342 GLY A O 1
ATOM 2500 N N . TYR A 1 343 ? -7.955 14.255 18.687 1.00 95.31 343 TYR A N 1
ATOM 2501 C CA . TYR A 1 343 ? -6.642 13.888 18.166 1.00 95.31 343 TYR A CA 1
ATOM 2502 C C . TYR A 1 343 ? -5.877 15.113 17.668 1.00 95.31 343 TYR A C 1
ATOM 2504 O O . TYR A 1 343 ? -6.424 15.982 16.993 1.00 95.31 343 TYR A O 1
ATOM 2512 N N . SER A 1 344 ? -4.578 15.145 17.954 1.00 95.94 344 SER A N 1
ATOM 2513 C CA . SER A 1 344 ? -3.624 15.935 17.181 1.00 95.94 344 SER A CA 1
ATOM 2514 C C . SER A 1 344 ? -3.262 15.144 15.930 1.00 95.94 344 SER A C 1
ATOM 2516 O O . SER A 1 344 ? -2.734 14.038 16.046 1.00 95.94 344 SER A O 1
ATOM 2518 N N . VAL A 1 345 ? -3.529 15.694 14.747 1.00 97.44 345 VAL A N 1
ATOM 2519 C CA . VAL A 1 345 ? -3.269 15.002 13.478 1.00 97.44 345 VAL A CA 1
ATOM 2520 C C . VAL A 1 345 ? -1.982 15.522 12.840 1.00 97.44 345 VAL A C 1
ATOM 2522 O O . VAL A 1 345 ? -1.755 16.729 12.768 1.00 97.44 345 VAL A O 1
ATOM 2525 N N . VAL A 1 346 ? -1.130 14.604 12.389 1.00 97.00 346 VAL A N 1
ATOM 2526 C CA . VAL A 1 346 ? 0.098 14.889 11.644 1.00 97.00 346 VAL A CA 1
ATOM 2527 C C . VAL A 1 346 ? -0.010 14.225 10.281 1.00 97.00 346 VAL A C 1
ATOM 2529 O O . VAL A 1 346 ? -0.135 13.006 10.196 1.00 97.00 346 VAL A O 1
ATOM 2532 N N . THR A 1 347 ? 0.056 15.028 9.223 1.00 97.06 347 THR A N 1
ATOM 2533 C CA . THR A 1 347 ? 0.032 14.559 7.836 1.00 97.06 347 THR A CA 1
ATOM 2534 C C . THR A 1 347 ? 1.392 14.762 7.171 1.00 97.06 347 THR A C 1
ATOM 2536 O O . THR A 1 347 ? 2.081 15.757 7.429 1.00 97.06 347 THR A O 1
ATOM 2539 N N . ARG A 1 348 ? 1.797 13.820 6.318 1.00 97.38 348 ARG A N 1
ATOM 2540 C CA . ARG A 1 348 ? 2.854 14.017 5.313 1.00 97.38 348 ARG A CA 1
ATOM 2541 C C . ARG A 1 348 ? 2.378 13.405 4.010 1.00 97.38 348 ARG A C 1
ATOM 2543 O O . ARG A 1 348 ? 2.005 12.232 3.998 1.00 97.38 348 ARG A O 1
ATOM 2550 N N . SER A 1 349 ? 2.420 14.191 2.946 1.00 96.88 349 SER A N 1
ATOM 2551 C CA . SER A 1 349 ? 1.921 13.781 1.638 1.00 96.88 349 SER A CA 1
ATOM 2552 C C . SER A 1 349 ? 2.962 14.006 0.559 1.00 96.88 349 SER A C 1
ATOM 2554 O O . SER A 1 349 ? 3.827 14.866 0.716 1.00 96.88 349 SER A O 1
ATOM 2556 N N . ASP A 1 350 ? 2.856 13.245 -0.529 1.00 96.25 350 ASP A N 1
ATOM 2557 C CA . ASP A 1 350 ? 3.695 13.401 -1.719 1.00 96.25 350 ASP A CA 1
ATOM 2558 C C . ASP A 1 350 ? 5.189 13.543 -1.345 1.00 96.25 350 ASP A C 1
ATOM 2560 O O . ASP A 1 350 ? 5.702 12.776 -0.526 1.00 96.25 350 ASP A O 1
ATOM 2564 N N . ASP A 1 351 ? 5.895 14.542 -1.880 1.00 96.25 351 ASP A N 1
ATOM 2565 C CA . ASP A 1 351 ? 7.333 14.743 -1.668 1.00 96.25 351 ASP A CA 1
ATOM 2566 C C . ASP A 1 351 ? 7.730 15.139 -0.232 1.00 96.25 351 ASP A C 1
ATOM 2568 O O . ASP A 1 351 ? 8.912 15.070 0.118 1.00 96.25 351 ASP A O 1
ATOM 2572 N N . GLU A 1 352 ? 6.770 15.481 0.635 1.00 97.31 352 GLU A N 1
ATOM 2573 C CA . GLU A 1 352 ? 7.017 15.711 2.063 1.00 97.31 352 GLU A CA 1
ATOM 2574 C C . GLU A 1 352 ? 7.178 14.398 2.845 1.00 97.31 352 GLU A C 1
ATOM 2576 O O . GLU A 1 352 ? 7.822 14.367 3.900 1.00 97.31 352 GLU A O 1
ATOM 2581 N N . ALA A 1 353 ? 6.614 13.299 2.341 1.00 97.62 353 ALA A N 1
ATOM 2582 C CA . ALA A 1 353 ? 6.637 11.989 2.980 1.00 97.62 353 ALA A CA 1
ATOM 2583 C C . ALA A 1 353 ? 7.936 11.229 2.653 1.00 97.62 353 ALA A C 1
ATOM 2585 O O . ALA A 1 353 ? 7.911 10.166 2.039 1.00 97.62 353 ALA A O 1
ATOM 2586 N N . THR A 1 354 ? 9.077 11.800 3.048 1.00 98.06 354 THR A N 1
ATOM 2587 C CA . THR A 1 354 ? 10.432 11.224 2.902 1.00 98.06 354 THR A CA 1
ATOM 2588 C C . THR A 1 354 ? 10.737 10.157 3.961 1.00 98.06 354 THR A C 1
ATOM 2590 O O . THR A 1 354 ? 10.048 10.084 4.979 1.00 98.06 354 THR A O 1
ATOM 2593 N N . PHE A 1 355 ? 11.812 9.372 3.788 1.00 98.00 355 PHE A N 1
ATOM 2594 C CA . PHE A 1 355 ? 12.261 8.403 4.805 1.00 98.00 355 PHE A CA 1
ATOM 2595 C C . PHE A 1 355 ? 12.399 9.045 6.193 1.00 98.00 355 PHE A C 1
ATOM 2597 O O . PHE A 1 355 ? 11.888 8.527 7.183 1.00 98.00 355 PHE A O 1
ATOM 2604 N N . GLU A 1 356 ? 13.062 10.196 6.286 1.00 97.56 356 GLU A N 1
ATOM 2605 C CA . GLU A 1 356 ? 13.268 10.870 7.566 1.00 97.56 356 GLU A CA 1
ATOM 2606 C C . GLU A 1 356 ? 11.975 11.440 8.140 1.00 97.56 356 GLU A C 1
ATOM 2608 O O . GLU A 1 356 ? 11.793 11.388 9.352 1.00 97.56 356 GLU A O 1
ATOM 2613 N N . ALA A 1 357 ? 11.054 11.908 7.292 1.00 96.94 357 ALA A N 1
ATOM 2614 C CA . ALA A 1 357 ? 9.736 12.335 7.746 1.00 96.94 357 ALA A CA 1
ATOM 2615 C C . ALA A 1 357 ? 8.933 11.163 8.331 1.00 96.94 357 ALA A C 1
ATOM 2617 O O . ALA A 1 357 ? 8.256 11.349 9.340 1.00 96.94 357 ALA A O 1
ATOM 2618 N N . PHE A 1 358 ? 9.037 9.953 7.767 1.00 97.69 358 PHE A N 1
ATOM 2619 C CA . PHE A 1 358 ? 8.468 8.747 8.382 1.00 97.69 358 PHE A CA 1
ATOM 2620 C C . PHE A 1 358 ? 9.073 8.498 9.766 1.00 97.69 358 PHE A C 1
ATOM 2622 O O . PHE A 1 358 ? 8.336 8.321 10.730 1.00 97.69 358 PHE A O 1
ATOM 2629 N N . VAL A 1 359 ? 10.403 8.529 9.893 1.00 97.44 359 VAL A N 1
ATOM 2630 C CA . VAL A 1 359 ? 11.066 8.302 11.188 1.00 97.44 359 VAL A CA 1
ATOM 2631 C C . VAL A 1 359 ? 10.657 9.354 12.214 1.00 97.44 359 VAL A C 1
ATOM 2633 O O . VAL A 1 359 ? 10.265 8.996 13.321 1.00 97.44 359 VAL A O 1
ATOM 2636 N N . GLU A 1 360 ? 10.720 10.635 11.850 1.00 95.38 360 GLU A N 1
ATOM 2637 C CA . GLU A 1 360 ? 10.324 11.757 12.704 1.00 95.38 360 GLU A CA 1
ATOM 2638 C C . GLU A 1 360 ? 8.869 11.601 13.149 1.00 95.38 360 GLU A C 1
ATOM 2640 O O . GLU A 1 360 ? 8.603 11.496 14.338 1.00 95.38 360 GLU A O 1
ATOM 2645 N N . THR A 1 361 ? 7.921 11.480 12.219 1.00 94.88 361 THR A N 1
ATOM 2646 C CA . THR A 1 361 ? 6.486 11.449 12.557 1.00 94.88 361 THR A CA 1
ATOM 2647 C C . THR A 1 361 ? 6.054 10.217 13.347 1.00 94.88 361 THR A C 1
ATOM 2649 O O . THR A 1 361 ? 5.142 10.321 14.164 1.00 94.88 361 THR A O 1
ATOM 2652 N N . LEU A 1 362 ? 6.695 9.065 13.134 1.00 96.19 362 LEU A N 1
ATOM 2653 C CA . LEU A 1 362 ? 6.367 7.825 13.840 1.00 96.19 362 LEU A CA 1
ATOM 2654 C C . LEU A 1 362 ? 7.026 7.713 15.221 1.00 96.19 362 LEU A C 1
ATOM 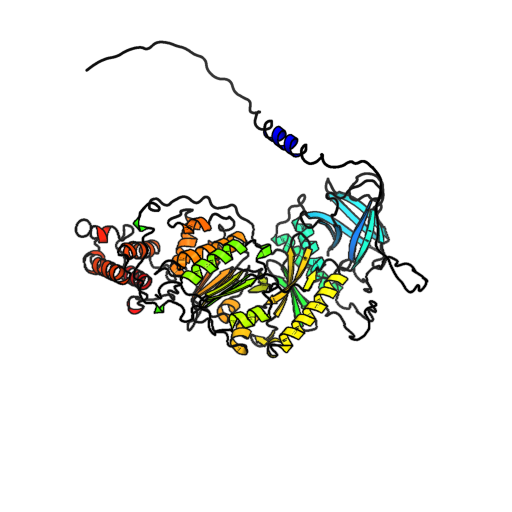2656 O O . LEU A 1 362 ? 6.622 6.863 16.012 1.00 96.19 362 LEU A O 1
ATOM 2660 N N . THR A 1 363 ? 8.037 8.535 15.514 1.00 92.69 363 THR A N 1
ATOM 2661 C CA . THR A 1 363 ? 8.740 8.533 16.812 1.00 92.69 363 THR A CA 1
ATOM 2662 C C . THR A 1 363 ? 8.445 9.780 17.646 1.00 92.69 363 THR A C 1
ATOM 2664 O O . THR A 1 363 ? 8.514 9.744 18.881 1.00 92.69 363 THR A O 1
ATOM 2667 N N . ASP A 1 364 ? 8.071 10.883 16.999 1.00 84.06 364 ASP A N 1
ATOM 2668 C CA . ASP A 1 364 ? 7.731 12.136 17.652 1.00 84.06 364 ASP A CA 1
ATOM 2669 C C . ASP A 1 364 ? 6.445 12.006 18.469 1.00 84.06 364 ASP A C 1
ATOM 2671 O O . ASP A 1 364 ? 5.404 11.536 18.018 1.00 84.06 364 ASP A O 1
ATOM 2675 N N . GLY A 1 365 ? 6.510 12.453 19.723 1.00 70.19 365 GLY A N 1
ATOM 2676 C CA . GLY A 1 365 ? 5.385 12.338 20.652 1.00 70.19 365 GLY A CA 1
ATOM 2677 C C . GLY A 1 365 ? 5.218 10.948 21.279 1.00 70.19 365 GLY A C 1
ATOM 2678 O O . GLY A 1 365 ? 4.352 10.797 22.140 1.00 70.19 365 GLY A O 1
ATOM 2679 N N . GLY A 1 366 ? 6.074 9.974 20.945 1.00 79.56 366 GLY A N 1
ATOM 2680 C CA . GLY A 1 366 ? 6.098 8.644 21.560 1.00 79.56 366 GLY A CA 1
ATOM 2681 C C . GLY A 1 366 ? 5.273 7.622 20.780 1.00 79.56 366 GLY A C 1
ATOM 2682 O O . GLY A 1 366 ? 5.590 7.336 19.636 1.00 79.56 366 GLY A O 1
ATOM 2683 N N . SER A 1 367 ? 4.246 7.048 21.414 1.00 89.31 367 SER A N 1
ATOM 2684 C CA . SER A 1 367 ? 3.381 6.023 20.813 1.00 89.31 367 SER A CA 1
ATOM 2685 C C . SER A 1 367 ? 2.139 6.680 20.203 1.00 89.31 367 SER A C 1
ATOM 2687 O O . SER A 1 367 ? 1.284 7.106 20.977 1.00 89.31 367 SER A O 1
ATOM 2689 N N . PRO A 1 368 ? 2.032 6.888 18.877 1.00 94.69 368 PRO A N 1
ATOM 2690 C CA . PRO A 1 368 ? 0.830 7.467 18.273 1.00 94.69 368 PRO A CA 1
ATOM 2691 C C . PRO A 1 368 ? -0.371 6.539 18.476 1.00 94.69 368 PRO A C 1
ATOM 2693 O O . PRO A 1 368 ? -0.238 5.325 18.415 1.00 94.69 368 PRO A O 1
ATOM 2696 N N . GLY A 1 369 ? -1.565 7.083 18.694 1.00 94.75 369 GLY A N 1
ATOM 2697 C CA . GLY A 1 369 ? -2.762 6.259 18.861 1.00 94.75 369 GLY A CA 1
ATOM 2698 C C . GLY A 1 369 ? -3.210 5.615 17.551 1.00 94.75 369 GLY A C 1
ATOM 2699 O O . GLY A 1 369 ? -3.569 4.442 17.530 1.00 94.75 369 GLY A O 1
ATOM 2700 N N . LEU A 1 370 ? -3.150 6.370 16.454 1.00 96.75 370 LEU A N 1
ATOM 2701 C CA . LEU A 1 370 ? -3.534 5.924 15.116 1.00 96.75 370 LEU A CA 1
ATOM 2702 C C . LEU A 1 370 ? -2.391 6.188 14.135 1.00 96.75 370 LEU A C 1
ATOM 2704 O O . LEU A 1 370 ? -1.859 7.296 14.100 1.00 96.75 370 LEU A O 1
ATOM 2708 N N . VAL A 1 371 ? -2.060 5.200 13.309 1.00 97.94 371 VAL A N 1
ATOM 2709 C CA . VAL A 1 371 ? -1.120 5.337 12.194 1.00 97.94 371 VAL A CA 1
ATOM 2710 C C . VAL A 1 371 ? -1.765 4.776 10.938 1.00 97.94 371 VAL A C 1
ATOM 2712 O O . VAL A 1 371 ? -2.196 3.624 10.923 1.00 97.94 371 VAL A O 1
ATOM 2715 N N . THR A 1 372 ? -1.795 5.561 9.868 1.00 98.00 372 THR A N 1
ATOM 2716 C CA . THR A 1 372 ? -2.173 5.076 8.540 1.00 98.00 372 THR A CA 1
ATOM 2717 C C . THR A 1 372 ? -1.080 5.401 7.540 1.00 98.00 372 THR A C 1
ATOM 2719 O O . THR A 1 372 ? -0.593 6.530 7.499 1.00 98.00 372 THR A O 1
ATOM 2722 N N . VAL A 1 373 ? -0.720 4.421 6.717 1.00 98.00 373 VAL A N 1
ATOM 2723 C CA . VAL A 1 373 ? 0.195 4.613 5.590 1.00 98.00 373 VAL A CA 1
ATOM 2724 C C . VAL A 1 373 ? -0.529 4.197 4.317 1.00 98.00 373 VAL A C 1
ATOM 2726 O O . VAL A 1 373 ? -0.833 3.017 4.164 1.00 98.00 373 VAL A O 1
ATOM 2729 N N . SER A 1 374 ? -0.819 5.148 3.430 1.00 96.81 374 SER A N 1
ATOM 2730 C CA . SER A 1 374 ? -1.422 4.890 2.114 1.00 96.81 374 SER A CA 1
ATOM 2731 C C . SER A 1 374 ? -0.370 5.088 1.032 1.00 96.81 374 SER A C 1
ATOM 2733 O O . SER A 1 374 ? 0.060 6.213 0.780 1.00 96.81 374 SER A O 1
ATOM 2735 N N . THR A 1 375 ? 0.128 3.994 0.454 1.00 96.00 375 THR A N 1
ATOM 2736 C CA . THR A 1 375 ? 1.254 4.037 -0.491 1.00 96.00 375 THR A CA 1
ATOM 2737 C C . THR A 1 375 ? 1.302 2.798 -1.383 1.00 96.00 375 THR A C 1
ATOM 2739 O O . THR A 1 375 ? 0.564 1.833 -1.185 1.00 96.00 375 THR A O 1
ATOM 2742 N N . HIS A 1 376 ? 2.205 2.797 -2.359 1.00 93.25 376 HIS A N 1
ATOM 2743 C CA . HIS A 1 376 ? 2.545 1.591 -3.099 1.00 93.25 376 HIS A CA 1
ATOM 2744 C C . HIS A 1 376 ? 3.321 0.604 -2.232 1.00 93.25 376 HIS A C 1
ATOM 2746 O O . HIS A 1 376 ? 4.286 0.970 -1.556 1.00 93.25 376 HIS A O 1
ATOM 2752 N N . GLY A 1 377 ? 2.909 -0.659 -2.302 1.00 90.06 377 GLY A N 1
ATOM 2753 C CA . GLY A 1 377 ? 3.589 -1.766 -1.648 1.00 90.06 377 GLY A CA 1
ATOM 2754 C C . GLY A 1 377 ? 4.395 -2.612 -2.630 1.00 90.06 377 GLY A C 1
ATOM 2755 O O . GLY A 1 377 ? 4.024 -2.738 -3.801 1.00 90.06 377 GLY A O 1
ATOM 2756 N N . GLY A 1 378 ? 5.509 -3.155 -2.149 1.00 82.62 378 GLY A N 1
ATOM 2757 C CA . GLY A 1 378 ? 6.433 -3.979 -2.926 1.00 82.62 378 GLY A CA 1
ATOM 2758 C C . GLY A 1 378 ? 6.730 -5.327 -2.278 1.00 82.62 378 GLY A C 1
ATOM 2759 O O . GLY A 1 378 ? 5.913 -5.870 -1.533 1.00 82.62 378 GLY A O 1
ATOM 2760 N N . ALA A 1 379 ? 7.918 -5.862 -2.552 1.00 79.12 379 ALA A N 1
ATOM 2761 C CA . ALA A 1 379 ? 8.306 -7.207 -2.147 1.00 79.12 379 ALA A CA 1
ATOM 2762 C C . ALA A 1 379 ? 8.132 -7.418 -0.633 1.00 79.12 379 ALA A C 1
ATOM 2764 O O . ALA A 1 379 ? 8.799 -6.770 0.170 1.00 79.12 379 ALA A O 1
ATOM 2765 N N . ASN A 1 380 ? 7.272 -8.360 -0.229 1.00 79.19 380 ASN A N 1
ATOM 2766 C CA . ASN A 1 380 ? 7.163 -8.824 1.162 1.00 79.19 380 ASN A CA 1
ATOM 2767 C C . ASN A 1 380 ? 6.975 -7.693 2.205 1.00 79.19 380 ASN A C 1
ATOM 2769 O O . ASN A 1 380 ? 7.501 -7.786 3.317 1.00 79.19 380 ASN A O 1
ATOM 2773 N N . GLY A 1 381 ? 6.222 -6.643 1.851 1.00 88.25 381 GLY A N 1
ATOM 2774 C CA . GLY A 1 381 ? 5.860 -5.538 2.748 1.00 88.25 381 GLY A CA 1
ATOM 2775 C C . GLY A 1 381 ? 6.780 -4.315 2.702 1.00 88.25 381 GLY A C 1
ATOM 2776 O O . GLY A 1 381 ? 6.792 -3.510 3.634 1.00 88.25 381 GLY A O 1
ATOM 2777 N N . GLU A 1 382 ? 7.536 -4.151 1.617 1.00 93.56 382 GLU A N 1
ATOM 2778 C CA . GLU A 1 382 ? 8.128 -2.861 1.253 1.00 93.56 382 GLU A CA 1
ATOM 2779 C C . GLU A 1 382 ? 7.068 -1.773 1.086 1.00 93.56 382 GLU A C 1
ATOM 2781 O O . GLU A 1 382 ? 5.977 -2.039 0.582 1.00 93.56 382 GLU A O 1
ATOM 2786 N N . LEU A 1 383 ? 7.426 -0.534 1.422 1.00 95.81 383 LEU A N 1
ATOM 2787 C CA . LEU A 1 383 ? 6.554 0.629 1.271 1.00 95.81 383 LEU A CA 1
ATOM 2788 C C . LEU A 1 383 ? 7.293 1.745 0.536 1.00 95.81 383 LEU A C 1
ATOM 2790 O O . LEU A 1 383 ? 8.401 2.117 0.918 1.00 95.81 383 LEU A O 1
ATOM 2794 N N . ALA A 1 384 ? 6.689 2.318 -0.498 1.00 96.25 384 ALA A N 1
ATOM 2795 C CA . ALA A 1 384 ? 7.269 3.470 -1.175 1.00 96.25 384 ALA A CA 1
ATOM 2796 C C . ALA A 1 384 ? 7.112 4.756 -0.346 1.00 96.25 384 ALA A C 1
ATOM 2798 O O . ALA A 1 384 ? 6.090 4.967 0.312 1.00 96.25 384 ALA A O 1
ATOM 2799 N N . THR A 1 385 ? 8.120 5.627 -0.400 1.00 97.69 385 THR A N 1
ATOM 2800 C CA . THR A 1 385 ? 8.042 7.007 0.104 1.00 97.69 385 THR A CA 1
ATOM 2801 C C . THR A 1 385 ? 7.862 7.969 -1.073 1.00 97.69 385 THR A C 1
ATOM 2803 O O . THR A 1 385 ? 7.986 7.569 -2.230 1.00 97.69 385 THR A O 1
ATOM 2806 N N . GLY A 1 386 ? 7.604 9.246 -0.798 1.00 96.75 386 GLY A N 1
ATOM 2807 C CA . GLY A 1 386 ? 7.366 10.240 -1.846 1.00 96.75 386 GLY A CA 1
ATOM 2808 C C . GLY A 1 386 ? 8.648 10.904 -2.346 1.00 96.75 386 GLY A C 1
ATOM 2809 O O . GLY A 1 386 ? 8.619 11.757 -3.234 1.00 96.75 386 GLY A O 1
ATOM 2810 N N . GLU A 1 387 ? 9.805 10.505 -1.808 1.00 97.06 387 GLU A N 1
ATOM 2811 C CA . GLU A 1 387 ? 11.097 11.035 -2.226 1.00 97.06 387 GLU A CA 1
ATOM 2812 C C . GLU A 1 387 ? 11.513 10.463 -3.587 1.00 97.06 387 GLU A C 1
ATOM 2814 O O . GLU A 1 387 ? 12.116 9.392 -3.703 1.00 97.06 387 GLU A O 1
ATOM 2819 N N . LYS A 1 388 ? 11.195 11.222 -4.636 1.00 95.56 388 LYS A N 1
ATOM 2820 C CA . LYS A 1 388 ? 11.523 10.900 -6.023 1.00 95.56 388 LYS A CA 1
ATOM 2821 C C . LYS A 1 388 ? 13.004 11.126 -6.332 1.00 95.56 388 LYS A C 1
ATOM 2823 O O . LYS A 1 388 ? 13.509 12.248 -6.266 1.00 95.56 388 LYS A O 1
ATOM 2828 N N . ALA A 1 389 ? 13.676 10.084 -6.812 1.00 93.69 389 ALA A N 1
ATOM 2829 C CA . ALA A 1 389 ? 15.035 10.180 -7.330 1.00 93.69 389 ALA A CA 1
ATOM 2830 C C . ALA A 1 389 ? 15.045 10.612 -8.807 1.00 93.69 389 ALA A C 1
ATOM 2832 O O . ALA A 1 389 ? 15.672 11.608 -9.184 1.00 93.69 389 ALA A O 1
ATOM 2833 N N . GLY A 1 390 ? 14.305 9.922 -9.673 1.00 92.56 390 GLY A N 1
ATOM 2834 C CA . GLY A 1 390 ? 14.308 10.236 -11.101 1.00 92.56 390 GLY A CA 1
ATOM 2835 C C . GLY A 1 390 ? 13.620 9.183 -11.951 1.00 92.56 390 GLY A C 1
ATOM 2836 O O . GLY A 1 390 ? 13.242 8.124 -11.464 1.00 92.56 390 GLY A O 1
ATOM 2837 N N . THR A 1 391 ? 13.429 9.494 -13.228 1.00 90.38 391 THR A N 1
ATOM 2838 C CA . THR A 1 391 ? 12.878 8.547 -14.203 1.00 90.38 391 THR A CA 1
ATOM 2839 C C . THR A 1 391 ? 13.943 7.556 -14.669 1.00 90.38 391 THR A C 1
ATOM 2841 O O . THR A 1 391 ? 15.124 7.879 -14.653 1.00 90.38 391 THR A O 1
ATOM 2844 N N . THR A 1 392 ? 13.518 6.397 -15.155 1.00 87.19 392 THR A N 1
ATOM 2845 C CA . THR A 1 392 ? 14.373 5.275 -15.594 1.00 87.19 392 THR A CA 1
ATOM 2846 C C . THR A 1 392 ? 14.048 4.893 -17.039 1.00 87.19 392 THR A C 1
ATOM 2848 O O . THR A 1 392 ? 13.714 3.752 -17.344 1.00 87.19 392 THR A O 1
ATOM 2851 N N . ARG A 1 393 ? 14.048 5.892 -17.932 1.00 81.38 393 ARG A N 1
ATOM 2852 C CA . ARG A 1 393 ? 13.684 5.710 -19.351 1.00 81.38 393 ARG A CA 1
ATOM 2853 C C . ARG A 1 393 ? 14.799 5.058 -20.166 1.00 81.38 393 ARG A C 1
ATOM 2855 O O . ARG A 1 393 ? 14.541 4.400 -21.159 1.00 81.38 393 ARG A O 1
ATOM 2862 N N . ASN A 1 394 ? 16.038 5.285 -19.753 1.00 82.50 394 ASN A N 1
ATOM 2863 C CA . ASN A 1 394 ? 17.248 4.786 -20.389 1.00 82.50 394 ASN A CA 1
ATOM 2864 C C . ASN A 1 394 ? 18.354 4.652 -19.337 1.00 82.50 394 ASN A C 1
ATOM 2866 O O . ASN A 1 394 ? 18.188 5.098 -18.196 1.00 82.50 394 ASN A O 1
ATOM 2870 N N . TRP A 1 395 ? 19.497 4.094 -19.735 1.00 82.44 395 TRP A N 1
ATOM 2871 C CA . TRP A 1 395 ? 20.656 3.948 -18.854 1.00 82.44 395 TRP A CA 1
ATOM 2872 C C . TRP A 1 395 ? 21.053 5.260 -18.159 1.00 82.44 395 TRP A C 1
ATOM 2874 O O . TRP A 1 395 ? 21.232 5.290 -16.945 1.00 82.44 395 TRP A O 1
ATOM 2884 N N . PHE A 1 396 ? 21.155 6.367 -18.901 1.00 81.12 396 PHE A N 1
ATOM 2885 C CA . PHE A 1 396 ? 21.645 7.634 -18.351 1.00 81.12 396 PHE A CA 1
ATOM 2886 C C . PHE A 1 396 ? 20.709 8.226 -17.284 1.00 81.12 396 PHE A C 1
ATOM 2888 O O . PHE A 1 396 ? 21.154 8.739 -16.256 1.00 81.12 396 PHE A O 1
ATOM 2895 N N . THR A 1 397 ? 19.398 8.163 -17.509 1.00 86.44 397 THR A N 1
ATOM 2896 C CA . THR A 1 397 ? 18.394 8.654 -16.554 1.00 86.44 397 THR A CA 1
ATOM 2897 C C . THR A 1 397 ? 18.310 7.763 -15.317 1.00 86.44 397 THR A C 1
ATOM 2899 O O . THR A 1 397 ? 18.221 8.290 -14.207 1.00 86.44 397 THR A O 1
ATOM 2902 N N . GLU A 1 398 ? 18.437 6.444 -15.484 1.00 86.69 398 GLU A N 1
ATOM 2903 C CA . GLU A 1 398 ? 18.543 5.490 -14.376 1.00 86.69 398 GLU A CA 1
ATOM 2904 C C . GLU A 1 398 ? 19.813 5.728 -13.546 1.00 86.69 398 GLU A C 1
ATOM 2906 O O . GLU A 1 398 ? 19.739 5.845 -12.324 1.00 86.69 398 GLU A O 1
ATOM 2911 N N . TRP A 1 399 ? 20.951 5.952 -14.201 1.00 83.44 399 TRP A N 1
ATOM 2912 C CA . TRP A 1 399 ? 22.211 6.339 -13.565 1.00 83.44 399 TRP A CA 1
ATOM 2913 C C . TRP A 1 399 ? 22.092 7.644 -12.758 1.00 83.44 399 TRP A C 1
ATOM 2915 O O . TRP A 1 399 ? 22.511 7.726 -11.599 1.00 83.44 399 TRP A O 1
ATOM 2925 N N . MET A 1 400 ? 21.465 8.675 -13.334 1.00 85.31 400 MET A N 1
ATOM 2926 C CA . MET A 1 400 ? 21.197 9.937 -12.635 1.00 85.31 400 MET A CA 1
ATOM 2927 C C . MET A 1 400 ? 20.290 9.745 -11.413 1.00 85.31 400 MET A C 1
ATOM 2929 O O . MET A 1 400 ? 20.465 10.431 -10.399 1.00 85.31 400 MET A O 1
ATOM 2933 N N . ALA A 1 401 ? 19.311 8.844 -11.503 1.00 89.69 401 ALA A N 1
ATOM 2934 C CA . ALA A 1 401 ? 18.440 8.500 -10.389 1.00 89.69 401 ALA A CA 1
ATOM 2935 C C . ALA A 1 401 ? 19.209 7.748 -9.287 1.00 89.69 401 ALA A C 1
ATOM 2937 O O . ALA A 1 401 ? 19.091 8.129 -8.122 1.00 89.69 401 ALA A O 1
ATOM 2938 N N . ASP A 1 402 ? 20.068 6.781 -9.630 1.00 85.31 402 ASP A N 1
ATOM 2939 C CA . ASP A 1 402 ? 20.907 6.063 -8.656 1.00 85.31 402 ASP A CA 1
ATOM 2940 C C . ASP A 1 402 ? 21.830 7.012 -7.879 1.00 85.31 402 ASP A C 1
ATOM 2942 O O . ASP A 1 402 ? 21.926 6.951 -6.652 1.00 85.31 402 ASP A O 1
ATOM 2946 N N . ARG A 1 403 ? 22.437 7.998 -8.552 1.00 86.44 403 ARG A N 1
ATOM 2947 C CA . ARG A 1 403 ? 23.241 9.024 -7.861 1.00 86.44 403 ARG A CA 1
ATOM 2948 C C . ARG A 1 403 ? 22.449 9.786 -6.802 1.00 86.44 403 ARG A C 1
ATOM 2950 O O . ARG A 1 403 ? 22.988 10.092 -5.736 1.00 86.44 403 ARG A O 1
ATOM 2957 N N . LYS A 1 404 ? 21.182 10.096 -7.076 1.00 91.06 404 LYS A N 1
ATOM 2958 C CA . LYS A 1 404 ? 20.304 10.760 -6.104 1.00 91.06 404 LYS A CA 1
ATOM 2959 C C . LYS A 1 404 ? 19.881 9.817 -4.981 1.00 91.06 404 LYS A C 1
ATOM 2961 O O . LYS A 1 404 ? 19.865 10.257 -3.837 1.00 91.06 404 LYS A O 1
ATOM 2966 N N . LEU A 1 405 ? 19.635 8.538 -5.269 1.00 90.75 405 LEU A N 1
ATOM 2967 C CA . LEU A 1 405 ? 19.378 7.520 -4.243 1.00 90.75 405 LEU A CA 1
ATOM 2968 C C . LEU A 1 405 ? 20.578 7.346 -3.309 1.00 90.75 405 LEU A C 1
ATOM 2970 O O . LEU A 1 405 ? 20.406 7.320 -2.095 1.00 90.75 405 LEU A O 1
ATOM 2974 N N . LYS A 1 406 ? 21.805 7.325 -3.836 1.00 87.81 406 LYS A N 1
ATOM 2975 C CA . LYS A 1 406 ? 23.031 7.296 -3.021 1.00 87.81 406 LYS A CA 1
ATOM 2976 C C . LYS A 1 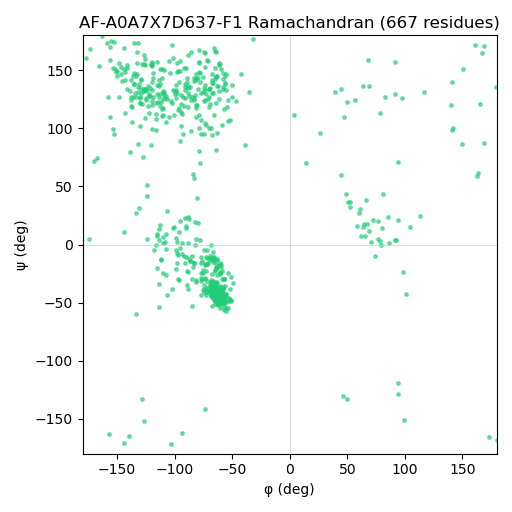406 ? 23.189 8.553 -2.168 1.00 87.81 406 LYS A C 1
ATOM 2978 O O . LYS A 1 406 ? 23.606 8.463 -1.014 1.00 87.81 406 LYS A O 1
ATOM 2983 N N . ALA A 1 407 ? 22.831 9.723 -2.699 1.00 90.56 407 ALA A N 1
ATOM 2984 C CA . ALA A 1 407 ? 22.810 10.959 -1.918 1.00 90.56 407 ALA A CA 1
ATOM 2985 C C . ALA A 1 407 ? 21.757 10.909 -0.794 1.00 90.56 407 ALA A C 1
ATOM 2987 O O . ALA A 1 407 ? 22.057 11.311 0.333 1.00 90.56 407 ALA A O 1
ATOM 2988 N N . ALA A 1 408 ? 20.567 10.365 -1.067 1.00 93.31 408 ALA A N 1
ATOM 2989 C CA . ALA A 1 408 ? 19.534 10.125 -0.063 1.00 93.31 408 ALA A CA 1
ATOM 2990 C C . ALA A 1 408 ? 20.008 9.119 0.997 1.00 93.31 408 ALA A C 1
ATOM 2992 O O . ALA A 1 408 ? 19.951 9.414 2.184 1.00 93.31 408 ALA A O 1
ATOM 2993 N N . ALA A 1 409 ? 20.603 7.994 0.598 1.00 91.88 409 ALA A N 1
ATOM 2994 C CA . ALA A 1 409 ? 21.194 7.013 1.506 1.00 91.88 409 ALA A CA 1
ATOM 2995 C C . ALA A 1 409 ? 22.276 7.635 2.406 1.00 91.88 409 ALA A C 1
ATOM 2997 O O . ALA A 1 409 ? 22.286 7.418 3.617 1.00 91.88 409 ALA A O 1
ATOM 2998 N N . ALA A 1 410 ? 23.166 8.462 1.846 1.00 92.06 410 ALA A N 1
ATOM 2999 C CA . ALA A 1 410 ? 24.180 9.176 2.620 1.00 92.06 410 ALA A CA 1
ATOM 3000 C C . ALA A 1 410 ? 23.556 10.156 3.628 1.00 92.06 410 ALA A C 1
ATOM 3002 O O . ALA A 1 410 ? 24.040 10.263 4.757 1.00 92.06 410 ALA A O 1
ATOM 3003 N N . ARG A 1 411 ? 22.474 10.843 3.242 1.00 95.31 411 ARG A N 1
ATOM 3004 C CA . ARG A 1 411 ? 21.698 11.739 4.112 1.00 95.31 411 ARG A CA 1
ATOM 3005 C C . ARG A 1 411 ? 21.014 10.969 5.246 1.00 95.31 411 ARG A C 1
ATOM 3007 O O . ARG A 1 411 ? 21.203 11.337 6.406 1.00 95.31 411 ARG A O 1
ATOM 3014 N N . ILE A 1 412 ? 20.350 9.859 4.929 1.00 95.94 412 ILE A N 1
ATOM 3015 C CA . ILE A 1 412 ? 19.708 8.957 5.893 1.00 95.94 412 ILE A CA 1
ATOM 3016 C C . ILE A 1 412 ? 20.739 8.421 6.888 1.00 95.94 412 ILE A C 1
ATOM 3018 O O . ILE A 1 412 ? 20.537 8.525 8.090 1.00 95.94 412 ILE A O 1
ATOM 3022 N N . VAL A 1 413 ? 21.880 7.909 6.421 1.00 95.06 413 VAL A N 1
ATOM 3023 C CA . VAL A 1 413 ? 22.941 7.371 7.293 1.00 95.06 413 VAL A CA 1
ATOM 3024 C C . VAL A 1 413 ? 23.589 8.462 8.149 1.00 95.06 413 VAL A C 1
ATOM 3026 O O . VAL A 1 413 ? 23.990 8.202 9.284 1.00 95.06 413 VAL A O 1
ATOM 3029 N N . ALA A 1 414 ? 23.701 9.689 7.637 1.00 94.25 414 ALA A N 1
ATOM 3030 C CA . ALA A 1 414 ? 24.203 10.812 8.421 1.00 94.25 414 ALA A CA 1
ATOM 3031 C C . ALA A 1 414 ? 23.239 11.201 9.555 1.00 94.25 414 ALA A C 1
ATOM 3033 O O . ALA A 1 414 ? 23.701 11.521 10.652 1.00 94.25 414 ALA A O 1
ATOM 3034 N N . ALA A 1 415 ? 21.927 11.158 9.303 1.00 96.19 415 ALA A N 1
ATOM 3035 C CA . ALA A 1 415 ? 20.896 11.412 10.309 1.00 96.19 415 ALA A CA 1
ATOM 3036 C C . ALA A 1 415 ? 20.748 10.238 11.294 1.00 96.19 415 ALA A C 1
ATOM 3038 O O . ALA A 1 415 ? 20.662 10.448 12.505 1.00 96.19 415 ALA A O 1
ATOM 3039 N N . TYR A 1 416 ? 20.811 9.008 10.783 1.00 96.50 416 TYR A N 1
ATOM 3040 C CA . TYR A 1 416 ? 20.600 7.770 11.521 1.00 96.50 416 TYR A CA 1
ATOM 3041 C C . TYR A 1 416 ? 21.714 6.751 11.226 1.00 96.50 416 TYR A C 1
ATOM 3043 O O . TYR A 1 416 ? 21.566 5.878 10.369 1.00 96.50 416 TYR A O 1
ATOM 3051 N N . PRO A 1 417 ? 22.843 6.798 11.956 1.00 94.50 417 PRO A N 1
ATOM 3052 C CA . PRO A 1 417 ? 23.988 5.929 11.676 1.00 94.50 417 PRO A CA 1
ATOM 3053 C C . PRO A 1 417 ? 23.690 4.422 11.705 1.00 94.50 417 PRO A C 1
ATOM 3055 O O . PRO A 1 417 ? 24.336 3.670 10.974 1.00 94.50 417 PRO A O 1
ATOM 3058 N N . SER A 1 418 ? 22.717 3.971 12.509 1.00 94.69 418 SER A N 1
ATOM 3059 C CA . SER A 1 418 ? 22.292 2.562 12.562 1.00 94.69 418 SER A CA 1
ATOM 3060 C C . SER A 1 418 ? 21.530 2.105 11.314 1.00 94.69 418 SER A C 1
ATOM 3062 O O . SER A 1 418 ? 21.457 0.909 11.066 1.00 94.69 418 SER A O 1
ATOM 3064 N N . ALA A 1 419 ? 21.039 3.023 10.475 1.00 93.25 419 ALA A N 1
ATOM 3065 C CA . ALA A 1 419 ? 20.422 2.685 9.192 1.00 93.25 419 ALA A CA 1
ATOM 3066 C C . ALA A 1 419 ? 21.444 2.234 8.132 1.00 93.25 419 ALA A C 1
ATOM 3068 O O . ALA A 1 419 ? 21.063 1.749 7.073 1.00 93.25 419 ALA A O 1
ATOM 3069 N N . LYS A 1 420 ? 22.755 2.389 8.375 1.00 90.56 420 LYS A N 1
ATOM 3070 C CA . LYS A 1 420 ? 23.783 1.941 7.422 1.00 90.56 420 LYS A CA 1
ATOM 3071 C C . LYS A 1 420 ? 23.749 0.426 7.204 1.00 90.56 420 LYS A C 1
ATOM 3073 O O . LYS A 1 420 ? 23.944 -0.031 6.083 1.00 90.56 420 LYS A O 1
ATOM 3078 N N . THR A 1 421 ? 23.578 -0.311 8.293 1.00 87.25 421 THR A N 1
ATOM 3079 C CA . THR A 1 421 ? 23.515 -1.772 8.352 1.00 87.25 421 THR A CA 1
ATOM 3080 C C . THR A 1 421 ? 22.773 -2.142 9.625 1.00 87.25 421 THR A C 1
ATOM 3082 O O . THR A 1 421 ? 23.186 -1.710 10.706 1.00 87.25 421 THR A O 1
ATOM 3085 N N . PHE A 1 422 ? 21.740 -2.960 9.505 1.00 91.50 422 PHE A N 1
ATOM 3086 C CA . PHE A 1 422 ? 20.902 -3.413 10.604 1.00 91.50 422 PHE A CA 1
ATOM 3087 C C . PHE A 1 422 ? 20.770 -4.938 10.556 1.00 91.50 422 PHE A C 1
ATOM 3089 O O . PHE A 1 422 ? 20.607 -5.502 9.481 1.00 91.50 422 PHE A O 1
ATOM 3096 N N . GLU A 1 423 ? 20.910 -5.617 11.694 1.00 89.50 423 GLU A N 1
ATOM 3097 C CA . GLU A 1 423 ? 20.887 -7.084 11.737 1.00 89.50 423 GLU A CA 1
ATOM 3098 C C . GLU A 1 423 ? 19.451 -7.598 11.913 1.00 89.50 423 GLU A C 1
ATOM 3100 O O . GLU A 1 423 ? 18.819 -7.355 12.940 1.00 89.50 423 GLU A O 1
ATOM 3105 N N . VAL A 1 424 ? 18.953 -8.366 10.943 1.00 85.88 424 VAL A N 1
ATOM 3106 C CA . VAL A 1 424 ? 17.647 -9.033 10.991 1.00 85.88 424 VAL A CA 1
ATOM 3107 C C . VAL A 1 424 ? 17.851 -10.525 10.794 1.00 85.88 424 VAL A C 1
ATOM 3109 O O . VAL A 1 424 ? 18.403 -10.965 9.794 1.00 85.88 424 VAL A O 1
ATOM 3112 N N . GLY A 1 425 ? 17.467 -11.332 11.785 1.00 82.69 425 GLY A N 1
ATOM 3113 C CA . GLY A 1 425 ? 17.578 -12.792 11.678 1.00 82.69 425 GLY A CA 1
ATOM 3114 C C . GLY A 1 425 ? 19.014 -13.323 11.539 1.00 82.69 425 GLY A C 1
ATOM 3115 O O . GLY A 1 425 ? 19.194 -14.489 11.197 1.00 82.69 425 GLY A O 1
ATOM 3116 N N . GLY A 1 426 ? 20.032 -12.505 11.834 1.00 84.06 426 GLY A N 1
ATOM 3117 C CA . GLY A 1 426 ? 21.447 -12.831 11.627 1.00 84.06 426 GLY A CA 1
ATOM 3118 C C . GLY A 1 426 ? 22.007 -12.409 10.263 1.00 84.06 426 GLY A C 1
ATOM 3119 O O . GLY A 1 426 ? 23.173 -12.691 9.984 1.00 84.06 426 GLY A O 1
ATOM 3120 N N . GLU A 1 427 ? 21.210 -11.732 9.436 1.00 86.06 427 GLU A N 1
ATOM 3121 C CA . GLU A 1 427 ? 21.607 -11.151 8.151 1.00 86.06 427 GLU A CA 1
ATOM 3122 C C . GLU A 1 427 ? 21.639 -9.621 8.245 1.00 86.06 427 GLU A C 1
ATOM 3124 O O . GLU A 1 427 ? 20.927 -9.024 9.051 1.00 86.06 427 GLU A O 1
ATOM 3129 N N . LEU A 1 428 ? 22.506 -8.975 7.462 1.00 87.56 428 LEU A N 1
ATOM 3130 C CA . LEU A 1 428 ? 22.573 -7.514 7.405 1.00 87.56 428 LEU A CA 1
ATOM 3131 C C . LEU A 1 428 ? 21.594 -6.999 6.351 1.00 87.56 428 LEU A C 1
ATOM 3133 O O . LEU A 1 428 ? 21.635 -7.441 5.209 1.00 87.56 428 LEU A O 1
ATOM 3137 N N . ASP A 1 429 ? 20.782 -6.019 6.727 1.00 89.56 429 ASP A N 1
ATOM 3138 C CA . ASP A 1 429 ? 19.860 -5.311 5.842 1.00 89.56 429 ASP A CA 1
ATOM 3139 C C . ASP A 1 429 ? 19.990 -3.789 6.036 1.00 89.56 429 ASP A C 1
ATOM 3141 O O . ASP A 1 429 ? 20.718 -3.299 6.912 1.00 89.56 429 ASP A O 1
ATOM 3145 N N . ARG A 1 430 ? 19.299 -3.018 5.198 1.00 93.06 430 ARG A N 1
ATOM 3146 C CA . ARG A 1 430 ? 19.144 -1.566 5.328 1.00 93.06 430 ARG A CA 1
ATOM 3147 C C . ARG A 1 430 ? 17.655 -1.254 5.479 1.00 93.06 430 ARG A C 1
ATOM 3149 O O . ARG A 1 430 ? 16.882 -1.709 4.645 1.00 93.06 430 ARG A O 1
ATOM 3156 N N . PRO A 1 431 ? 17.246 -0.408 6.448 1.00 95.75 431 PRO A N 1
ATOM 3157 C CA . PRO A 1 431 ? 15.840 -0.058 6.644 1.00 95.75 431 PRO A CA 1
ATOM 3158 C C . PRO A 1 431 ? 15.251 0.733 5.461 1.00 95.75 431 PRO A C 1
ATOM 3160 O O . PRO A 1 431 ? 14.034 0.856 5.358 1.00 95.75 431 PRO A O 1
ATOM 3163 N N . TYR A 1 432 ? 16.085 1.237 4.549 1.00 95.12 432 TYR A N 1
ATOM 3164 C CA . TYR A 1 432 ? 15.691 1.899 3.306 1.00 95.12 432 TYR A CA 1
ATOM 3165 C C . TYR A 1 432 ? 16.154 1.103 2.081 1.00 95.12 432 TYR A C 1
ATOM 3167 O O . TYR A 1 432 ? 17.142 0.369 2.141 1.00 95.12 432 TYR A O 1
ATOM 3175 N N . ARG A 1 433 ? 15.488 1.306 0.942 1.00 93.38 433 ARG A N 1
ATOM 3176 C CA . ARG A 1 433 ? 15.892 0.757 -0.364 1.00 93.38 433 ARG A CA 1
ATOM 3177 C C . ARG A 1 433 ? 15.369 1.583 -1.529 1.00 93.38 433 ARG A C 1
ATOM 3179 O O . ARG A 1 433 ? 14.637 2.542 -1.320 1.00 93.38 433 ARG A O 1
ATOM 3186 N N . ALA A 1 434 ? 15.754 1.225 -2.747 1.00 94.00 434 ALA A N 1
ATOM 3187 C CA . ALA A 1 434 ? 15.199 1.824 -3.953 1.00 94.00 434 ALA A CA 1
ATOM 3188 C C . ALA A 1 434 ? 13.943 1.061 -4.396 1.00 94.00 434 ALA A C 1
ATOM 3190 O O . ALA A 1 434 ? 13.949 -0.169 -4.425 1.00 94.00 434 ALA A O 1
ATOM 3191 N N . ILE A 1 435 ? 12.880 1.782 -4.752 1.00 94.81 435 ILE A N 1
ATOM 3192 C CA . ILE A 1 435 ? 11.658 1.197 -5.317 1.00 94.81 435 ILE A CA 1
ATOM 3193 C C . ILE A 1 435 ? 11.326 1.936 -6.610 1.00 94.81 435 ILE A C 1
ATOM 3195 O O . ILE A 1 435 ? 11.145 3.153 -6.619 1.00 94.81 435 ILE A O 1
ATOM 3199 N N . ARG A 1 436 ? 11.263 1.203 -7.718 1.00 93.56 436 ARG A N 1
ATOM 3200 C CA . ARG A 1 436 ? 10.825 1.694 -9.018 1.00 93.56 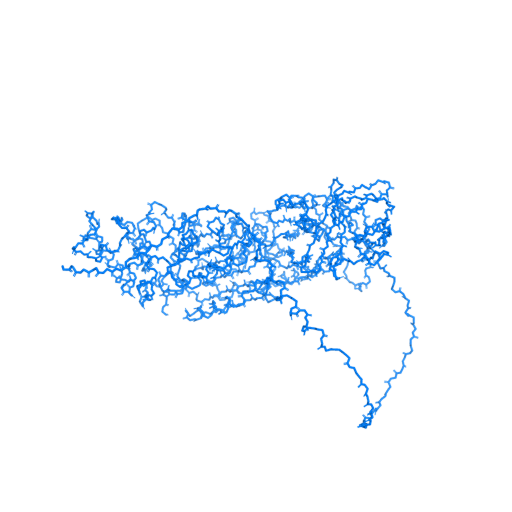436 ARG A CA 1
ATOM 3201 C C . ARG A 1 436 ? 9.344 1.402 -9.195 1.00 93.56 436 ARG A C 1
ATOM 3203 O O . ARG A 1 436 ? 8.911 0.261 -9.072 1.00 93.56 436 ARG A O 1
ATOM 3210 N N . ILE A 1 437 ? 8.600 2.436 -9.554 1.00 91.50 437 ILE A N 1
ATOM 3211 C CA . ILE A 1 437 ? 7.150 2.418 -9.732 1.00 91.50 437 ILE A CA 1
ATOM 3212 C C . ILE A 1 437 ? 6.862 2.871 -11.160 1.00 91.50 437 ILE A C 1
ATOM 3214 O O . ILE A 1 437 ? 7.404 3.889 -11.603 1.00 91.50 437 ILE A O 1
ATOM 3218 N N . SER A 1 438 ? 6.056 2.101 -11.890 1.00 83.62 438 SER A N 1
ATOM 3219 C CA . SER A 1 438 ? 5.626 2.453 -13.245 1.00 83.62 438 SER A CA 1
ATOM 3220 C C . SER A 1 438 ? 4.234 3.076 -13.219 1.00 83.62 438 SER A C 1
ATOM 3222 O O . SER A 1 438 ? 3.295 2.482 -12.692 1.00 83.62 438 SER A O 1
ATOM 3224 N N . SER A 1 439 ? 4.106 4.270 -13.798 1.00 70.31 439 SER A N 1
ATOM 3225 C CA . SER A 1 439 ? 2.828 4.958 -13.999 1.00 70.31 439 SER A CA 1
ATOM 3226 C C . SER A 1 439 ? 2.822 5.580 -15.397 1.00 70.31 439 SER A C 1
ATOM 3228 O O . SER A 1 439 ? 3.786 6.238 -15.793 1.00 70.31 439 SER A O 1
ATOM 3230 N N . GLY A 1 440 ? 1.790 5.293 -16.197 1.00 63.53 440 GLY A N 1
ATOM 3231 C CA . GLY A 1 440 ? 1.675 5.796 -17.577 1.00 63.53 440 GLY A CA 1
ATOM 3232 C C . GLY A 1 440 ? 2.809 5.367 -18.525 1.00 63.53 440 GLY A C 1
ATOM 3233 O O . GLY A 1 440 ? 3.147 6.101 -19.446 1.00 63.53 440 GLY A O 1
ATOM 3234 N N . GLY A 1 441 ? 3.455 4.219 -18.283 1.00 65.56 441 GLY A N 1
ATOM 3235 C CA . GLY A 1 441 ? 4.601 3.753 -19.081 1.00 65.56 441 GLY A CA 1
ATOM 3236 C C . GLY A 1 441 ? 5.931 4.439 -18.747 1.00 65.56 441 GLY A C 1
ATOM 3237 O O . GLY A 1 441 ? 6.945 4.143 -19.374 1.00 65.56 441 GLY A O 1
ATOM 3238 N N . VAL A 1 442 ? 5.964 5.326 -17.744 1.00 75.31 442 VAL A N 1
ATOM 3239 C CA . VAL A 1 442 ? 7.194 5.971 -17.271 1.00 75.31 442 VAL A CA 1
ATOM 3240 C C . VAL A 1 442 ? 7.556 5.451 -15.884 1.00 75.31 442 VAL A C 1
ATOM 3242 O O . VAL A 1 442 ? 6.928 5.781 -14.879 1.00 75.31 442 VAL A O 1
ATOM 3245 N N . GLY A 1 443 ? 8.647 4.694 -15.816 1.00 87.69 443 GLY A N 1
ATOM 3246 C CA . GLY A 1 443 ? 9.224 4.258 -14.552 1.00 87.69 443 GLY A CA 1
ATOM 3247 C C . GLY A 1 443 ? 9.926 5.364 -13.792 1.00 87.69 443 GLY A C 1
ATOM 3248 O O . GLY A 1 443 ? 10.827 6.016 -14.329 1.00 87.69 443 GLY A O 1
ATOM 3249 N N . THR A 1 444 ? 9.593 5.520 -12.516 1.00 92.00 444 THR A N 1
ATOM 3250 C CA . THR A 1 444 ? 10.266 6.439 -11.597 1.00 92.00 444 THR A CA 1
ATOM 3251 C C . THR A 1 444 ? 10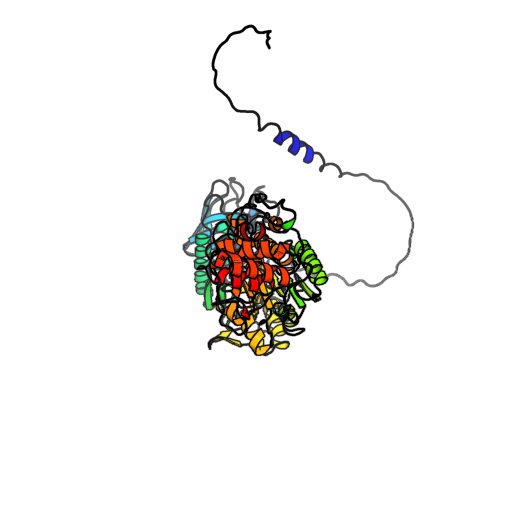.829 5.683 -10.398 1.00 92.00 444 THR A C 1
ATOM 3253 O O . THR A 1 444 ? 10.146 4.849 -9.814 1.00 92.00 444 THR A O 1
ATOM 3256 N N . LEU A 1 445 ? 12.074 5.988 -10.026 1.00 94.06 445 LEU A N 1
ATOM 3257 C CA . LEU A 1 445 ? 12.716 5.511 -8.804 1.00 94.06 445 LEU A CA 1
ATOM 3258 C C . LEU A 1 445 ? 12.406 6.430 -7.623 1.00 94.06 445 LEU A C 1
ATOM 3260 O O . LEU A 1 445 ? 12.544 7.655 -7.723 1.00 94.06 445 LEU A O 1
ATOM 3264 N N . TYR A 1 446 ? 12.075 5.807 -6.501 1.00 96.12 446 TYR A N 1
ATOM 3265 C CA . TYR A 1 446 ? 11.793 6.422 -5.213 1.00 96.12 446 TYR A CA 1
ATOM 3266 C C . TYR A 1 446 ? 12.680 5.814 -4.128 1.00 96.12 446 TYR A C 1
ATOM 3268 O O . TYR A 1 446 ? 13.113 4.661 -4.226 1.00 96.12 446 TYR A O 1
ATOM 3276 N N . VAL A 1 447 ? 12.917 6.581 -3.066 1.00 97.00 447 VAL A N 1
ATOM 3277 C CA . VAL A 1 447 ? 13.345 5.999 -1.790 1.00 97.00 447 VAL A CA 1
ATOM 3278 C C . VAL A 1 447 ? 12.159 5.226 -1.209 1.00 97.00 447 VAL A C 1
ATOM 3280 O O . VAL A 1 447 ? 11.028 5.707 -1.206 1.00 97.00 447 VAL A O 1
ATOM 3283 N N . GLY A 1 448 ? 12.405 4.019 -0.725 1.00 96.38 448 GLY A N 1
ATOM 3284 C CA . GLY A 1 448 ? 11.422 3.145 -0.102 1.00 96.38 448 GLY A CA 1
ATOM 3285 C C . GLY A 1 448 ? 11.868 2.675 1.276 1.00 96.38 448 GLY A C 1
ATOM 3286 O O . GLY A 1 448 ? 13.047 2.745 1.630 1.00 96.38 448 GLY A O 1
ATOM 3287 N N . LEU A 1 449 ? 10.911 2.170 2.041 1.00 97.06 449 LEU A N 1
ATOM 3288 C CA . LEU A 1 449 ? 11.106 1.477 3.304 1.00 97.06 449 LEU A CA 1
ATOM 3289 C C . LEU A 1 449 ? 11.207 -0.017 3.010 1.00 97.06 449 LEU A C 1
ATOM 3291 O O . LEU A 1 449 ? 10.338 -0.594 2.355 1.00 97.06 449 LEU A O 1
ATOM 3295 N N . SER A 1 450 ? 12.274 -0.640 3.490 1.00 94.44 450 SER A N 1
ATOM 3296 C CA . SER A 1 450 ? 12.391 -2.100 3.470 1.00 94.44 450 SER A CA 1
ATOM 3297 C C . SER A 1 450 ? 11.494 -2.735 4.548 1.00 94.44 450 SER A C 1
ATOM 3299 O O . SER A 1 450 ? 11.116 -2.041 5.496 1.00 94.44 450 SER A O 1
ATOM 3301 N N . PRO A 1 451 ? 11.241 -4.055 4.504 1.00 92.50 451 PRO A N 1
ATOM 3302 C CA . PRO A 1 451 ? 10.559 -4.749 5.598 1.00 92.50 451 PRO A CA 1
ATOM 3303 C C . PRO A 1 451 ? 11.256 -4.569 6.960 1.00 92.50 451 PRO A C 1
ATOM 3305 O O . PRO A 1 451 ? 10.585 -4.390 7.975 1.00 92.50 451 PRO A O 1
ATOM 3308 N N . SER A 1 452 ? 12.597 -4.510 6.990 1.00 93.69 452 SER A N 1
ATOM 3309 C CA . SER A 1 452 ? 13.369 -4.318 8.228 1.00 93.69 452 SER A CA 1
ATOM 3310 C C . SER A 1 452 ? 13.230 -2.927 8.851 1.00 93.69 452 SER A C 1
ATOM 3312 O O . SER A 1 452 ? 13.651 -2.730 9.995 1.00 93.69 452 SER A O 1
ATOM 3314 N N . PHE A 1 453 ? 12.612 -1.969 8.146 1.00 96.44 453 PHE A N 1
ATOM 3315 C CA . PHE A 1 453 ? 12.341 -0.627 8.658 1.00 96.44 453 PHE A CA 1
ATOM 3316 C C . PHE A 1 453 ? 11.616 -0.660 10.001 1.00 96.44 453 PHE A C 1
ATOM 3318 O O . PHE A 1 453 ? 12.034 0.035 10.922 1.00 96.44 453 PHE A O 1
ATOM 3325 N N . TRP A 1 454 ? 10.566 -1.474 10.132 1.00 95.25 454 TRP A N 1
ATOM 3326 C CA . TRP A 1 454 ? 9.728 -1.505 11.333 1.00 95.25 454 TRP A CA 1
ATOM 3327 C C . TRP A 1 454 ? 10.498 -1.991 12.555 1.00 95.25 454 TRP A C 1
ATOM 3329 O O . TRP A 1 454 ? 10.497 -1.338 13.601 1.00 95.25 454 TRP A O 1
ATOM 3339 N N . LYS A 1 455 ? 11.260 -3.073 12.387 1.00 95.12 455 LYS A N 1
ATOM 3340 C CA . LYS A 1 455 ? 12.126 -3.601 13.436 1.00 95.12 455 LYS A CA 1
ATOM 3341 C C . LYS A 1 455 ? 13.214 -2.615 13.827 1.00 95.12 455 LYS A C 1
ATOM 3343 O O . LYS A 1 455 ? 13.447 -2.381 15.010 1.00 95.12 455 LYS A O 1
ATOM 3348 N N . TRP A 1 456 ? 13.860 -2.006 12.837 1.00 96.75 456 TRP A N 1
ATOM 3349 C CA . TRP A 1 456 ? 14.867 -0.978 13.060 1.00 96.75 456 TRP A CA 1
ATOM 3350 C C . TRP A 1 456 ? 14.279 0.239 13.790 1.00 96.75 456 TRP A C 1
ATOM 3352 O O . TRP A 1 456 ? 14.887 0.754 14.729 1.00 96.75 456 TRP A O 1
ATOM 3362 N N . LEU A 1 457 ? 13.075 0.677 13.423 1.00 96.19 457 LEU A N 1
ATOM 3363 C CA . LEU A 1 457 ? 12.386 1.792 14.064 1.00 96.19 457 LEU A CA 1
ATOM 3364 C C . LEU A 1 457 ? 12.101 1.483 15.544 1.00 96.19 457 LEU A C 1
ATOM 3366 O O . LEU A 1 457 ? 12.334 2.326 16.413 1.00 96.19 457 LEU A O 1
ATOM 3370 N N . HIS A 1 458 ? 11.680 0.257 15.852 1.00 92.94 458 HIS A N 1
ATOM 3371 C CA . HIS A 1 458 ? 11.473 -0.195 17.224 1.00 92.94 458 HIS A CA 1
ATOM 3372 C C . HIS A 1 458 ? 12.792 -0.304 18.015 1.00 92.94 458 HIS A C 1
ATOM 3374 O O . HIS A 1 458 ? 12.952 0.284 19.091 1.00 92.94 458 HIS A O 1
ATOM 3380 N N . GLU A 1 459 ? 13.776 -1.030 17.483 1.00 94.19 459 GLU A N 1
ATOM 3381 C CA . GLU A 1 459 ? 15.005 -1.369 18.202 1.00 94.19 459 GLU A CA 1
ATOM 3382 C C . GLU A 1 459 ? 15.975 -0.188 18.318 1.00 94.19 459 GLU A C 1
ATOM 3384 O O . GLU A 1 459 ? 16.564 0.020 19.385 1.00 94.19 459 GLU A O 1
ATOM 3389 N N . GLU A 1 460 ? 16.107 0.622 17.272 1.00 95.50 460 GLU A N 1
ATOM 3390 C CA . GLU A 1 460 ? 17.091 1.704 17.194 1.00 95.50 460 GLU A CA 1
ATOM 3391 C C . GLU A 1 460 ? 16.470 3.080 17.450 1.00 95.50 460 GLU A C 1
ATOM 3393 O O . GLU A 1 460 ? 17.089 3.898 18.136 1.00 95.50 460 GLU A O 1
ATOM 3398 N N . GLN A 1 461 ? 15.246 3.329 16.965 1.00 94.38 461 GLN A N 1
ATOM 3399 C CA . GLN A 1 461 ? 14.569 4.630 17.117 1.00 94.38 461 GLN A CA 1
ATOM 3400 C C . GLN A 1 461 ? 13.547 4.672 18.262 1.00 94.38 461 GLN A C 1
ATOM 3402 O O . GLN A 1 461 ? 13.057 5.745 18.604 1.00 94.38 461 GLN A O 1
ATOM 3407 N N . LYS A 1 462 ? 13.294 3.534 18.926 1.00 92.38 462 LYS A N 1
ATOM 3408 C CA . LYS A 1 462 ? 12.397 3.414 20.090 1.00 92.38 462 LYS A CA 1
ATOM 3409 C C . LYS A 1 462 ? 10.943 3.794 19.797 1.00 92.38 462 LYS A C 1
ATOM 3411 O O . LYS A 1 462 ? 10.254 4.258 20.705 1.00 92.38 462 LYS A O 1
ATOM 3416 N N . ALA A 1 463 ? 10.480 3.575 18.565 1.00 94.25 463 ALA A N 1
ATOM 3417 C CA . ALA A 1 463 ? 9.051 3.628 18.274 1.00 94.25 463 ALA A CA 1
ATOM 3418 C C . ALA A 1 463 ? 8.301 2.523 19.031 1.00 94.25 463 ALA A C 1
ATOM 3420 O O . ALA A 1 463 ? 8.813 1.414 19.221 1.00 94.25 463 ALA A O 1
ATOM 3421 N N . ASP A 1 464 ? 7.081 2.835 19.455 1.00 92.81 464 ASP A N 1
ATOM 3422 C CA . ASP A 1 464 ? 6.217 1.930 20.204 1.00 92.81 464 ASP A CA 1
ATOM 3423 C C . ASP A 1 464 ? 4.792 2.033 19.671 1.00 92.81 464 ASP A C 1
ATOM 3425 O O . ASP A 1 464 ? 4.183 3.103 19.721 1.00 92.81 464 ASP A O 1
ATOM 3429 N N . PHE A 1 465 ? 4.266 0.918 19.172 1.00 93.75 465 PHE A N 1
ATOM 3430 C CA . PHE A 1 465 ? 2.911 0.834 18.637 1.00 93.75 465 PHE A CA 1
ATOM 3431 C C . PHE A 1 465 ? 2.005 -0.095 19.451 1.00 93.75 465 PHE A C 1
ATOM 3433 O O . PHE A 1 465 ? 0.885 -0.383 19.037 1.00 93.75 465 PHE A O 1
ATOM 3440 N N . THR A 1 466 ? 2.449 -0.560 20.623 1.00 92.31 466 THR A N 1
ATOM 3441 C CA . THR A 1 466 ? 1.753 -1.598 21.407 1.00 92.31 466 THR A CA 1
ATOM 3442 C C . THR A 1 466 ? 0.337 -1.220 21.851 1.00 92.31 466 THR A C 1
ATOM 3444 O O . THR A 1 466 ? -0.456 -2.109 22.157 1.00 92.31 466 THR A O 1
ATOM 3447 N N . GLU A 1 467 ? -0.005 0.073 21.831 1.00 91.44 467 GLU A N 1
ATOM 3448 C CA . GLU A 1 467 ? -1.342 0.624 22.109 1.00 91.44 467 GLU A CA 1
ATOM 3449 C C . GLU A 1 467 ? -2.002 1.273 20.868 1.00 91.44 467 GLU A C 1
ATOM 3451 O O . GLU A 1 467 ? -3.100 1.833 20.946 1.00 91.44 467 GLU A O 1
ATOM 3456 N N . SER A 1 468 ? -1.352 1.194 19.707 1.00 94.19 468 SER A N 1
ATOM 3457 C CA . SER A 1 468 ? -1.766 1.840 18.460 1.00 94.19 468 SER A CA 1
ATOM 3458 C C . SER A 1 468 ? -2.685 0.968 17.611 1.00 94.19 468 SER A C 1
ATOM 3460 O O . SER A 1 468 ? -2.569 -0.260 17.584 1.00 94.19 468 SER A O 1
ATOM 3462 N N . PHE A 1 469 ? -3.531 1.623 16.818 1.00 95.56 469 PHE A N 1
ATOM 3463 C CA . PHE A 1 469 ? -4.067 1.038 15.594 1.00 95.56 469 PHE A CA 1
ATOM 3464 C C . PHE A 1 469 ? -3.194 1.461 14.408 1.00 95.56 469 PHE A C 1
ATOM 3466 O O . PHE A 1 469 ? -3.038 2.654 14.150 1.00 95.56 469 PHE A O 1
ATOM 3473 N N . VAL A 1 470 ? -2.627 0.487 13.693 1.00 96.75 470 VAL A N 1
ATOM 3474 C CA . VAL A 1 470 ? -1.797 0.705 12.502 1.00 96.75 470 VAL A CA 1
ATOM 3475 C C . VAL A 1 470 ? -2.475 0.090 11.281 1.00 96.75 470 VAL A C 1
ATOM 3477 O O . VAL A 1 470 ? -2.722 -1.116 11.252 1.00 96.75 470 VAL A O 1
ATOM 3480 N N . PHE A 1 471 ? -2.749 0.904 10.262 1.00 97.62 471 PHE A N 1
ATOM 3481 C CA . PHE A 1 471 ? -3.251 0.454 8.963 1.00 97.62 471 PHE A CA 1
ATOM 3482 C C . PHE A 1 471 ? -2.239 0.757 7.853 1.00 97.62 471 PHE A C 1
ATOM 3484 O O . PHE A 1 471 ? -2.007 1.916 7.506 1.00 97.62 471 PHE A O 1
ATOM 3491 N N . LEU A 1 472 ? -1.654 -0.293 7.276 1.00 97.25 472 LEU A N 1
ATOM 3492 C CA . LEU A 1 472 ? -0.785 -0.203 6.104 1.00 97.25 472 LEU A CA 1
ATOM 3493 C C . LEU A 1 472 ? -1.605 -0.470 4.836 1.00 97.25 472 LEU A C 1
ATOM 3495 O O . LEU A 1 472 ? -1.715 -1.611 4.376 1.00 97.25 472 LEU A O 1
ATOM 3499 N N . SER A 1 473 ? -2.178 0.594 4.275 1.00 95.62 473 SER A N 1
ATOM 3500 C CA . SER A 1 473 ? -2.907 0.584 3.005 1.00 95.62 473 SER A CA 1
ATOM 3501 C C . SER A 1 473 ? -1.930 0.572 1.826 1.00 95.62 473 SER A C 1
ATOM 3503 O O . SER A 1 473 ? -1.760 1.559 1.113 1.00 95.62 473 SER A O 1
ATOM 3505 N N . ALA A 1 474 ? -1.253 -0.560 1.660 1.00 93.56 474 ALA A N 1
ATOM 3506 C CA . ALA A 1 474 ? -0.299 -0.816 0.594 1.00 93.56 474 ALA A CA 1
ATOM 3507 C C . ALA A 1 474 ? -0.356 -2.291 0.193 1.00 93.56 474 ALA A C 1
ATOM 3509 O O . ALA A 1 474 ? -0.605 -3.157 1.035 1.00 93.56 474 ALA A O 1
ATOM 3510 N N . CYS A 1 475 ? -0.136 -2.579 -1.086 1.00 91.44 475 CYS A N 1
ATOM 3511 C CA . CYS A 1 475 ? -0.135 -3.946 -1.594 1.00 91.44 475 CYS A CA 1
ATOM 3512 C C . CYS A 1 475 ? 0.865 -4.835 -0.841 1.00 91.44 475 CYS A C 1
ATOM 3514 O O . CYS A 1 475 ? 1.977 -4.411 -0.549 1.00 91.44 475 CYS A O 1
ATOM 3516 N N . GLU A 1 476 ? 0.478 -6.074 -0.537 1.00 90.31 476 GLU A N 1
ATOM 3517 C CA . GLU A 1 476 ? 1.353 -7.068 0.110 1.00 90.31 476 GLU A CA 1
ATOM 3518 C C . GLU A 1 476 ? 1.925 -6.656 1.487 1.00 90.31 476 GLU A C 1
ATOM 3520 O O . GLU A 1 476 ? 2.836 -7.311 2.002 1.00 90.31 476 GLU A O 1
ATOM 3525 N N . SER A 1 477 ? 1.362 -5.630 2.140 1.00 92.81 477 SER A N 1
ATOM 3526 C CA . SER A 1 477 ? 1.795 -5.146 3.459 1.00 92.81 477 SER A CA 1
ATOM 3527 C C . SER A 1 477 ? 1.628 -6.157 4.606 1.00 92.81 477 SER A C 1
ATOM 3529 O O . SER A 1 477 ? 2.263 -5.999 5.645 1.00 92.81 477 SER A O 1
ATOM 3531 N N . ASP A 1 478 ? 0.819 -7.209 4.426 1.00 91.31 478 ASP A N 1
ATOM 3532 C CA . ASP A 1 478 ? 0.684 -8.350 5.353 1.00 91.31 478 ASP A CA 1
ATOM 3533 C C . ASP A 1 478 ? 1.152 -9.688 4.748 1.00 91.31 478 ASP A C 1
ATOM 3535 O O . ASP A 1 478 ? 0.980 -10.756 5.343 1.00 91.31 478 ASP A O 1
ATOM 3539 N N . LYS A 1 479 ? 1.749 -9.676 3.552 1.00 88.69 479 LYS A N 1
ATOM 3540 C CA . LYS A 1 479 ? 2.206 -10.918 2.914 1.00 88.69 479 LYS A CA 1
ATOM 3541 C C . LYS A 1 479 ? 3.348 -11.573 3.688 1.00 88.69 479 LYS A C 1
ATOM 3543 O O . LYS A 1 479 ? 3.381 -12.798 3.804 1.00 88.69 479 LYS A O 1
ATOM 3548 N N . ASN A 1 480 ? 4.243 -10.759 4.254 1.00 87.12 480 ASN A N 1
ATOM 3549 C CA . ASN A 1 480 ? 5.254 -11.207 5.205 1.00 87.12 480 ASN A CA 1
ATOM 3550 C C . ASN A 1 480 ? 4.761 -11.013 6.652 1.00 87.12 480 ASN A C 1
ATOM 3552 O O . ASN A 1 480 ? 4.636 -9.873 7.102 1.00 87.12 480 ASN A O 1
ATOM 3556 N N . PRO A 1 481 ? 4.542 -12.103 7.411 1.00 87.81 481 PRO A N 1
ATOM 3557 C CA . PRO A 1 481 ? 4.243 -12.046 8.838 1.00 87.81 481 PRO A CA 1
ATOM 3558 C C . PRO A 1 481 ? 5.176 -11.191 9.687 1.00 87.81 481 PRO A C 1
ATOM 3560 O O . PRO A 1 481 ? 4.716 -10.593 10.657 1.00 87.81 481 PRO A O 1
ATOM 3563 N N . GLU A 1 482 ? 6.456 -11.120 9.326 1.00 88.88 482 GLU A N 1
ATOM 3564 C CA . GLU A 1 482 ? 7.453 -10.385 10.103 1.00 88.88 482 GLU A CA 1
ATOM 3565 C C . GLU A 1 482 ? 7.130 -8.890 10.159 1.00 88.88 482 GLU A C 1
ATOM 3567 O O . GLU A 1 482 ? 7.324 -8.275 11.197 1.00 88.88 482 GLU A O 1
ATOM 3572 N N . VAL A 1 483 ? 6.525 -8.315 9.110 1.00 91.31 483 VAL A N 1
ATOM 3573 C CA . VAL A 1 483 ? 6.157 -6.890 9.095 1.00 91.31 483 VAL A CA 1
ATOM 3574 C C . VAL A 1 483 ? 5.171 -6.564 10.212 1.00 91.31 483 VAL A C 1
ATOM 3576 O O . VAL A 1 483 ? 5.413 -5.654 11.000 1.00 91.31 483 VAL A O 1
ATOM 3579 N N . ARG A 1 484 ? 4.075 -7.321 10.342 1.00 91.56 484 ARG A N 1
ATOM 3580 C CA . ARG A 1 484 ? 3.104 -7.087 11.427 1.00 91.56 484 ARG A CA 1
ATOM 3581 C C . ARG A 1 484 ? 3.667 -7.425 12.811 1.00 91.56 484 ARG A C 1
ATOM 3583 O O . ARG A 1 484 ? 3.253 -6.815 13.794 1.00 91.56 484 ARG A O 1
ATOM 3590 N N . GLU A 1 485 ? 4.584 -8.391 12.896 1.00 91.19 485 GLU A N 1
ATOM 3591 C CA . GLU A 1 485 ? 5.264 -8.770 14.141 1.00 91.19 485 GLU A CA 1
ATOM 3592 C C . GLU A 1 485 ? 6.235 -7.676 14.602 1.00 91.19 485 GLU A C 1
ATOM 3594 O O . GLU A 1 485 ? 6.266 -7.360 15.788 1.00 91.19 485 GLU A O 1
ATOM 3599 N N . ASP A 1 486 ? 6.955 -7.053 13.671 1.00 92.12 486 ASP A N 1
ATOM 3600 C CA . ASP A 1 486 ? 7.904 -5.972 13.930 1.00 92.12 486 ASP A CA 1
ATOM 3601 C C . ASP A 1 486 ? 7.205 -4.625 14.172 1.00 92.12 486 ASP A C 1
ATOM 3603 O O . ASP A 1 486 ? 7.683 -3.817 14.968 1.00 92.12 486 ASP A O 1
ATOM 3607 N N . VAL A 1 487 ? 6.047 -4.383 13.539 1.00 93.31 487 VAL A N 1
ATOM 3608 C CA . VAL A 1 487 ? 5.160 -3.259 13.891 1.00 93.31 487 VAL A CA 1
ATOM 3609 C C . VAL A 1 487 ? 4.621 -3.432 15.316 1.00 93.31 487 VAL A C 1
ATOM 3611 O O . VAL A 1 487 ? 4.544 -2.464 16.066 1.00 93.31 487 VAL A O 1
ATOM 3614 N N . ASN A 1 488 ? 4.234 -4.655 15.691 1.00 91.12 488 ASN A N 1
ATOM 3615 C CA . ASN A 1 488 ? 3.694 -5.014 17.005 1.00 91.12 488 ASN A CA 1
ATOM 3616 C C . ASN A 1 488 ? 2.563 -4.095 17.523 1.00 91.12 488 ASN A C 1
ATOM 3618 O O . ASN A 1 488 ? 2.541 -3.696 18.691 1.00 91.12 488 ASN A O 1
ATOM 3622 N N . ALA A 1 489 ? 1.618 -3.743 16.650 1.00 93.06 489 ALA A N 1
ATOM 3623 C CA . ALA A 1 489 ? 0.516 -2.859 17.013 1.00 93.06 489 ALA A CA 1
ATOM 3624 C C . ALA A 1 489 ? -0.542 -3.544 17.896 1.00 93.06 489 ALA A C 1
ATOM 3626 O O . ALA A 1 489 ? -0.771 -4.750 17.762 1.00 93.06 489 ALA A O 1
ATOM 3627 N N . ALA A 1 490 ? -1.268 -2.779 18.726 1.00 91.25 490 ALA A N 1
ATOM 3628 C CA . ALA A 1 490 ? -2.455 -3.297 19.426 1.00 91.25 490 ALA A CA 1
ATOM 3629 C C . ALA A 1 490 ? -3.461 -3.884 18.430 1.00 91.25 490 ALA A C 1
ATOM 3631 O O . ALA A 1 490 ? -4.010 -4.968 18.645 1.00 91.25 490 ALA A O 1
ATOM 3632 N N . VAL A 1 491 ? -3.658 -3.169 17.318 1.00 92.69 491 VAL A N 1
ATOM 3633 C CA . VAL A 1 491 ? -4.364 -3.654 16.136 1.00 92.69 491 VAL A CA 1
ATOM 3634 C C . VAL A 1 491 ? -3.551 -3.307 14.894 1.00 92.69 491 VAL A C 1
ATOM 3636 O O . VAL A 1 491 ? -3.193 -2.152 14.683 1.00 92.69 491 VAL A O 1
ATOM 3639 N N . PHE A 1 492 ? -3.279 -4.306 14.06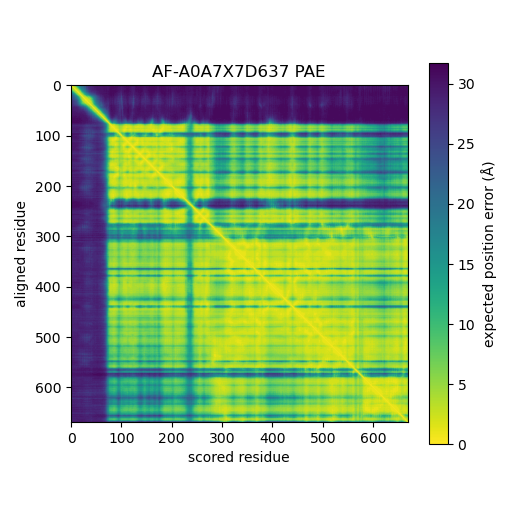2 1.00 94.38 492 PHE A N 1
ATOM 3640 C CA . PHE A 1 492 ? -2.641 -4.157 12.761 1.00 94.38 492 PHE A CA 1
ATOM 3641 C C . PHE A 1 492 ? -3.630 -4.520 11.658 1.00 94.38 492 PHE A C 1
ATOM 3643 O O . PHE A 1 492 ? -4.328 -5.534 11.752 1.00 94.38 492 PHE A O 1
ATOM 3650 N N . MET A 1 493 ? -3.660 -3.720 10.598 1.00 94.69 493 MET A N 1
ATOM 3651 C CA . MET A 1 493 ? -4.403 -3.997 9.378 1.00 94.69 493 MET A CA 1
ATOM 3652 C C . MET A 1 493 ? -3.503 -3.805 8.155 1.00 94.69 493 MET A C 1
ATOM 3654 O O . MET A 1 493 ? -2.760 -2.829 8.079 1.00 94.69 493 MET A O 1
ATOM 3658 N N . GLY A 1 494 ? -3.600 -4.717 7.189 1.00 94.75 494 GLY A N 1
ATOM 3659 C CA . GLY A 1 494 ? -2.826 -4.673 5.948 1.00 94.75 494 GLY A CA 1
ATOM 3660 C C . GLY A 1 494 ? -3.408 -5.583 4.869 1.00 94.75 494 GLY A C 1
ATOM 3661 O O . GLY A 1 494 ? -4.417 -6.259 5.091 1.00 94.75 494 GLY A O 1
ATOM 3662 N N . PHE A 1 495 ? -2.779 -5.604 3.697 1.00 92.88 495 PHE A N 1
ATOM 3663 C CA . PHE A 1 495 ? -3.205 -6.419 2.562 1.00 92.88 495 PHE A CA 1
ATOM 3664 C C . PHE A 1 495 ? -2.242 -7.587 2.349 1.00 92.88 495 PHE A C 1
ATOM 3666 O O . PHE A 1 495 ? -1.035 -7.392 2.233 1.00 92.88 495 PHE A O 1
ATOM 3673 N N . SER A 1 496 ? -2.757 -8.816 2.280 1.00 91.12 496 SER A N 1
ATOM 3674 C CA . SER A 1 496 ? -1.927 -9.995 1.976 1.00 91.12 496 SER A CA 1
ATOM 3675 C C . SER A 1 496 ? -1.575 -10.116 0.494 1.00 91.12 496 SER A C 1
ATOM 3677 O O . SER A 1 496 ? -0.687 -10.883 0.138 1.00 91.12 496 SER A O 1
ATOM 3679 N N . GLU A 1 497 ? -2.296 -9.388 -0.354 1.00 89.00 497 GLU A N 1
ATOM 3680 C CA . GLU A 1 497 ? -2.179 -9.392 -1.810 1.00 89.00 497 GLU A CA 1
ATOM 3681 C C . GLU A 1 497 ? -2.312 -7.950 -2.330 1.00 89.00 497 GLU A C 1
ATOM 3683 O O . GLU A 1 497 ? -2.208 -6.972 -1.581 1.00 89.00 497 GLU A O 1
ATOM 3688 N N . GLN A 1 498 ? -2.536 -7.817 -3.629 1.00 86.81 498 GLN A N 1
ATOM 3689 C CA . GLN A 1 498 ? -2.668 -6.552 -4.332 1.00 86.81 498 GLN A CA 1
ATOM 3690 C C . GLN A 1 498 ? -4.043 -5.935 -4.079 1.00 86.81 498 GLN A C 1
ATOM 3692 O O . GLN A 1 498 ? -5.065 -6.591 -4.256 1.00 86.81 498 GLN A O 1
ATOM 3697 N N . ALA A 1 499 ? -4.076 -4.659 -3.701 1.00 87.25 499 ALA A N 1
ATOM 3698 C CA . ALA A 1 499 ? -5.311 -3.922 -3.454 1.00 87.25 499 ALA A CA 1
ATOM 3699 C C . ALA A 1 499 ? -5.503 -2.817 -4.498 1.00 87.25 499 ALA A C 1
ATOM 3701 O O . ALA A 1 499 ? -4.543 -2.277 -5.049 1.00 87.25 499 ALA A O 1
ATOM 3702 N N . SER A 1 500 ? -6.756 -2.478 -4.792 1.00 88.69 500 SER A N 1
ATOM 3703 C CA . SER A 1 500 ? -7.057 -1.289 -5.593 1.00 88.69 500 SER A CA 1
ATOM 3704 C C . SER A 1 500 ? -6.932 -0.024 -4.735 1.00 88.69 500 SER A C 1
ATOM 3706 O O . SER A 1 500 ? -7.277 -0.059 -3.552 1.00 88.69 500 SER A O 1
ATOM 3708 N N . VAL A 1 501 ? -6.522 1.105 -5.334 1.00 89.06 501 VAL A N 1
ATOM 3709 C CA . VAL A 1 501 ? -6.487 2.414 -4.644 1.00 89.06 501 VAL A CA 1
ATOM 3710 C C . VAL A 1 501 ? -7.844 2.734 -4.043 1.00 89.06 501 VAL A C 1
ATOM 3712 O O . VAL A 1 501 ? -7.962 2.911 -2.838 1.00 89.06 501 VAL A O 1
ATOM 3715 N N . ARG A 1 502 ? -8.899 2.707 -4.870 1.00 88.69 502 ARG A N 1
ATOM 3716 C CA . ARG A 1 502 ? -10.265 3.030 -4.430 1.00 88.69 502 ARG A CA 1
ATOM 3717 C C . ARG A 1 502 ? -10.740 2.134 -3.294 1.00 88.69 502 ARG A C 1
ATOM 3719 O O . ARG A 1 502 ? -11.440 2.615 -2.407 1.00 88.69 502 ARG A O 1
ATOM 3726 N N . GLY A 1 503 ? -10.359 0.856 -3.318 1.00 90.62 503 GLY A N 1
ATOM 3727 C CA . GLY A 1 503 ? -10.615 -0.079 -2.231 1.00 90.62 503 GLY A CA 1
ATOM 3728 C C . GLY A 1 503 ? -9.907 0.350 -0.947 1.00 90.62 503 GLY A C 1
ATOM 3729 O O . GLY A 1 503 ? -10.567 0.481 0.080 1.00 90.62 503 GLY A O 1
ATOM 3730 N N . GLY A 1 504 ? -8.602 0.630 -1.007 1.00 92.69 504 GLY A N 1
ATOM 3731 C CA . GLY A 1 504 ? -7.812 1.129 0.126 1.00 92.69 504 GLY A CA 1
ATOM 3732 C C . GLY A 1 504 ? -8.371 2.424 0.722 1.00 92.69 504 GLY A C 1
ATOM 3733 O O . GLY A 1 504 ? -8.680 2.465 1.916 1.00 92.69 504 GLY A O 1
ATOM 3734 N N . THR A 1 505 ? -8.618 3.436 -0.116 1.00 93.31 505 THR A N 1
ATOM 3735 C CA . THR A 1 505 ? -9.208 4.721 0.292 1.00 93.31 505 THR A CA 1
ATOM 3736 C C . THR A 1 505 ? -10.584 4.530 0.934 1.00 93.31 505 THR A C 1
ATOM 3738 O O . THR A 1 505 ? -10.878 5.120 1.973 1.00 93.31 505 THR A O 1
ATOM 3741 N N . ALA A 1 506 ? -11.432 3.666 0.365 1.00 93.69 506 ALA A N 1
ATOM 3742 C CA . ALA A 1 506 ? -12.754 3.382 0.917 1.00 93.69 506 ALA A CA 1
ATOM 3743 C C . ALA A 1 506 ? -12.683 2.719 2.293 1.00 93.69 506 ALA A C 1
ATOM 3745 O O . ALA A 1 506 ? -13.455 3.082 3.179 1.00 93.69 506 ALA A O 1
ATOM 3746 N N . VAL A 1 507 ? -11.758 1.770 2.483 1.00 94.94 507 VAL A N 1
ATOM 3747 C CA . VAL A 1 507 ? -11.510 1.144 3.788 1.00 94.94 507 VAL A CA 1
ATOM 3748 C C . VAL A 1 507 ? -11.042 2.192 4.793 1.00 94.94 507 VAL A C 1
ATOM 3750 O O . VAL A 1 507 ? -11.608 2.262 5.882 1.00 94.94 507 VAL A O 1
ATOM 3753 N N . PHE A 1 508 ? -10.079 3.038 4.421 1.00 95.94 508 PHE A N 1
ATOM 3754 C CA . PHE A 1 508 ? -9.592 4.129 5.265 1.00 95.94 508 PHE A CA 1
ATOM 3755 C C . PHE A 1 508 ? -10.733 5.052 5.720 1.00 95.94 508 PHE A C 1
ATOM 3757 O O . PHE A 1 508 ? -10.982 5.166 6.921 1.00 95.94 508 PHE A O 1
ATOM 3764 N N . SER A 1 509 ? -11.485 5.642 4.785 1.00 95.94 509 SER A N 1
ATOM 3765 C CA . SER A 1 509 ? -12.584 6.558 5.117 1.00 95.94 509 SER A CA 1
ATOM 3766 C C . SER A 1 509 ? -13.675 5.878 5.946 1.00 95.94 509 SER A C 1
ATOM 3768 O O . SER A 1 509 ? -14.147 6.437 6.934 1.00 95.94 509 SER A O 1
ATOM 3770 N N . TYR A 1 510 ? -14.054 4.648 5.584 1.00 95.94 510 TYR A N 1
ATOM 3771 C CA . TYR A 1 510 ? -15.053 3.879 6.321 1.00 95.94 510 TYR A CA 1
ATOM 3772 C C . TYR A 1 510 ? -14.617 3.611 7.768 1.00 95.94 510 TYR A C 1
ATOM 3774 O O . TYR A 1 510 ? -15.428 3.753 8.683 1.00 95.94 510 TYR A O 1
ATOM 3782 N N . LEU A 1 511 ? -13.357 3.227 7.997 1.00 95.69 511 LEU A N 1
ATOM 3783 C CA . LEU A 1 511 ? -12.860 2.922 9.339 1.00 95.69 511 LEU A CA 1
ATOM 3784 C C . LEU A 1 511 ? -12.874 4.157 10.235 1.00 95.69 511 LEU A C 1
ATOM 3786 O O . LEU A 1 511 ? -13.337 4.059 11.369 1.00 95.69 511 LEU A O 1
ATOM 3790 N N . ILE A 1 512 ? -12.425 5.309 9.731 1.00 96.62 512 ILE A N 1
ATOM 3791 C CA . ILE A 1 512 ? -12.430 6.556 10.504 1.00 96.62 512 ILE A CA 1
ATOM 3792 C C . ILE A 1 512 ? -13.857 6.920 10.934 1.00 96.62 512 ILE A C 1
ATOM 3794 O O . ILE A 1 512 ? -14.099 7.128 12.124 1.00 96.62 512 ILE A O 1
ATOM 3798 N N . GLU A 1 513 ? -14.822 6.896 10.012 1.00 95.38 513 GLU A N 1
ATOM 3799 C CA . GLU A 1 513 ? -16.222 7.234 10.310 1.00 95.38 513 GLU A CA 1
ATOM 3800 C C . GLU A 1 513 ? -16.903 6.217 11.242 1.00 95.38 513 GLU A C 1
ATOM 3802 O O . GLU A 1 513 ? -17.630 6.587 12.167 1.00 95.38 513 GLU A O 1
ATOM 3807 N N . GLN A 1 514 ? -16.634 4.920 11.061 1.00 93.56 514 GLN A N 1
ATOM 3808 C CA . GLN A 1 514 ? -17.156 3.879 11.950 1.00 93.56 514 GLN A CA 1
ATOM 3809 C C . GLN A 1 514 ? -16.627 4.017 13.376 1.00 93.56 514 GLN A C 1
ATOM 3811 O O . GLN A 1 514 ? -17.396 3.905 14.333 1.00 93.56 514 GLN A O 1
ATOM 3816 N N . LEU A 1 515 ? -15.321 4.238 13.524 1.00 94.00 515 LEU A N 1
ATOM 3817 C CA . LEU A 1 515 ? -14.653 4.314 14.823 1.00 94.00 515 LEU A CA 1
ATOM 3818 C C . LEU A 1 515 ? -14.943 5.639 15.538 1.00 94.00 515 LEU A C 1
ATOM 3820 O O . LEU A 1 515 ? -14.929 5.691 16.766 1.00 94.00 515 LEU A O 1
ATOM 3824 N N . ALA A 1 516 ? -15.286 6.695 14.795 1.00 92.56 516 ALA A N 1
ATOM 3825 C CA . ALA A 1 516 ? -15.723 7.971 15.353 1.00 92.56 516 ALA A CA 1
ATOM 3826 C C . ALA A 1 516 ? -17.064 7.897 16.100 1.00 92.56 516 ALA A C 1
ATOM 3828 O O . ALA A 1 516 ? -17.428 8.851 16.803 1.00 92.56 516 ALA A O 1
ATOM 3829 N N . ARG A 1 517 ? -17.805 6.788 15.967 1.00 90.25 517 ARG A N 1
ATOM 3830 C CA . ARG A 1 517 ? -19.000 6.516 16.766 1.00 90.25 517 ARG A CA 1
ATOM 3831 C C . ARG A 1 517 ? -18.602 5.915 18.117 1.00 90.25 517 ARG A C 1
ATOM 3833 O O . ARG A 1 517 ? -17.965 4.860 18.142 1.00 90.25 517 ARG A O 1
ATOM 3840 N N . PRO A 1 518 ? -19.055 6.500 19.242 1.00 88.62 518 PRO A N 1
ATOM 3841 C CA . PRO A 1 518 ? -18.727 5.976 20.556 1.00 88.62 518 PRO A CA 1
ATOM 3842 C C . PRO A 1 518 ? -19.132 4.512 20.697 1.00 88.62 518 PRO A C 1
ATOM 3844 O O . PRO A 1 518 ? -20.172 4.060 20.202 1.00 88.62 518 PRO A O 1
ATOM 3847 N N . THR A 1 519 ? -18.321 3.780 21.437 1.00 88.56 519 THR A N 1
ATOM 3848 C CA . THR A 1 519 ? -18.375 2.358 21.755 1.00 88.56 519 THR A CA 1
ATOM 3849 C C . THR A 1 519 ? -18.071 1.376 20.631 1.00 88.56 519 THR A C 1
ATOM 3851 O O . THR A 1 519 ? -18.194 0.178 20.889 1.00 88.56 519 THR A O 1
ATOM 3854 N N . ARG A 1 520 ? -17.723 1.820 19.415 1.00 90.38 520 ARG A N 1
ATOM 3855 C CA . ARG A 1 520 ? -17.403 0.920 18.292 1.00 90.38 520 ARG A CA 1
ATOM 3856 C C . ARG A 1 520 ? -15.914 0.589 18.241 1.00 90.38 520 ARG A C 1
ATOM 3858 O O . ARG A 1 520 ? -15.081 1.489 18.193 1.00 90.38 520 ARG A O 1
ATOM 3865 N N . SER A 1 521 ? -15.609 -0.706 18.222 1.00 90.19 521 SER A N 1
ATOM 3866 C CA . SER A 1 521 ? -14.250 -1.242 18.093 1.00 90.19 521 SER A CA 1
ATOM 3867 C C . SER A 1 521 ? -13.806 -1.431 16.643 1.00 90.19 521 SER A C 1
ATOM 3869 O O . SER A 1 521 ? -14.642 -1.546 15.741 1.00 90.19 521 SER A O 1
ATOM 3871 N N . VAL A 1 522 ? -12.492 -1.583 16.426 1.00 90.44 522 VAL A N 1
ATOM 3872 C CA . VAL A 1 522 ? -11.951 -2.043 15.126 1.00 90.44 522 VAL A CA 1
ATOM 3873 C C . VAL A 1 522 ? -12.512 -3.413 14.742 1.00 90.44 522 VAL A C 1
ATOM 3875 O O . VAL A 1 522 ? -12.846 -3.629 13.578 1.00 90.44 522 VAL A O 1
ATOM 3878 N N . GLU A 1 523 ? -12.699 -4.313 15.712 1.00 87.44 523 GLU A N 1
ATOM 3879 C CA . GLU A 1 523 ? -13.336 -5.621 15.498 1.00 87.44 523 GLU A CA 1
ATOM 3880 C C . GLU A 1 523 ? -14.756 -5.471 14.916 1.00 87.44 523 GLU A C 1
ATOM 3882 O O . GLU A 1 523 ? -15.081 -6.063 13.885 1.00 87.44 523 GLU A O 1
ATOM 3887 N N . GLU A 1 524 ? -15.596 -4.613 15.510 1.00 89.38 524 GLU A N 1
ATOM 3888 C CA . GLU A 1 524 ? -16.955 -4.360 15.018 1.00 89.38 524 GLU A CA 1
ATOM 3889 C C . GLU A 1 524 ? -16.963 -3.665 13.650 1.00 89.38 524 GLU A C 1
ATOM 3891 O O . GLU A 1 524 ? -17.776 -4.019 12.787 1.00 89.38 524 GLU A O 1
ATOM 3896 N N . ALA A 1 525 ? -16.063 -2.699 13.439 1.00 91.69 525 ALA A N 1
ATOM 3897 C CA . ALA A 1 525 ? -15.941 -1.975 12.178 1.00 91.69 525 ALA A CA 1
ATOM 3898 C C . ALA A 1 525 ? -15.542 -2.919 11.034 1.00 91.69 525 ALA A C 1
ATOM 3900 O O . ALA A 1 525 ? -16.197 -2.917 9.986 1.00 91.69 525 ALA A O 1
ATOM 3901 N N . HIS A 1 526 ? -14.537 -3.772 11.255 1.00 90.00 526 HIS A N 1
ATOM 3902 C CA . HIS A 1 526 ? -14.083 -4.765 10.285 1.00 90.00 526 HIS A CA 1
ATOM 3903 C C . HIS A 1 526 ? -15.159 -5.824 10.008 1.00 90.00 526 HIS A C 1
ATOM 3905 O O . HIS A 1 526 ? -15.455 -6.102 8.845 1.00 90.00 526 HIS A O 1
ATOM 3911 N N . TYR A 1 527 ? -15.840 -6.350 11.035 1.00 88.88 527 TYR A N 1
ATOM 3912 C CA . TYR A 1 527 ? -16.964 -7.263 10.809 1.00 88.88 527 TYR A CA 1
ATOM 3913 C C . TYR A 1 527 ? -18.059 -6.627 9.945 1.00 88.88 527 TYR A C 1
ATOM 3915 O O . TYR A 1 527 ? -18.560 -7.251 9.001 1.00 88.88 527 TYR A O 1
ATOM 3923 N N . ASN A 1 528 ? -18.447 -5.382 10.244 1.00 90.12 528 ASN A N 1
ATOM 3924 C CA . ASN A 1 528 ? -19.480 -4.707 9.468 1.00 90.12 528 ASN A CA 1
ATOM 3925 C C . ASN A 1 528 ? -19.015 -4.409 8.032 1.00 90.12 528 ASN A C 1
ATOM 3927 O O . ASN A 1 528 ? -19.813 -4.597 7.119 1.00 90.12 528 ASN A O 1
ATOM 3931 N N . LEU A 1 529 ? -17.739 -4.080 7.810 1.00 92.06 529 LEU A N 1
ATOM 3932 C CA . LEU A 1 529 ? -17.151 -3.907 6.474 1.00 92.06 529 LEU A CA 1
ATOM 3933 C C . LEU A 1 529 ? -17.328 -5.177 5.639 1.00 92.06 529 LEU A C 1
ATOM 3935 O O . LEU A 1 529 ? -17.930 -5.157 4.563 1.00 92.06 529 LEU A O 1
ATOM 3939 N N . ILE A 1 530 ? -16.891 -6.315 6.182 1.00 89.19 530 ILE A N 1
ATOM 3940 C CA . ILE A 1 530 ? -16.979 -7.617 5.513 1.00 89.19 530 ILE A CA 1
ATOM 3941 C C . ILE A 1 530 ? -18.440 -8.015 5.286 1.00 89.19 530 ILE A C 1
ATOM 3943 O O . ILE A 1 530 ? -18.786 -8.603 4.255 1.00 89.19 530 ILE A O 1
ATOM 3947 N N . ARG A 1 531 ? -19.334 -7.686 6.226 1.00 89.62 531 ARG A N 1
ATOM 3948 C CA . ARG A 1 531 ? -20.777 -7.884 6.067 1.00 89.62 531 ARG A CA 1
ATOM 3949 C C . ARG A 1 531 ? -21.327 -7.041 4.918 1.00 89.62 531 ARG A C 1
ATOM 3951 O O . ARG A 1 531 ? -22.063 -7.599 4.104 1.00 89.62 531 ARG A O 1
ATOM 3958 N N . VAL A 1 532 ? -21.029 -5.741 4.849 1.00 91.69 532 VAL A N 1
ATOM 3959 C CA . VAL A 1 532 ? -21.521 -4.844 3.786 1.00 91.69 532 VAL A CA 1
ATOM 3960 C C . VAL A 1 532 ? -21.134 -5.401 2.426 1.00 91.69 532 VAL A C 1
ATOM 3962 O O . VAL A 1 532 ? -22.017 -5.580 1.593 1.00 91.69 532 VAL A O 1
ATOM 3965 N N . ILE A 1 533 ? -19.867 -5.773 2.239 1.00 89.50 533 ILE A N 1
ATOM 3966 C CA . ILE A 1 533 ? -19.356 -6.287 0.962 1.00 89.50 533 ILE A CA 1
ATOM 3967 C C . ILE A 1 533 ? -20.056 -7.597 0.578 1.00 89.50 533 ILE A C 1
ATOM 3969 O O . ILE A 1 533 ? -20.628 -7.710 -0.503 1.00 89.50 533 ILE A O 1
ATOM 3973 N N . ASN A 1 534 ? -20.121 -8.563 1.499 1.00 88.06 534 ASN A N 1
ATOM 3974 C CA . ASN A 1 534 ? -20.729 -9.869 1.223 1.00 88.06 534 ASN A CA 1
ATOM 3975 C C . ASN A 1 534 ? -22.250 -9.821 1.016 1.00 88.06 534 ASN A C 1
ATOM 3977 O O . ASN A 1 534 ? -22.813 -10.658 0.312 1.00 88.06 534 ASN A O 1
ATOM 3981 N N . THR A 1 535 ? -22.942 -8.909 1.701 1.00 89.94 535 THR A N 1
ATOM 3982 C CA . THR A 1 535 ? -24.412 -8.822 1.658 1.00 89.94 535 THR A CA 1
ATOM 3983 C C . THR A 1 535 ? -24.920 -7.771 0.682 1.00 89.94 535 THR A C 1
ATOM 3985 O O . THR A 1 535 ? -26.105 -7.797 0.351 1.00 89.94 535 THR A O 1
ATOM 3988 N N . GLN A 1 536 ? -24.050 -6.856 0.247 1.00 91.94 536 GLN A N 1
ATOM 3989 C CA . GLN A 1 536 ? -24.381 -5.653 -0.519 1.00 91.94 536 GLN A CA 1
ATOM 3990 C C . GLN A 1 536 ? -25.474 -4.810 0.160 1.00 91.94 536 GLN A C 1
ATOM 3992 O O . GLN A 1 536 ? -26.316 -4.183 -0.492 1.00 91.94 536 GLN A O 1
ATOM 3997 N N . GLN A 1 537 ? -25.496 -4.832 1.498 1.00 93.25 537 GLN A N 1
ATOM 3998 C CA . GLN A 1 537 ? -26.500 -4.148 2.304 1.00 93.25 537 GLN A CA 1
ATOM 3999 C C . GLN A 1 537 ? -25.889 -3.093 3.217 1.00 93.25 537 GLN A C 1
ATOM 4001 O O . GLN A 1 537 ? -25.032 -3.418 4.041 1.00 93.25 537 GLN A O 1
ATOM 4006 N N . THR A 1 538 ? -26.405 -1.867 3.146 1.00 94.62 538 THR A N 1
ATOM 4007 C CA . THR A 1 538 ? -26.063 -0.794 4.086 1.00 94.62 538 THR A CA 1
ATOM 4008 C C . THR A 1 538 ? -26.998 -0.803 5.287 1.00 94.62 538 THR A C 1
ATOM 4010 O O . THR A 1 538 ? -28.200 -1.051 5.172 1.00 94.62 538 THR A O 1
ATOM 4013 N N . ILE A 1 539 ? -26.434 -0.560 6.459 1.00 92.19 539 ILE A N 1
ATOM 4014 C CA . ILE A 1 539 ? -27.139 -0.319 7.712 1.00 92.19 539 ILE A CA 1
ATOM 4015 C C . ILE A 1 539 ? -26.874 1.120 8.128 1.00 92.19 539 ILE A C 1
ATOM 4017 O O . ILE A 1 539 ? -27.838 1.847 8.332 1.00 92.19 539 ILE A O 1
ATOM 4021 N N . PHE A 1 540 ? -25.603 1.510 8.210 1.00 91.75 540 PHE A N 1
ATOM 4022 C CA . PHE A 1 540 ? -25.179 2.850 8.613 1.00 91.75 540 PHE A CA 1
ATOM 4023 C C . PHE A 1 540 ? -24.939 3.746 7.397 1.00 91.75 540 PHE A C 1
ATOM 4025 O O . PHE A 1 540 ? -24.709 3.244 6.294 1.00 91.75 540 PHE A O 1
ATOM 4032 N N . GLU A 1 541 ? -24.989 5.064 7.591 1.00 91.12 541 GLU A N 1
ATOM 4033 C CA . GLU A 1 541 ? -24.706 6.044 6.533 1.00 91.12 541 GLU A CA 1
ATOM 4034 C C . GLU A 1 541 ? -23.319 5.831 5.902 1.00 91.12 541 GLU A C 1
ATOM 4036 O O . GLU A 1 541 ? -23.199 5.737 4.678 1.00 91.12 541 GLU A O 1
ATOM 4041 N N . GLU A 1 542 ? -22.293 5.639 6.731 1.00 92.81 542 GLU A N 1
ATOM 4042 C CA . GLU A 1 542 ? -20.905 5.441 6.314 1.00 92.81 542 GLU A CA 1
ATOM 4043 C C . GLU A 1 542 ? -20.662 4.120 5.558 1.00 92.81 542 GLU A C 1
ATOM 4045 O O . GLU A 1 542 ? -19.672 4.003 4.840 1.00 92.81 542 GLU A O 1
ATOM 4050 N N . ASP A 1 543 ? -21.586 3.146 5.607 1.00 94.19 543 ASP A N 1
ATOM 4051 C CA . ASP A 1 543 ? -21.495 1.933 4.772 1.00 94.19 543 ASP A CA 1
ATOM 4052 C C . ASP A 1 543 ? -21.508 2.283 3.269 1.00 94.19 543 ASP A C 1
ATOM 4054 O O . ASP A 1 543 ? -21.020 1.512 2.442 1.00 94.19 543 ASP A O 1
ATOM 4058 N N . GLY A 1 544 ? -22.064 3.447 2.902 1.00 93.00 544 GLY A N 1
ATOM 4059 C CA . GLY A 1 544 ? -22.075 3.954 1.530 1.00 93.00 544 GLY A CA 1
ATOM 4060 C C . GLY A 1 544 ? -20.687 4.276 0.969 1.00 93.00 544 GLY A C 1
ATOM 4061 O O . GLY A 1 544 ? -20.520 4.240 -0.250 1.00 93.00 544 GLY A O 1
ATOM 4062 N N . LEU A 1 545 ? -19.686 4.515 1.827 1.00 92.75 545 LEU A N 1
ATOM 4063 C CA . LEU A 1 545 ? -18.297 4.769 1.417 1.00 92.75 545 LEU A CA 1
ATOM 4064 C C . LEU A 1 545 ? -17.664 3.555 0.721 1.00 92.75 545 LEU A C 1
ATOM 4066 O O . LEU A 1 545 ? -16.729 3.709 -0.053 1.00 92.75 545 LEU A O 1
ATOM 4070 N N . LEU A 1 546 ? -18.213 2.353 0.928 1.00 92.12 546 LEU A N 1
ATOM 4071 C CA . LEU A 1 546 ? -17.737 1.110 0.311 1.00 92.12 546 LEU A CA 1
ATOM 4072 C C . LEU A 1 546 ? -18.274 0.889 -1.121 1.00 92.12 546 LEU A C 1
ATOM 4074 O O . LEU A 1 546 ? -17.956 -0.121 -1.753 1.00 92.12 546 LEU A O 1
ATOM 4078 N N . ALA A 1 547 ? -19.091 1.811 -1.646 1.00 87.69 547 ALA A N 1
ATOM 4079 C CA . ALA A 1 547 ? -19.683 1.747 -2.988 1.00 87.69 547 ALA A CA 1
ATOM 4080 C C . ALA A 1 547 ? -18.795 2.353 -4.099 1.00 87.69 547 ALA A C 1
ATOM 4082 O O . ALA A 1 547 ? -19.306 2.749 -5.145 1.00 87.69 547 ALA A O 1
ATOM 4083 N N . THR A 1 548 ? -17.483 2.465 -3.886 1.00 75.25 548 THR A N 1
ATOM 4084 C CA . THR A 1 548 ? -16.539 3.201 -4.754 1.00 75.25 548 THR A CA 1
ATOM 4085 C C . THR A 1 548 ? -15.805 2.331 -5.787 1.00 75.25 548 THR A C 1
ATOM 4087 O O . THR A 1 548 ? -15.095 2.866 -6.639 1.00 75.25 548 THR A O 1
ATOM 4090 N N . GLY A 1 549 ? -16.027 1.011 -5.776 1.00 71.75 549 GLY A N 1
ATOM 4091 C CA . GLY A 1 549 ? -15.335 0.048 -6.647 1.00 71.75 549 GLY A CA 1
ATOM 4092 C C . GLY A 1 549 ? -14.077 -0.530 -6.009 1.00 71.75 549 GLY A C 1
ATOM 4093 O O . GLY A 1 549 ? -13.526 0.041 -5.073 1.00 71.75 549 GLY A O 1
ATOM 4094 N N . GLY A 1 550 ? -13.660 -1.707 -6.481 1.00 76.75 550 GLY A N 1
ATOM 4095 C CA . GLY A 1 550 ? -12.454 -2.379 -5.983 1.00 76.75 550 GLY A CA 1
ATOM 4096 C C . GLY A 1 550 ? -12.526 -2.884 -4.532 1.00 76.75 550 GLY A C 1
ATOM 4097 O O . GLY A 1 550 ? -11.492 -3.166 -3.929 1.00 76.75 550 GLY A O 1
ATOM 4098 N N . THR A 1 551 ? -13.735 -3.010 -3.971 1.00 83.31 551 THR A N 1
ATOM 4099 C CA . THR A 1 551 ? -13.980 -3.533 -2.616 1.00 83.31 551 THR A CA 1
ATOM 4100 C C . THR A 1 551 ? -14.350 -5.022 -2.590 1.00 83.31 551 THR A C 1
ATOM 4102 O O . THR A 1 551 ? -14.399 -5.621 -1.519 1.00 83.31 551 THR A O 1
ATOM 4105 N N . GLU A 1 552 ? -14.601 -5.646 -3.746 1.00 82.50 552 GLU A N 1
ATOM 4106 C CA . GLU A 1 552 ? -15.111 -7.025 -3.839 1.00 82.50 552 GLU A CA 1
ATOM 4107 C C . GLU A 1 552 ? -14.128 -8.080 -3.310 1.00 82.50 552 GLU A C 1
ATOM 4109 O O . GLU A 1 552 ? -14.558 -9.059 -2.704 1.00 82.50 552 GLU A O 1
ATOM 4114 N N . GLU A 1 553 ? -12.825 -7.855 -3.491 1.00 84.50 553 GLU A N 1
ATOM 4115 C CA . GLU A 1 553 ? -11.748 -8.779 -3.100 1.00 84.50 553 GLU A CA 1
ATOM 4116 C C . GLU A 1 553 ? -11.311 -8.597 -1.636 1.00 84.50 553 GLU A C 1
ATOM 4118 O O . GLU A 1 553 ? -10.663 -9.473 -1.064 1.00 84.50 553 GLU A O 1
ATOM 4123 N N . LEU A 1 554 ? -11.711 -7.494 -0.983 1.00 87.44 554 LEU A N 1
ATOM 4124 C CA . LEU A 1 554 ? -11.308 -7.173 0.393 1.00 87.44 554 LEU A CA 1
ATOM 4125 C C . LEU A 1 554 ? -11.540 -8.312 1.398 1.00 87.44 554 LEU A C 1
ATOM 4127 O O . LEU A 1 554 ? -10.680 -8.485 2.258 1.00 87.44 554 LEU A O 1
ATOM 4131 N N . PRO A 1 555 ? -12.632 -9.107 1.341 1.00 87.38 555 PRO A N 1
ATOM 4132 C CA . PRO A 1 555 ? -12.809 -10.214 2.275 1.00 87.38 555 PRO A CA 1
ATOM 4133 C C . PRO A 1 555 ? -11.720 -11.284 2.221 1.00 87.38 555 PRO A C 1
ATOM 4135 O O . PRO A 1 555 ? -11.503 -11.965 3.225 1.00 87.38 555 PRO A O 1
ATOM 4138 N N . ASP A 1 556 ? -11.048 -11.416 1.080 1.00 86.50 556 ASP A N 1
ATOM 4139 C CA . ASP A 1 556 ? -10.000 -12.405 0.868 1.00 86.50 556 ASP A CA 1
ATOM 4140 C C . ASP A 1 556 ? -8.604 -11.818 1.111 1.00 86.50 556 ASP A C 1
ATOM 4142 O O . ASP A 1 556 ? -7.742 -12.542 1.611 1.00 86.50 556 ASP A O 1
ATOM 4146 N N . ILE A 1 557 ? -8.394 -10.518 0.864 1.00 89.75 557 ILE A N 1
ATOM 4147 C CA . ILE A 1 557 ? -7.057 -9.895 0.900 1.00 89.75 557 ILE A CA 1
ATOM 4148 C C . ILE A 1 557 ? -6.797 -8.980 2.106 1.00 89.75 557 ILE A C 1
ATOM 4150 O O . ILE A 1 557 ? -5.646 -8.822 2.503 1.00 89.75 557 ILE A O 1
ATOM 4154 N N . LEU A 1 558 ? -7.826 -8.375 2.715 1.00 91.94 558 LEU A N 1
ATOM 4155 C CA . LEU A 1 558 ? -7.664 -7.484 3.870 1.00 91.94 558 LEU A CA 1
ATOM 4156 C C . LEU A 1 558 ? -7.514 -8.317 5.144 1.00 91.94 558 LEU A C 1
ATOM 4158 O O . LEU A 1 558 ? -8.416 -9.074 5.515 1.00 91.94 558 LEU A O 1
ATOM 4162 N N . LYS A 1 559 ? -6.388 -8.163 5.836 1.00 91.00 559 LYS A N 1
ATOM 4163 C CA . LYS A 1 559 ? -6.061 -8.914 7.050 1.00 91.00 559 LYS A CA 1
ATOM 4164 C C . LYS A 1 559 ? -6.013 -7.993 8.255 1.00 91.00 559 LYS A C 1
ATOM 4166 O O . LYS A 1 559 ? -5.542 -6.863 8.167 1.00 91.00 559 LYS A O 1
ATOM 4171 N N . VAL A 1 560 ? -6.511 -8.498 9.383 1.00 90.56 560 VAL A N 1
ATOM 4172 C CA . VAL A 1 560 ? -6.531 -7.786 10.664 1.00 90.56 560 VAL A CA 1
ATOM 4173 C C . VAL A 1 560 ? -6.004 -8.703 11.754 1.00 90.56 560 VAL A C 1
ATOM 4175 O O . VAL A 1 560 ? -6.381 -9.878 11.829 1.00 90.56 560 VAL A O 1
ATOM 4178 N N . TYR A 1 561 ? -5.140 -8.160 12.603 1.00 88.94 561 TYR A N 1
ATOM 4179 C CA . TYR A 1 561 ? -4.545 -8.864 13.729 1.00 88.94 561 TYR A CA 1
ATOM 4180 C C . TYR A 1 561 ? -4.573 -7.975 14.961 1.00 88.94 561 TYR A C 1
ATOM 4182 O O . TYR A 1 561 ? -4.416 -6.762 14.864 1.00 88.94 561 TYR A O 1
ATOM 4190 N N . SER A 1 562 ? -4.714 -8.585 16.130 1.00 85.62 562 SER A N 1
ATOM 4191 C CA . SER A 1 562 ? -4.376 -7.934 17.395 1.00 85.62 562 SER A CA 1
ATOM 4192 C C . SER A 1 562 ? -2.999 -8.367 17.863 1.00 85.62 562 SER A C 1
ATOM 4194 O O . SER A 1 562 ? -2.758 -9.572 17.893 1.00 85.62 562 SER A O 1
ATOM 4196 N N . GLY A 1 563 ? -2.152 -7.432 18.280 1.00 80.06 563 GLY A N 1
ATOM 4197 C CA . GLY A 1 563 ? -0.823 -7.693 18.841 1.00 80.06 563 GLY A CA 1
ATOM 4198 C C . GLY A 1 563 ? -0.613 -6.989 20.185 1.00 80.06 563 GLY A C 1
ATOM 4199 O O . GLY A 1 563 ? -1.473 -7.067 21.070 1.00 80.06 563 GLY A O 1
ATOM 4200 N N . GLY A 1 564 ? 0.536 -6.323 20.333 1.00 75.94 564 GLY A N 1
ATOM 4201 C CA . GLY A 1 564 ? 0.939 -5.574 21.525 1.00 75.94 564 GLY A CA 1
ATOM 4202 C C . GLY A 1 564 ? 1.799 -6.415 22.472 1.00 75.94 564 GLY A C 1
ATOM 4203 O O . GLY A 1 564 ? 2.768 -7.052 22.067 1.00 75.94 564 GLY A O 1
ATOM 4204 N N . ASP A 1 565 ? 1.439 -6.466 23.754 1.00 63.72 565 ASP A N 1
ATOM 4205 C CA . ASP A 1 565 ? 2.117 -7.328 24.744 1.00 63.72 565 ASP A CA 1
ATOM 4206 C C . ASP A 1 565 ? 1.877 -8.840 24.518 1.00 63.72 565 ASP A C 1
ATOM 4208 O O . ASP A 1 565 ? 2.370 -9.691 25.270 1.00 63.72 565 ASP A O 1
ATOM 4212 N N . TYR A 1 566 ? 1.095 -9.193 23.497 1.00 56.28 566 TYR A N 1
ATOM 4213 C CA . TYR A 1 566 ? 0.663 -10.548 23.185 1.00 56.28 566 TYR A CA 1
ATOM 4214 C C . TYR A 1 566 ? 1.124 -10.959 21.784 1.00 56.28 566 TYR A C 1
ATOM 4216 O O . TYR A 1 566 ? 1.302 -10.123 20.904 1.00 56.28 566 TYR A O 1
ATOM 4224 N N . ASN A 1 567 ? 1.264 -12.270 21.554 1.00 61.69 567 ASN A N 1
ATOM 4225 C CA . ASN A 1 567 ? 1.499 -12.788 20.204 1.00 61.69 567 ASN A CA 1
ATOM 4226 C C . ASN A 1 567 ? 0.377 -12.321 19.263 1.00 61.69 567 ASN A C 1
ATOM 4228 O O . ASN A 1 567 ? -0.787 -12.426 19.668 1.00 61.69 567 ASN A O 1
ATOM 4232 N N . PRO A 1 568 ? 0.688 -11.911 18.019 1.00 67.69 568 PRO A N 1
ATOM 4233 C CA . PRO A 1 568 ? -0.329 -11.518 17.061 1.00 67.69 568 PRO A CA 1
ATOM 4234 C C . PRO A 1 568 ? -1.390 -12.606 16.884 1.00 67.69 568 PRO A C 1
ATOM 4236 O O . PRO A 1 568 ? -1.079 -13.757 16.567 1.00 67.69 568 PRO A O 1
ATOM 4239 N N . VAL A 1 569 ? -2.654 -12.244 17.087 1.00 77.06 569 VAL A N 1
ATOM 4240 C CA . VAL A 1 569 ? -3.805 -13.118 16.859 1.00 77.06 569 VAL A CA 1
ATOM 4241 C C . VAL A 1 569 ? -4.597 -12.583 15.683 1.00 77.06 569 VAL A C 1
ATOM 4243 O O . VAL A 1 569 ? -5.033 -11.434 15.687 1.00 77.06 569 VAL A O 1
ATOM 4246 N N . SER A 1 570 ? -4.775 -13.426 14.668 1.00 79.50 570 SER A N 1
ATOM 4247 C CA . SER A 1 570 ? -5.584 -13.091 13.500 1.00 79.50 570 SER A CA 1
ATOM 4248 C C . SER A 1 570 ? -7.053 -12.971 13.886 1.00 79.50 570 SER A C 1
ATOM 4250 O O . SER A 1 570 ? -7.573 -13.781 14.658 1.00 79.50 570 SER A O 1
ATOM 4252 N N . TYR A 1 571 ? -7.734 -11.973 13.332 1.00 75.75 571 TYR A N 1
ATOM 4253 C CA . TYR A 1 571 ? -9.183 -11.887 13.432 1.00 75.75 571 TYR A CA 1
ATOM 4254 C C . TYR A 1 571 ? -9.767 -12.974 12.524 1.00 75.75 571 TYR A C 1
ATOM 4256 O O . TYR A 1 571 ? -9.770 -12.856 11.300 1.00 75.75 571 TYR A O 1
ATOM 4264 N N . GLU A 1 572 ? -10.231 -14.074 13.116 1.00 63.69 572 GLU A N 1
ATOM 4265 C CA . GLU A 1 572 ? -10.798 -15.184 12.355 1.00 63.69 572 GLU A CA 1
ATOM 4266 C C . GLU A 1 572 ? -12.203 -14.853 11.789 1.00 63.69 572 GLU A C 1
ATOM 4268 O O . GLU A 1 572 ? -12.869 -13.879 12.144 1.00 63.69 572 GLU A O 1
ATOM 4273 N N . GLY A 1 573 ? -12.662 -15.668 10.832 1.00 49.56 573 GLY A N 1
ATOM 4274 C CA . GLY A 1 573 ? -14.066 -15.794 10.419 1.00 49.56 573 GLY A CA 1
ATOM 4275 C C . GLY A 1 573 ? -14.891 -14.520 10.222 1.00 49.56 573 GLY A C 1
ATOM 4276 O O . GLY A 1 573 ? -15.974 -14.413 10.795 1.00 49.56 573 GLY A O 1
ATOM 4277 N N . ARG A 1 574 ? -14.471 -13.631 9.312 1.00 54.06 574 ARG A N 1
ATOM 4278 C CA . ARG A 1 574 ? -15.173 -12.372 8.976 1.00 54.06 574 ARG A CA 1
ATOM 4279 C C . ARG A 1 574 ? -15.086 -11.293 10.062 1.00 54.06 574 ARG A C 1
ATOM 4281 O O . ARG A 1 574 ? -15.929 -10.403 10.069 1.00 54.06 574 ARG A O 1
ATOM 4288 N N . GLY A 1 575 ? -14.097 -11.369 10.952 1.00 52.88 575 GLY A N 1
ATOM 4289 C CA . GLY A 1 575 ? -13.717 -10.261 11.824 1.00 52.88 575 GLY A CA 1
ATOM 4290 C C . GLY A 1 575 ? -13.975 -10.452 13.313 1.00 52.88 575 GLY A C 1
ATOM 4291 O O . GLY A 1 575 ? -14.109 -9.455 14.003 1.00 52.88 575 GLY A O 1
ATOM 4292 N N . PHE A 1 576 ? -14.048 -11.692 13.804 1.00 65.75 576 PHE A N 1
ATOM 4293 C CA . PHE A 1 576 ? -14.130 -11.998 15.236 1.00 65.75 576 PHE A CA 1
ATOM 4294 C C . PHE A 1 576 ? -13.178 -13.145 15.595 1.00 65.75 576 PHE A C 1
ATOM 4296 O O . PHE A 1 576 ? -13.126 -14.155 14.899 1.00 65.75 576 PHE A O 1
ATOM 4303 N N . LEU A 1 577 ? -12.479 -13.044 16.727 1.00 58.50 577 LEU A N 1
ATOM 4304 C CA . LEU A 1 577 ? -11.438 -14.013 17.120 1.00 58.50 577 LEU A CA 1
ATOM 4305 C C . LEU A 1 577 ? -11.945 -15.445 17.384 1.00 58.50 577 LEU A C 1
ATOM 4307 O O . LEU A 1 577 ? -11.160 -16.386 17.341 1.00 58.50 577 LEU A O 1
ATOM 4311 N N . ASP A 1 578 ? -13.243 -15.639 17.642 1.00 64.69 578 ASP A N 1
ATOM 4312 C CA . ASP A 1 578 ? -13.819 -16.954 17.944 1.00 64.69 578 ASP A CA 1
ATOM 4313 C C . ASP A 1 578 ? -15.058 -17.258 17.088 1.00 64.69 578 ASP A C 1
ATOM 4315 O O . ASP A 1 578 ? -16.176 -16.812 17.363 1.00 64.69 578 ASP A O 1
ATOM 4319 N N . THR A 1 579 ? -14.862 -18.090 16.064 1.00 62.75 579 THR A N 1
ATOM 4320 C CA . THR A 1 579 ? -15.932 -18.546 15.163 1.00 62.75 579 THR A CA 1
ATOM 4321 C C . THR A 1 579 ? -16.868 -19.585 15.781 1.00 62.75 579 THR A C 1
ATOM 4323 O O . THR A 1 579 ? -17.870 -19.955 15.163 1.00 62.75 579 THR A O 1
ATOM 4326 N N . SER A 1 580 ? -16.589 -20.057 17.003 1.00 70.31 580 SER A N 1
ATOM 4327 C CA . SER A 1 580 ? -17.508 -20.936 17.731 1.00 70.31 580 SER A CA 1
ATOM 4328 C C . SER A 1 580 ? -18.758 -20.199 18.233 1.00 70.31 580 SER A C 1
ATOM 4330 O O . SER A 1 580 ? -19.773 -20.841 18.521 1.00 70.31 580 SER A O 1
ATOM 4332 N N . ARG A 1 581 ? -18.718 -18.859 18.275 1.00 77.62 581 ARG A N 1
ATOM 4333 C CA . ARG A 1 581 ? -19.826 -17.982 18.678 1.00 77.62 581 ARG A CA 1
ATOM 4334 C C . ARG A 1 581 ? -20.665 -17.548 17.473 1.00 77.62 581 ARG A C 1
ATOM 4336 O O . ARG A 1 581 ? -20.166 -17.411 16.357 1.00 77.62 581 ARG A O 1
ATOM 4343 N N . ASN A 1 582 ? -21.955 -17.266 17.679 1.00 85.81 582 ASN A N 1
ATOM 4344 C CA . ASN A 1 582 ? -22.792 -16.710 16.615 1.00 85.81 582 ASN A CA 1
ATOM 4345 C C . ASN A 1 582 ? -22.530 -15.200 16.455 1.00 85.81 582 ASN A C 1
ATOM 4347 O O . ASN A 1 582 ? -23.070 -14.372 17.186 1.00 85.81 582 ASN A O 1
ATOM 4351 N N . LEU A 1 583 ? -21.732 -14.833 15.453 1.00 84.44 583 LEU A N 1
ATOM 4352 C CA . LEU A 1 583 ? -21.312 -13.443 15.210 1.00 84.44 583 LEU A CA 1
ATOM 4353 C C . LEU A 1 583 ? -22.491 -12.494 14.949 1.00 84.44 583 LEU A C 1
ATOM 4355 O O . LEU A 1 583 ? -22.528 -11.376 15.461 1.00 84.44 583 LEU A O 1
ATOM 4359 N N . GLY A 1 584 ? -23.514 -12.962 14.227 1.00 86.50 584 GLY A N 1
ATOM 4360 C CA . GLY A 1 584 ? -24.742 -12.192 14.016 1.00 86.50 584 GLY A CA 1
ATOM 4361 C C . GLY A 1 584 ? -25.515 -11.951 15.317 1.00 86.50 584 GLY A C 1
ATOM 4362 O O . GLY A 1 584 ? -26.118 -10.892 15.490 1.00 86.50 584 GLY A O 1
ATOM 4363 N N . GLN A 1 585 ? -25.469 -12.906 16.253 1.00 91.19 585 GLN A N 1
ATOM 4364 C CA . GLN A 1 585 ? -26.059 -12.771 17.585 1.00 91.19 585 GLN A CA 1
ATOM 4365 C C . GLN A 1 585 ? -25.290 -11.752 18.437 1.00 91.19 585 GLN A C 1
ATOM 4367 O O . GLN A 1 585 ? -25.939 -10.933 19.084 1.00 91.19 585 GLN A O 1
ATOM 4372 N N . ILE A 1 586 ? -23.951 -11.749 18.401 1.00 90.50 586 ILE A N 1
ATOM 4373 C CA . ILE A 1 586 ? -23.110 -10.754 19.096 1.00 90.50 586 ILE A CA 1
ATOM 4374 C C . ILE A 1 586 ? -23.373 -9.351 18.546 1.00 90.50 586 ILE A C 1
ATOM 4376 O O . ILE A 1 586 ? -23.727 -8.460 19.317 1.00 90.50 586 ILE A O 1
ATOM 4380 N N . TRP A 1 587 ? -23.300 -9.173 17.223 1.00 89.56 587 TRP A N 1
ATOM 4381 C CA . TRP A 1 587 ? -23.573 -7.889 16.571 1.00 89.56 587 TRP A CA 1
ATOM 4382 C C . TRP A 1 587 ? -24.968 -7.351 16.926 1.00 89.56 587 TRP A C 1
ATOM 4384 O O . TRP A 1 587 ? -25.138 -6.176 17.244 1.00 89.56 587 TRP A O 1
ATOM 4394 N N . TRP A 1 588 ? -25.989 -8.216 16.941 1.00 92.00 588 TRP A N 1
ATOM 4395 C CA . TRP A 1 588 ? -27.342 -7.800 17.316 1.00 92.00 588 TRP A CA 1
ATOM 4396 C C . TRP A 1 588 ? -27.470 -7.452 18.806 1.00 92.00 588 TRP A C 1
ATOM 4398 O O . TRP A 1 588 ? -28.213 -6.536 19.172 1.00 92.00 588 TRP A O 1
ATOM 4408 N N . LEU A 1 589 ? -26.761 -8.166 19.686 1.00 94.81 589 LEU A N 1
ATOM 4409 C CA . LEU A 1 589 ? -26.732 -7.857 21.116 1.00 94.81 589 LEU A CA 1
ATOM 4410 C C . LEU A 1 589 ? -26.109 -6.482 21.358 1.00 94.81 589 LEU A C 1
ATOM 4412 O O . LEU A 1 589 ? -26.738 -5.684 22.053 1.00 94.81 589 LEU A O 1
ATOM 4416 N N . THR A 1 590 ? -24.955 -6.178 20.751 1.00 92.56 590 THR A N 1
ATOM 4417 C CA . THR A 1 590 ? -24.304 -4.864 20.888 1.00 92.56 590 THR A CA 1
ATOM 4418 C C . THR A 1 590 ? -25.175 -3.761 20.288 1.00 92.56 590 THR A C 1
ATOM 4420 O O . THR A 1 590 ? -25.477 -2.779 20.968 1.00 92.56 590 THR A O 1
ATOM 4423 N N . TYR A 1 591 ? -25.716 -3.967 19.082 1.00 91.69 591 TYR A N 1
ATOM 4424 C CA . TYR A 1 591 ? -26.682 -3.060 18.456 1.00 91.69 591 TYR A CA 1
ATOM 4425 C C . TYR A 1 591 ? -27.886 -2.760 19.367 1.00 91.69 591 TYR A C 1
ATOM 4427 O O . TYR A 1 591 ? -28.238 -1.604 19.594 1.00 91.69 591 TYR A O 1
ATOM 4435 N N . SER A 1 592 ? -28.505 -3.795 19.945 1.00 92.88 592 SER A N 1
ATOM 4436 C CA . SER A 1 592 ? -29.678 -3.630 20.814 1.00 92.88 592 SER A CA 1
ATOM 4437 C C . SER A 1 592 ? -29.360 -3.103 22.218 1.00 92.88 592 SER A C 1
ATOM 4439 O O . SER A 1 592 ? -30.252 -2.579 22.904 1.00 92.88 592 SER A O 1
ATOM 4441 N N . GLY A 1 593 ? -28.111 -3.275 22.656 1.00 92.56 593 GLY A N 1
ATOM 4442 C CA . GLY A 1 593 ? -27.559 -2.688 23.868 1.00 92.56 593 GLY A CA 1
ATOM 4443 C C . GLY A 1 593 ? -27.494 -1.172 23.740 1.00 92.56 593 GLY A C 1
ATOM 4444 O O . GLY A 1 593 ? -28.038 -0.488 24.597 1.00 92.56 593 GLY A O 1
ATOM 4445 N N . ARG A 1 594 ? -26.974 -0.662 22.615 1.00 92.12 594 ARG A N 1
ATOM 4446 C CA . ARG A 1 594 ? -26.835 0.781 22.327 1.00 92.12 594 ARG A CA 1
ATOM 4447 C C . ARG A 1 594 ? -28.158 1.548 22.245 1.00 92.12 594 ARG A C 1
ATOM 4449 O O . ARG A 1 594 ? -28.163 2.767 22.351 1.00 92.12 594 ARG A O 1
ATOM 4456 N N . TRP A 1 595 ? -29.305 0.867 22.154 1.00 90.12 595 TRP A N 1
ATOM 4457 C CA . TRP A 1 595 ? -30.620 1.523 22.221 1.00 90.12 595 TRP A CA 1
ATOM 4458 C C . TRP A 1 595 ? -30.877 2.282 23.536 1.00 90.12 595 TRP A C 1
ATOM 4460 O O . TRP A 1 595 ? -31.833 3.053 23.588 1.00 90.12 595 TRP A O 1
ATOM 4470 N N . SER A 1 596 ? -30.105 2.034 24.602 1.00 87.75 596 SER A N 1
ATOM 4471 C CA . SER A 1 596 ? -30.172 2.815 25.848 1.00 87.75 596 SER A CA 1
ATOM 4472 C C . SER A 1 596 ? -29.561 4.212 25.722 1.00 87.75 596 SER A C 1
ATOM 4474 O O . SER A 1 596 ? -29.903 5.069 26.527 1.00 87.75 596 SER A O 1
ATOM 4476 N N . GLY A 1 597 ? -28.656 4.446 24.766 1.00 88.31 597 GLY A N 1
ATOM 4477 C CA . GLY A 1 597 ? -27.826 5.658 24.708 1.00 88.31 597 GLY A CA 1
ATOM 4478 C C . GLY A 1 597 ? -26.689 5.699 25.744 1.00 88.31 597 GLY A C 1
ATOM 4479 O O . GLY A 1 597 ? -25.804 6.537 25.634 1.00 88.31 597 GLY A O 1
ATOM 4480 N N . ASP A 1 598 ? -26.674 4.771 26.705 1.00 92.44 598 ASP A N 1
ATOM 4481 C CA . ASP A 1 598 ? -25.642 4.602 27.735 1.00 92.44 598 ASP A CA 1
ATOM 4482 C C . ASP A 1 598 ? -25.110 3.163 27.692 1.00 92.44 598 ASP A C 1
ATOM 4484 O O . ASP A 1 598 ? -25.881 2.196 27.787 1.00 92.44 598 ASP A O 1
ATOM 4488 N N . ALA A 1 599 ? -23.794 3.015 27.533 1.00 92.25 599 ALA A N 1
ATOM 4489 C CA . ALA A 1 599 ? -23.140 1.722 27.370 1.00 92.25 599 ALA A CA 1
ATOM 4490 C C . ALA A 1 599 ? -23.298 0.794 28.589 1.00 92.25 599 ALA A C 1
ATOM 4492 O O . ALA A 1 599 ? -23.533 -0.412 28.438 1.00 92.25 599 ALA A O 1
ATOM 4493 N N . ALA A 1 600 ? -23.203 1.342 29.803 1.00 92.69 600 ALA A N 1
ATOM 4494 C CA . ALA A 1 600 ? -23.325 0.588 31.045 1.00 92.69 600 ALA A CA 1
ATOM 4495 C C . ALA A 1 600 ? -24.777 0.151 31.290 1.00 92.69 600 ALA A C 1
ATOM 4497 O O . ALA A 1 600 ? -25.021 -1.003 31.660 1.00 92.69 600 ALA A O 1
ATOM 4498 N N . GLU A 1 601 ? -25.751 1.024 31.015 1.00 94.38 601 GLU A N 1
ATOM 4499 C CA . GLU A 1 601 ? -27.173 0.669 31.061 1.00 94.38 601 GLU A CA 1
ATOM 4500 C C . GLU A 1 601 ? -27.504 -0.420 30.030 1.00 94.38 601 GLU A C 1
ATOM 4502 O O . GLU A 1 601 ? -28.196 -1.396 30.347 1.00 94.38 601 GLU A O 1
ATOM 4507 N N . GLY A 1 602 ? -26.960 -0.302 28.816 1.00 94.31 602 GLY A N 1
ATOM 4508 C CA . GLY A 1 602 ? -27.093 -1.306 27.762 1.00 94.31 602 GLY A CA 1
ATOM 4509 C C . GLY A 1 602 ? -26.538 -2.665 28.197 1.00 94.31 602 GLY A C 1
ATOM 4510 O O . GLY A 1 602 ? -27.214 -3.689 28.063 1.00 94.31 602 GLY A O 1
ATOM 4511 N N . SER A 1 603 ? -25.349 -2.676 28.802 1.00 95.06 603 SER A N 1
ATOM 4512 C CA . SER A 1 603 ? -24.723 -3.885 29.349 1.00 95.06 603 SER A CA 1
ATOM 4513 C C . SER A 1 603 ? -25.556 -4.532 30.459 1.00 95.06 603 SER A C 1
ATOM 4515 O O . SER A 1 603 ? -25.793 -5.747 30.439 1.00 95.06 603 SER A O 1
ATOM 4517 N N . GLU A 1 604 ? -26.070 -3.743 31.405 1.00 96.12 604 GLU A N 1
ATOM 4518 C CA . GLU A 1 604 ? -26.900 -4.260 32.497 1.00 96.12 604 GLU A CA 1
ATOM 4519 C C . GLU A 1 604 ? -28.264 -4.757 31.986 1.00 96.12 604 GLU A C 1
ATOM 4521 O O . GLU A 1 604 ? -28.797 -5.749 32.488 1.00 96.12 604 GLU A O 1
ATOM 4526 N N . LYS A 1 605 ? -28.828 -4.145 30.937 1.00 95.50 605 LYS A N 1
ATOM 4527 C CA . LYS A 1 605 ? -30.029 -4.652 30.254 1.00 95.50 605 LYS A CA 1
ATOM 4528 C C . LYS A 1 605 ? -29.789 -6.043 29.661 1.00 95.50 605 LYS A C 1
ATOM 4530 O O . LYS A 1 605 ? -30.629 -6.926 29.854 1.00 95.50 605 LYS A O 1
ATOM 4535 N N . LEU A 1 606 ? -28.665 -6.262 28.974 1.00 96.75 606 LEU A N 1
ATOM 4536 C CA . LEU A 1 606 ? -28.326 -7.577 28.413 1.00 96.75 606 LEU A CA 1
ATOM 4537 C C . LEU A 1 606 ? -28.165 -8.631 29.516 1.00 96.75 606 LEU A C 1
ATOM 4539 O O . LEU A 1 606 ? -28.729 -9.723 29.415 1.00 96.75 606 LEU A O 1
ATOM 4543 N N . LYS A 1 607 ? -27.484 -8.282 30.612 1.00 96.62 607 LYS A N 1
ATOM 4544 C CA . LYS A 1 607 ? -27.361 -9.147 31.793 1.00 96.62 607 LYS A CA 1
ATOM 4545 C C . LYS A 1 607 ? -28.719 -9.495 32.406 1.00 96.62 607 LYS A C 1
ATOM 4547 O O . LYS A 1 607 ? -28.994 -10.664 32.667 1.00 96.62 607 LYS A O 1
ATOM 4552 N N . ASN A 1 608 ? -29.605 -8.514 32.567 1.00 96.62 608 ASN A N 1
ATOM 4553 C CA . ASN A 1 608 ? -30.957 -8.747 33.077 1.00 96.62 608 ASN A CA 1
ATOM 4554 C C . ASN A 1 608 ? -31.759 -9.706 32.183 1.00 96.62 608 ASN A C 1
ATOM 4556 O O . ASN A 1 608 ? -32.481 -10.566 32.691 1.00 96.62 608 ASN A O 1
ATOM 4560 N N . CYS A 1 609 ? -31.630 -9.592 30.859 1.00 97.25 609 CYS A N 1
ATOM 4561 C CA . CYS A 1 609 ? -32.266 -10.524 29.930 1.00 97.25 609 CYS A CA 1
ATOM 4562 C C . CYS A 1 609 ? -31.711 -11.949 30.057 1.00 97.25 609 CYS A C 1
ATOM 4564 O O . CYS A 1 609 ? -32.491 -12.910 30.037 1.00 97.25 609 CYS A O 1
ATOM 4566 N N . TRP A 1 610 ? -30.398 -12.089 30.256 1.00 96.81 610 TRP A N 1
ATOM 4567 C CA . TRP A 1 610 ? -29.760 -13.374 30.529 1.00 96.81 610 TRP A CA 1
ATOM 4568 C C . TRP A 1 610 ? -30.288 -14.026 31.809 1.00 96.81 610 TRP A C 1
ATOM 4570 O O . TRP A 1 610 ? -30.810 -15.144 31.769 1.00 96.81 610 TRP A O 1
ATOM 4580 N N . GLU A 1 611 ? -30.232 -13.316 32.933 1.00 96.69 611 GLU A N 1
ATOM 4581 C CA . GLU A 1 611 ? -30.615 -13.845 34.245 1.00 96.69 611 GLU A CA 1
ATOM 4582 C C . GLU A 1 611 ? -32.107 -14.205 34.323 1.00 96.69 611 GLU A C 1
ATOM 4584 O O . GLU A 1 611 ? -32.484 -15.241 34.878 1.00 96.69 611 GLU A O 1
ATOM 4589 N N . GLN A 1 612 ? -32.978 -13.373 33.747 1.00 96.69 612 GLN A N 1
ATOM 4590 C CA . GLN A 1 612 ? -34.425 -13.556 33.879 1.00 96.69 612 GLN A CA 1
ATOM 4591 C C . GLN A 1 612 ? -35.019 -14.523 32.852 1.00 96.69 612 GLN A C 1
ATOM 4593 O O . GLN A 1 612 ? -36.029 -15.166 33.155 1.00 96.69 612 GLN A O 1
ATOM 4598 N N . PHE A 1 613 ? -34.432 -14.628 31.653 1.00 96.69 613 PHE A N 1
ATOM 4599 C CA . PHE A 1 613 ? -35.040 -15.363 30.540 1.00 96.69 613 PHE A CA 1
ATOM 4600 C C . PHE A 1 613 ? -34.068 -16.306 29.820 1.00 96.69 613 PHE A C 1
ATOM 4602 O O . PHE A 1 613 ? -34.328 -17.513 29.783 1.00 96.69 613 PHE A O 1
ATOM 4609 N N . TRP A 1 614 ? -32.966 -15.798 29.256 1.00 96.88 614 TRP A N 1
ATOM 4610 C CA . TRP A 1 614 ? -32.147 -16.582 28.318 1.00 96.88 614 TRP A CA 1
ATOM 4611 C C . TRP A 1 614 ? -31.412 -17.752 28.988 1.00 96.88 614 TRP A C 1
ATOM 4613 O O . TRP A 1 614 ? -31.416 -18.852 28.443 1.00 96.88 614 TRP A O 1
ATOM 4623 N N . SER A 1 615 ? -30.921 -17.586 30.221 1.00 95.94 615 SER A N 1
ATOM 4624 C CA . SER A 1 615 ? -30.304 -18.670 31.012 1.00 95.94 615 SER A CA 1
ATOM 4625 C C . SER A 1 615 ? -31.247 -19.855 31.283 1.00 95.94 615 SER A C 1
ATOM 4627 O O . SER A 1 615 ? -30.805 -20.964 31.576 1.00 95.94 615 SER A O 1
ATOM 4629 N N . GLN A 1 616 ? -32.561 -19.642 31.157 1.00 95.38 616 GLN A N 1
ATOM 4630 C CA . GLN A 1 616 ? -33.600 -20.664 31.312 1.00 95.38 616 GLN A CA 1
ATOM 4631 C C . GLN A 1 616 ? -34.090 -21.215 29.959 1.00 95.38 616 GLN A C 1
ATOM 4633 O O . GLN A 1 616 ? -35.059 -21.975 29.916 1.00 95.38 616 GLN A O 1
ATOM 4638 N N . GLY A 1 617 ? -33.464 -20.818 28.846 1.00 94.44 617 GLY A N 1
ATOM 4639 C CA . GLY A 1 617 ? -33.863 -21.201 27.491 1.00 94.44 617 GLY A CA 1
ATOM 4640 C C . GLY A 1 617 ? -35.092 -20.455 26.958 1.00 94.44 617 GLY A C 1
ATOM 4641 O O . GLY A 1 617 ? -35.749 -20.948 26.042 1.00 94.44 617 GLY A O 1
ATOM 4642 N N . ASN A 1 618 ? -35.448 -19.297 27.528 1.00 93.75 618 ASN A N 1
ATOM 4643 C CA . ASN A 1 618 ? -36.612 -18.503 27.120 1.00 93.75 618 ASN A CA 1
ATOM 4644 C C . ASN A 1 618 ? -36.182 -17.169 26.494 1.00 93.75 618 ASN A C 1
ATOM 4646 O O . ASN A 1 618 ? -35.322 -16.484 27.024 1.00 93.75 618 ASN A O 1
ATOM 4650 N N . MET A 1 619 ? -36.836 -16.756 25.409 1.00 92.31 619 MET A N 1
ATOM 4651 C CA . MET A 1 619 ? -36.559 -15.507 24.682 1.00 92.31 619 MET A CA 1
ATOM 4652 C C . MET A 1 619 ? -37.102 -14.248 25.374 1.00 92.31 619 MET A C 1
ATOM 4654 O O . MET A 1 619 ? -36.812 -13.137 24.950 1.00 92.31 619 MET A O 1
ATOM 4658 N N . GLY A 1 620 ? -37.938 -14.397 26.403 1.00 90.94 620 GLY A N 1
ATOM 4659 C CA . GLY A 1 620 ? -38.648 -13.297 27.064 1.00 90.94 620 GLY A CA 1
ATOM 4660 C C . GLY A 1 620 ? -40.105 -13.184 26.622 1.00 90.94 620 GLY A C 1
ATOM 4661 O O . GLY A 1 620 ? -40.995 -13.035 27.464 1.00 90.94 620 GLY A O 1
ATOM 4662 N N . GLY A 1 621 ? -40.382 -13.328 25.321 1.00 90.19 621 GLY A N 1
ATOM 4663 C CA . GLY A 1 621 ? -41.738 -13.294 24.767 1.00 90.19 621 GLY A CA 1
ATOM 4664 C C . GLY A 1 621 ? -42.543 -12.077 25.241 1.00 90.19 621 GLY A C 1
ATOM 4665 O O . GLY A 1 621 ? -42.053 -10.951 25.259 1.00 90.19 621 GLY A O 1
ATOM 4666 N N . LEU A 1 622 ? -43.787 -12.305 25.678 1.00 90.00 622 LEU A N 1
ATOM 4667 C CA . LEU A 1 622 ? -44.636 -11.251 26.255 1.00 90.00 622 LEU A CA 1
ATOM 4668 C C . LEU A 1 622 ? -44.189 -10.794 27.656 1.00 90.00 622 LEU A C 1
ATOM 4670 O O . LEU A 1 622 ? -44.633 -9.743 28.109 1.00 90.00 622 LEU A O 1
ATOM 4674 N N . GLY A 1 623 ? -43.352 -11.576 28.349 1.00 89.69 623 GLY A N 1
ATOM 4675 C CA . GLY A 1 623 ? -42.833 -11.239 29.679 1.00 89.69 623 GLY A CA 1
ATOM 4676 C C . GLY A 1 623 ? -41.768 -10.143 29.641 1.00 89.69 623 GLY A C 1
ATOM 4677 O O . GLY A 1 623 ? -41.661 -9.366 30.583 1.00 89.69 623 GLY A O 1
ATOM 4678 N N . SER A 1 624 ? -41.031 -10.044 28.533 1.00 93.88 624 SER A N 1
ATOM 4679 C CA . SER A 1 624 ? -40.160 -8.912 28.224 1.00 93.88 624 SER A CA 1
ATOM 4680 C C . SER A 1 624 ? -40.011 -8.767 26.707 1.00 93.88 624 SER A C 1
ATOM 4682 O O . SER A 1 624 ? -39.144 -9.410 26.106 1.00 93.88 624 SER A O 1
ATOM 4684 N N . PRO A 1 625 ? -40.831 -7.911 26.065 1.00 92.25 625 PRO A N 1
ATOM 4685 C CA . PRO A 1 625 ? -40.695 -7.621 24.639 1.00 92.25 625 PRO A CA 1
ATOM 4686 C C . PRO A 1 625 ? -39.308 -7.080 24.272 1.00 92.25 625 PRO A C 1
ATOM 4688 O O . PRO A 1 625 ? -38.828 -7.339 23.174 1.00 92.25 625 PRO A O 1
ATOM 4691 N N . ALA A 1 626 ? -38.648 -6.376 25.200 1.00 90.81 626 ALA A N 1
ATOM 4692 C CA . ALA A 1 626 ? -37.287 -5.884 25.020 1.00 90.81 626 ALA A CA 1
ATOM 4693 C C . ALA A 1 626 ? -36.277 -7.038 24.905 1.00 90.81 626 ALA A C 1
ATOM 4695 O O . ALA A 1 626 ? -35.547 -7.097 23.923 1.00 90.81 626 ALA A O 1
ATOM 4696 N N . CYS A 1 627 ? -36.289 -8.002 25.836 1.00 94.00 627 CYS A N 1
ATOM 4697 C CA . CYS A 1 627 ? -35.408 -9.175 25.753 1.00 94.00 627 CYS A CA 1
ATOM 4698 C C . CYS A 1 627 ? -35.732 -10.055 24.540 1.00 94.00 627 CYS A C 1
ATOM 4700 O O . CYS A 1 627 ? -34.832 -10.626 23.926 1.00 94.00 627 CYS A O 1
ATOM 4702 N N . ASN A 1 628 ? -37.009 -10.104 24.147 1.00 94.25 628 ASN A N 1
ATOM 4703 C CA . ASN A 1 628 ? -37.433 -10.807 22.943 1.00 94.25 628 ASN A CA 1
ATOM 4704 C C . ASN A 1 628 ? -36.888 -10.161 21.662 1.00 94.25 628 ASN A C 1
ATOM 4706 O O . ASN A 1 628 ? -36.624 -10.875 20.703 1.00 94.25 628 ASN A O 1
ATOM 4710 N N . ALA A 1 629 ? -36.736 -8.836 21.641 1.00 91.50 629 ALA A N 1
ATOM 4711 C CA . ALA A 1 629 ? -36.221 -8.088 20.496 1.00 91.50 629 ALA A CA 1
ATOM 4712 C C . ALA A 1 629 ? -34.684 -7.986 20.459 1.00 91.50 629 ALA A C 1
ATOM 4714 O O . ALA A 1 629 ? -34.139 -7.627 19.423 1.00 91.50 629 ALA A O 1
ATOM 4715 N N . SER A 1 630 ? -33.983 -8.293 21.552 1.00 93.69 630 SER A N 1
ATOM 4716 C CA . SER A 1 630 ? -32.518 -8.182 21.680 1.00 93.69 630 SER A CA 1
ATOM 4717 C C . SER A 1 630 ? -31.749 -9.438 21.236 1.00 93.69 630 SER A C 1
ATOM 4719 O O . SER A 1 630 ? -30.629 -9.663 21.674 1.00 93.69 630 SER A O 1
ATOM 4721 N N . ASN A 1 631 ? -32.318 -10.287 20.377 1.00 92.81 631 ASN A N 1
ATOM 4722 C CA . ASN A 1 631 ? -31.636 -11.473 19.843 1.00 92.81 631 ASN A CA 1
ATOM 4723 C C . ASN A 1 631 ? -32.027 -11.755 18.380 1.00 92.81 631 ASN A C 1
ATOM 4725 O O . ASN A 1 631 ? -32.998 -11.181 17.885 1.00 92.81 631 ASN A O 1
ATOM 4729 N N . VAL A 1 632 ? -31.313 -12.668 17.707 1.00 90.75 632 VAL A N 1
ATOM 4730 C CA . VAL A 1 632 ? -31.553 -12.997 16.285 1.00 90.75 632 VAL A CA 1
ATOM 4731 C C . VAL A 1 632 ? -32.548 -14.147 16.068 1.00 90.75 632 VAL A C 1
ATOM 4733 O O . VAL A 1 632 ? -32.543 -14.806 15.031 1.00 90.75 632 VAL A O 1
ATOM 4736 N N . GLY A 1 633 ? -33.425 -14.415 17.040 1.00 90.88 633 GLY A N 1
ATOM 4737 C CA . GLY A 1 633 ? -34.394 -15.516 16.981 1.00 90.88 633 GLY A CA 1
ATOM 4738 C C . GLY A 1 633 ? -33.909 -16.828 17.607 1.00 90.88 633 GLY A C 1
ATOM 4739 O O . GLY A 1 633 ? -34.654 -17.810 17.610 1.00 90.88 633 GLY A O 1
ATOM 4740 N N . SER A 1 634 ? -32.717 -16.832 18.206 1.00 93.38 634 SER A N 1
ATOM 4741 C CA . SER A 1 634 ? -32.195 -17.888 19.082 1.00 93.38 634 SER A CA 1
ATOM 4742 C C . SER A 1 634 ? -31.862 -17.347 20.474 1.00 93.38 634 SER A C 1
ATOM 4744 O O . SER A 1 634 ? -31.596 -16.159 20.634 1.00 93.38 634 SER A O 1
ATOM 4746 N N . VAL A 1 635 ? -31.884 -18.220 21.484 1.00 94.88 635 VAL A N 1
ATOM 4747 C CA . VAL A 1 635 ? -31.469 -17.863 22.848 1.00 94.88 635 VAL A CA 1
ATOM 4748 C C . VAL A 1 635 ? -29.950 -17.642 22.840 1.00 94.88 635 VAL A C 1
ATOM 4750 O O . VAL A 1 635 ? -29.249 -18.589 22.479 1.00 94.88 635 VAL A O 1
ATOM 4753 N N . PRO A 1 636 ? -29.446 -16.451 23.217 1.00 94.69 636 PRO A N 1
ATOM 4754 C CA . PRO A 1 636 ? -28.008 -16.199 23.311 1.00 94.69 636 PRO A CA 1
ATOM 4755 C C . PRO A 1 636 ? -27.333 -17.105 24.341 1.00 94.69 636 PRO A C 1
ATOM 4757 O O . PRO A 1 636 ? -27.989 -17.515 25.299 1.00 94.69 636 PRO A O 1
ATOM 4760 N N . THR A 1 637 ? -26.038 -17.377 24.195 1.00 92.44 637 THR A N 1
ATOM 4761 C CA . THR A 1 637 ? -25.234 -18.063 25.223 1.00 92.44 637 THR A CA 1
ATOM 4762 C C . THR A 1 637 ? -24.682 -17.087 26.271 1.00 92.44 637 THR A C 1
ATOM 4764 O O . THR A 1 637 ? -24.693 -15.872 26.074 1.00 92.44 637 THR A O 1
ATOM 4767 N N . GLU A 1 638 ? -24.184 -17.606 27.401 1.00 91.81 638 GLU A N 1
ATOM 4768 C CA . GLU A 1 638 ? -23.528 -16.777 28.429 1.00 91.81 638 GLU A CA 1
ATOM 4769 C C . GLU A 1 638 ? -22.300 -16.057 27.867 1.00 91.81 638 GLU A C 1
ATOM 4771 O O . GLU A 1 638 ? -22.105 -14.873 28.126 1.00 91.81 638 GLU A O 1
ATOM 4776 N N . GLU A 1 639 ? -21.515 -16.765 27.054 1.00 89.12 639 GLU A N 1
ATOM 4777 C CA . GLU A 1 639 ? -20.313 -16.245 26.404 1.00 89.12 639 GLU A CA 1
ATOM 4778 C C . GLU A 1 639 ? -20.655 -15.133 25.404 1.00 89.12 639 GLU A C 1
ATOM 4780 O O . GLU A 1 639 ? -20.019 -14.084 25.425 1.00 89.12 639 GLU A O 1
ATOM 4785 N N . GLU A 1 640 ? -21.703 -15.299 24.587 1.00 91.06 640 GLU A N 1
ATOM 4786 C CA . GLU A 1 640 ? -22.165 -14.263 23.648 1.00 91.06 640 GLU A CA 1
ATOM 4787 C C . GLU A 1 640 ? -22.657 -13.007 24.377 1.00 91.06 640 GLU A C 1
ATOM 4789 O O . GLU A 1 640 ? -22.358 -11.886 23.963 1.00 91.06 640 GLU A O 1
ATOM 4794 N N . VAL A 1 641 ? -23.393 -13.177 25.482 1.00 93.81 641 VAL A N 1
ATOM 4795 C CA . VAL A 1 641 ? -23.862 -12.052 26.302 1.00 93.81 641 VAL A CA 1
ATOM 4796 C C . VAL A 1 641 ? -22.692 -11.363 26.998 1.00 93.81 641 VAL A C 1
ATOM 4798 O O . VAL A 1 641 ? -22.638 -10.135 27.005 1.00 93.81 641 VAL A O 1
ATOM 4801 N N . GLY A 1 642 ? -21.759 -12.121 27.579 1.00 92.12 642 GLY A N 1
ATOM 4802 C CA . GLY A 1 642 ? -20.555 -11.585 28.214 1.00 92.12 642 GLY A CA 1
ATOM 4803 C C . GLY A 1 642 ? -19.701 -10.786 27.232 1.00 92.12 642 GLY A C 1
ATOM 4804 O O . GLY A 1 642 ? -19.344 -9.644 27.517 1.00 92.12 642 GLY A O 1
ATOM 4805 N N . TYR A 1 643 ? -19.478 -11.331 26.035 1.00 90.19 643 TYR A N 1
ATOM 4806 C CA . TYR A 1 643 ? -18.686 -10.679 24.995 1.00 90.19 643 TYR A CA 1
ATOM 4807 C C . TYR A 1 643 ? -19.353 -9.418 24.437 1.00 90.19 643 TYR A C 1
ATOM 4809 O O . TYR A 1 643 ? -18.715 -8.375 24.335 1.00 90.19 643 TYR A O 1
ATOM 4817 N N . ALA A 1 644 ? -20.660 -9.453 24.154 1.00 92.38 644 ALA A N 1
ATOM 4818 C CA . ALA A 1 644 ? -21.381 -8.255 23.721 1.00 92.38 644 ALA A CA 1
ATOM 4819 C C . ALA A 1 644 ? -21.344 -7.147 24.786 1.00 92.38 644 ALA A C 1
ATOM 4821 O O . ALA A 1 644 ? -21.252 -5.966 24.463 1.00 92.38 644 ALA A O 1
ATOM 4822 N N . ARG A 1 645 ? -21.391 -7.514 26.071 1.00 93.31 645 ARG A N 1
ATOM 4823 C CA . ARG A 1 645 ? -21.256 -6.553 27.171 1.00 93.31 645 ARG A CA 1
ATOM 4824 C C . ARG A 1 645 ? -19.846 -5.970 27.250 1.00 93.31 645 ARG A C 1
ATOM 4826 O O . ARG A 1 645 ? -19.734 -4.763 27.430 1.00 93.31 645 ARG A O 1
ATOM 4833 N N . TYR A 1 646 ? -18.810 -6.784 27.054 1.00 91.06 646 TYR A N 1
ATOM 4834 C CA . TYR A 1 646 ? -17.429 -6.316 26.918 1.00 91.06 646 TYR A CA 1
ATOM 4835 C C . TYR A 1 646 ? -17.277 -5.301 25.777 1.00 91.06 646 TYR A C 1
ATOM 4837 O O . TYR A 1 646 ? -16.763 -4.213 26.006 1.00 91.06 646 TYR A O 1
ATOM 4845 N N . LEU A 1 647 ? -17.804 -5.588 24.583 1.00 90.31 647 LEU A N 1
ATOM 4846 C CA . LEU A 1 647 ? -17.741 -4.663 23.443 1.00 90.31 647 LEU A CA 1
ATOM 4847 C C . LEU A 1 647 ? -18.495 -3.347 23.675 1.00 90.31 647 LEU A C 1
ATOM 4849 O O . LEU A 1 647 ? -18.144 -2.323 23.096 1.00 90.31 647 LEU A O 1
ATOM 4853 N N . LEU A 1 648 ? -19.515 -3.343 24.534 1.00 91.38 648 LEU A N 1
ATOM 4854 C CA . LEU A 1 648 ? -20.202 -2.112 24.921 1.00 91.38 648 LEU A CA 1
ATOM 4855 C C . LEU A 1 648 ? -19.390 -1.298 25.933 1.00 91.38 648 LEU A C 1
ATOM 4857 O O . LEU A 1 648 ? -19.336 -0.080 25.812 1.00 91.38 648 LEU A O 1
ATOM 4861 N N . THR A 1 649 ? -18.801 -1.946 26.944 1.00 90.75 649 THR A N 1
ATOM 4862 C CA . THR A 1 649 ? -18.282 -1.243 28.131 1.00 90.75 649 THR A CA 1
ATOM 4863 C C . THR A 1 649 ? -16.767 -1.234 28.280 1.00 90.75 649 THR A C 1
ATOM 4865 O O . THR A 1 649 ? -16.274 -0.519 29.145 1.00 90.75 649 THR A O 1
ATOM 4868 N N . GLY A 1 650 ? -16.031 -2.047 27.525 1.00 88.38 650 GLY A N 1
ATOM 4869 C CA . GLY A 1 650 ? -14.596 -2.276 27.716 1.00 88.38 650 GLY A CA 1
ATOM 4870 C C . GLY A 1 650 ? -14.235 -3.045 28.997 1.00 88.38 650 GLY A C 1
ATOM 4871 O O . GLY A 1 650 ? -13.069 -3.084 29.372 1.00 88.38 650 GLY A O 1
ATOM 4872 N N . ASP A 1 651 ? -15.206 -3.650 29.695 1.00 89.06 651 ASP A N 1
ATOM 4873 C CA . ASP A 1 651 ? -14.949 -4.393 30.941 1.00 89.06 651 ASP A CA 1
ATOM 4874 C C . ASP A 1 651 ? -14.554 -5.843 30.636 1.00 89.06 651 ASP A C 1
ATOM 4876 O O . ASP A 1 651 ? -15.403 -6.709 30.408 1.00 89.06 651 ASP A O 1
ATOM 4880 N N . GLU A 1 652 ? -13.247 -6.101 30.631 1.00 84.94 652 GLU A N 1
ATOM 4881 C CA . GLU A 1 652 ? -12.656 -7.413 30.341 1.00 84.94 652 GLU A CA 1
ATOM 4882 C C . GLU A 1 652 ? -13.101 -8.511 31.316 1.00 84.94 652 GLU A C 1
ATOM 4884 O O . GLU A 1 652 ? -13.135 -9.687 30.954 1.00 84.94 652 GLU A O 1
ATOM 4889 N N . SER A 1 653 ? -13.512 -8.157 32.543 1.00 85.06 653 SER A N 1
ATOM 4890 C CA . SER A 1 653 ? -13.957 -9.143 33.540 1.00 85.06 653 SER A CA 1
ATOM 4891 C C . SER A 1 653 ? -15.246 -9.874 33.143 1.00 85.06 653 SER A C 1
ATOM 4893 O O . SER A 1 653 ? -15.627 -10.862 33.777 1.00 85.06 653 SER A O 1
ATOM 4895 N N . LEU A 1 654 ? -15.918 -9.394 32.094 1.00 84.31 654 LEU A N 1
ATOM 4896 C CA . LEU A 1 654 ? -17.155 -9.947 31.556 1.00 84.31 654 LEU A CA 1
ATOM 4897 C C . LEU A 1 654 ? -16.929 -11.051 30.517 1.00 84.31 654 LEU A C 1
ATOM 4899 O O . LEU A 1 654 ? -17.892 -11.741 30.171 1.00 84.31 654 LEU A O 1
ATOM 4903 N N . VAL A 1 655 ? -15.701 -11.226 30.019 1.00 81.06 655 VAL A N 1
ATOM 4904 C CA . VAL A 1 655 ? -15.399 -12.232 28.997 1.00 81.06 655 VAL A CA 1
ATOM 4905 C C . VAL A 1 655 ? -14.989 -13.554 29.639 1.00 81.06 655 VAL A C 1
ATOM 4907 O O . VAL A 1 655 ? -14.144 -13.618 30.530 1.00 81.06 655 VAL A O 1
ATOM 4910 N N . VAL A 1 656 ? -15.582 -14.642 29.146 1.00 71.81 656 VAL A N 1
ATOM 4911 C CA . VAL A 1 656 ? -15.156 -16.012 29.439 1.00 71.81 656 VAL A CA 1
ATOM 4912 C C . VAL A 1 656 ? -14.550 -16.587 28.160 1.00 71.81 656 VAL A C 1
ATOM 4914 O O . VAL A 1 656 ? -15.235 -16.700 27.147 1.00 71.81 656 VAL A O 1
ATOM 4917 N N . GLY A 1 657 ? -13.263 -16.936 28.200 1.00 70.38 657 GLY A N 1
ATOM 4918 C CA . GLY A 1 657 ? -12.518 -17.431 27.038 1.00 70.38 657 GLY A CA 1
ATOM 4919 C C . GLY A 1 657 ? -11.662 -16.348 26.381 1.00 70.38 657 GLY A C 1
ATOM 4920 O O . GLY A 1 657 ? -11.182 -15.444 27.059 1.00 70.38 657 GLY A O 1
ATOM 4921 N N . SER A 1 658 ? -11.436 -16.473 25.076 1.00 70.06 658 SER A N 1
ATOM 4922 C CA . SER A 1 658 ? -10.573 -15.559 24.324 1.00 70.06 658 SER A CA 1
ATOM 4923 C C . SER A 1 658 ? -11.274 -14.231 23.993 1.00 70.06 658 SER A C 1
ATOM 4925 O O . SER A 1 658 ? -12.494 -14.206 23.777 1.00 70.06 658 SER A O 1
ATOM 4927 N N . MET A 1 659 ? -10.489 -13.151 23.932 1.00 75.38 659 MET A N 1
ATOM 4928 C CA . MET A 1 659 ? -10.888 -11.800 23.511 1.00 75.38 659 MET A CA 1
ATOM 4929 C C . MET A 1 659 ? -9.777 -11.146 22.684 1.00 75.38 659 MET A C 1
ATOM 4931 O O . MET A 1 659 ? -8.610 -11.494 22.869 1.00 75.38 659 MET A O 1
ATOM 4935 N N . VAL A 1 660 ? -10.140 -10.199 21.817 1.00 77.12 660 VAL A N 1
ATOM 4936 C CA . VAL A 1 660 ? -9.198 -9.240 21.211 1.00 77.12 660 VAL A CA 1
ATOM 4937 C C . VAL A 1 660 ? -9.241 -7.918 21.967 1.00 77.12 660 VAL A C 1
ATOM 4939 O O . VAL A 1 660 ? -10.274 -7.608 22.562 1.00 77.12 660 VAL A O 1
ATOM 4942 N N . PRO A 1 661 ? -8.174 -7.104 21.907 1.00 78.38 661 PRO A N 1
ATOM 4943 C CA . PRO A 1 661 ? -8.248 -5.694 22.248 1.00 78.38 661 PRO A CA 1
ATOM 4944 C C . PRO A 1 661 ? -9.408 -5.023 21.511 1.00 78.38 661 PRO A C 1
ATOM 4946 O O . PRO A 1 661 ? -9.519 -5.087 20.288 1.00 78.38 661 PRO A O 1
ATOM 4949 N N . ARG A 1 662 ? -10.267 -4.346 22.270 1.00 84.25 662 ARG A N 1
ATOM 4950 C CA . ARG A 1 662 ? -11.427 -3.623 21.747 1.00 84.25 662 ARG A CA 1
ATOM 4951 C C . ARG A 1 662 ? -11.060 -2.370 20.946 1.00 84.25 662 ARG A C 1
ATOM 4953 O O . ARG A 1 662 ? -11.972 -1.848 20.340 1.00 84.25 662 ARG A O 1
ATOM 4960 N N . TRP A 1 663 ? -9.810 -1.892 20.963 1.00 90.94 663 TRP A N 1
ATOM 4961 C CA . TRP A 1 663 ? -9.323 -0.602 20.425 1.00 90.94 663 TRP A CA 1
ATOM 4962 C C . TRP A 1 663 ? -10.402 0.336 19.845 1.00 90.94 663 TRP A C 1
ATOM 4964 O O . TRP A 1 663 ? -11.004 0.059 18.800 1.00 90.94 663 TRP A O 1
ATOM 4974 N N . THR A 1 664 ? -10.640 1.453 20.526 1.00 92.12 664 THR A N 1
ATOM 4975 C CA . THR A 1 664 ? -11.670 2.442 20.183 1.00 92.12 664 THR A CA 1
ATOM 4976 C C . THR A 1 664 ? -11.051 3.808 19.907 1.00 92.12 664 THR A C 1
ATOM 4978 O O . THR A 1 664 ? -9.975 4.144 20.399 1.00 92.12 664 THR A O 1
ATOM 4981 N N . LEU A 1 665 ? -11.738 4.618 19.099 1.00 90.81 665 LEU A N 1
ATOM 4982 C CA . LEU A 1 665 ? -11.270 5.960 18.750 1.00 90.81 665 LEU A CA 1
ATOM 4983 C C . LEU A 1 665 ? -11.907 7.054 19.621 1.00 90.81 665 LEU A C 1
ATOM 4985 O O . LEU A 1 665 ? -11.261 8.077 19.857 1.00 90.81 665 LEU A O 1
ATOM 4989 N N . ALA A 1 666 ? -13.138 6.840 20.097 1.00 85.69 666 ALA A N 1
ATOM 4990 C CA . ALA A 1 666 ? -14.022 7.878 20.633 1.00 85.69 666 ALA A CA 1
ATOM 4991 C C . ALA A 1 666 ? -14.700 7.523 21.979 1.00 85.69 666 ALA A C 1
ATOM 4993 O O . ALA A 1 666 ? -15.802 8.011 22.239 1.00 85.69 666 ALA A O 1
ATOM 4994 N N . ASP A 1 667 ? -14.099 6.670 22.821 1.00 83.75 667 ASP A N 1
ATOM 4995 C CA . ASP A 1 667 ? -14.668 6.353 24.147 1.00 83.75 667 ASP A CA 1
ATOM 4996 C C . ASP A 1 667 ? -14.165 7.274 25.270 1.00 83.75 667 ASP A C 1
ATOM 4998 O O . ASP A 1 667 ? -14.766 7.320 26.344 1.00 83.75 667 ASP A O 1
ATOM 5002 N N . ALA A 1 668 ? -13.081 8.016 25.046 1.00 73.00 668 ALA A N 1
ATOM 5003 C CA . ALA A 1 668 ? -12.627 9.094 25.916 1.00 73.00 668 ALA A CA 1
ATOM 5004 C C . ALA A 1 668 ? -13.437 10.381 25.667 1.00 73.00 668 ALA A C 1
ATOM 5006 O O . ALA A 1 668 ? -13.643 10.768 24.517 1.00 73.00 668 ALA A O 1
ATOM 5007 N N . GLU A 1 669 ? -13.878 11.028 26.755 1.00 55.50 669 GLU A N 1
ATOM 5008 C CA . GLU A 1 669 ? -14.555 12.342 26.742 1.00 55.50 669 GLU A CA 1
ATOM 5009 C C . GLU A 1 669 ? -13.654 13.501 26.300 1.00 55.50 669 GLU A C 1
ATOM 5011 O O . GLU A 1 669 ? -12.477 13.551 26.740 1.00 55.50 669 GLU A O 1
#